Protein 2B38 (pdb70)

Secondary structure (DSSP, 8-state):
---B-TTSS--STT-EEETTTEEESSS-S--

InterPro domains:
  IPR005535 Cyclotide [PF03784] (5-31)
  IPR036146 Cyclotide superfamily [SSF57038] (2-30)

Sequence (31 aa):
CGETCLLGTCYTTGCTCNKYRVCTKDGSVLNCGETCLLGTCYTTGCTCNKYRVCTKDGSVLNCGETCLLGTCYTTGCTCNKYRVCTKDGSVLNCGETCLLGTCYTTGCTCNKYRVCTKDGSVLNCGETCLLGTCYTTGCTCNKYRVCTKDGSVLNCGETCLLGTCYTTGCTCNKYRVCTKDGSVLNCGETCLLGTCYTTGCTCNKYRVCTKDGSVLNCGETCLLGTCYTTGCTCNKYRVCTKDGSVLNCGETCLLGTCYTTGCTCNKYRVCTKDGSVLNCGETCLLGTCYTTGCTCNKYRVCTKDGSVLNCGETCLLGTCYTTGCTCNKYRVCTKDGSVLNCGETCLLGTCYTTGCTCNKYRVCTKDGSVLNCGETCLLGTCYTTGCTCNKYRVCTKDGSVLNCGETCLLGTCYTTGCTCNKYRVCTKDGSVLNCGETCLLGTCYTTGCTCNKYRVCTKDGSVLNCGETCLLGTCYTTGCTCNKYRVCTKDGSVLNCGETCLLGTCYTTGCTCNKYRVCTKDGSVLNCGETCLLGTCYTTGCTCNKYRVCTKDGSVLNCGETCLLGTCYTTGCTCNKYRVCTKDGSVLNCGETCLLGTCYTTGCTCNKYRVCTKDGSVLN

Structure (mmCIF, N/CA/C/O backbone):
data_2B38
#
_entry.id   2B38
#
loop_
_atom_site.group_PDB
_atom_site.id
_atom_site.type_symbol
_atom_site.label_atom_id
_atom_site.label_alt_id
_atom_site.label_comp_id
_atom_site.label_asym_id
_atom_site.label_entity_id
_atom_site.label_seq_id
_atom_site.pdbx_PDB_ins_code
_atom_site.Cartn_x
_atom_site.Cartn_y
_atom_site.Cartn_z
_atom_site.occupancy
_atom_site.B_iso_or_equiv
_atom_site.auth_seq_id
_atom_site.auth_comp_id
_atom_site.auth_asym_id
_atom_site.auth_atom_id
_atom_site.pdbx_PDB_model_num
ATOM 1 N N . CYS A 1 1 ? 5.455 2.642 -3.653 1.00 0.00 1 CYS A N 1
ATOM 2 C CA . CYS A 1 1 ? 4.839 1.344 -3.418 1.00 0.00 1 CYS A CA 1
ATOM 3 C C . CYS A 1 1 ? 3.327 1.510 -3.431 1.00 0.00 1 CYS A C 1
ATOM 4 O O . CYS A 1 1 ? 2.641 1.112 -2.496 1.00 0.00 1 CYS A O 1
ATOM 11 N N . GLY A 1 2 ? 2.826 2.138 -4.495 1.00 0.00 2 GLY A N 1
ATOM 12 C CA . GLY A 1 2 ? 1.399 2.403 -4.635 1.00 0.00 2 GLY A CA 1
ATOM 13 C C . GLY A 1 2 ? 0.547 1.170 -4.889 1.00 0.00 2 GLY A C 1
ATOM 14 O O . GLY A 1 2 ? -0.322 1.184 -5.756 1.00 0.00 2 GLY A O 1
ATOM 18 N N . GLU A 1 3 ? 0.773 0.127 -4.112 1.00 0.00 3 GLU A N 1
ATOM 19 C CA . GLU A 1 3 ? 0.002 -1.099 -4.223 1.00 0.00 3 GLU A CA 1
ATOM 20 C C . GLU A 1 3 ? -1.205 -0.998 -3.301 1.00 0.00 3 GLU A C 1
ATOM 21 O O . GLU A 1 3 ? -1.220 -0.186 -2.378 1.00 0.00 3 GLU A O 1
ATOM 33 N N . THR A 1 4 ? -2.211 -1.803 -3.543 1.00 0.00 4 THR A N 1
ATOM 34 C CA . THR A 1 4 ? -3.400 -1.781 -2.720 1.00 0.00 4 THR A CA 1
ATOM 35 C C . THR A 1 4 ? -3.495 -3.030 -1.862 1.00 0.00 4 THR A C 1
ATOM 36 O O . THR A 1 4 ? -3.117 -4.123 -2.281 1.00 0.00 4 THR A O 1
ATOM 47 N N . CYS A 1 5 ? -4.022 -2.877 -0.660 1.00 0.00 5 CYS A N 1
ATOM 48 C CA . CYS A 1 5 ? -4.175 -4.017 0.234 1.00 0.00 5 CYS A CA 1
ATOM 49 C C . CYS A 1 5 ? -5.523 -4.672 -0.002 1.00 0.00 5 CYS A C 1
ATOM 50 O O . CYS A 1 5 ? -6.328 -4.827 0.918 1.00 0.00 5 CYS A O 1
ATOM 57 N N . LEU A 1 6 ? -5.766 -5.047 -1.249 1.00 0.00 6 LEU A N 1
ATOM 58 C CA . LEU A 1 6 ? -7.020 -5.683 -1.631 1.00 0.00 6 LEU A CA 1
ATOM 59 C C . LEU A 1 6 ? -7.192 -7.003 -0.897 1.00 0.00 6 LEU A C 1
ATOM 60 O O . LEU A 1 6 ? -8.301 -7.381 -0.531 1.00 0.00 6 LEU A O 1
ATOM 76 N N . LEU A 1 7 ? -6.082 -7.689 -0.665 1.00 0.00 7 LEU A N 1
ATOM 77 C CA . LEU A 1 7 ? -6.105 -8.958 0.042 1.00 0.00 7 LEU A CA 1
ATOM 78 C C . LEU A 1 7 ? -6.227 -8.718 1.540 1.00 0.00 7 LEU A C 1
ATOM 79 O O . LEU A 1 7 ? -6.527 -9.630 2.305 1.00 0.00 7 LEU A O 1
ATOM 95 N N . GLY A 1 8 ? -5.992 -7.476 1.949 1.00 0.00 8 GLY A N 1
ATOM 96 C CA . GLY A 1 8 ? -6.082 -7.131 3.348 1.00 0.00 8 GLY A CA 1
ATOM 97 C C . GLY A 1 8 ? -4.841 -6.420 3.826 1.00 0.00 8 GLY A C 1
ATOM 98 O O . GLY A 1 8 ? -4.912 -5.524 4.664 1.00 0.00 8 GLY A O 1
ATOM 102 N N . THR A 1 9 ? -3.696 -6.822 3.295 1.00 0.00 9 THR A N 1
ATOM 103 C CA . THR A 1 9 ? -2.428 -6.222 3.677 1.00 0.00 9 THR A CA 1
ATOM 104 C C . THR A 1 9 ? -1.422 -6.326 2.532 1.00 0.00 9 THR A C 1
ATOM 105 O O . THR A 1 9 ? -1.532 -7.210 1.680 1.00 0.00 9 THR A O 1
ATOM 116 N N . CYS A 1 10 ? -0.459 -5.415 2.516 1.00 0.00 10 CYS A N 1
ATOM 117 C CA . CYS A 1 10 ? 0.571 -5.384 1.486 1.00 0.00 10 CYS A CA 1
ATOM 118 C C . CYS A 1 10 ? 1.505 -6.578 1.595 1.00 0.00 10 CYS A C 1
ATOM 119 O O . CYS A 1 10 ? 1.963 -6.922 2.684 1.00 0.00 10 CYS A O 1
ATOM 126 N N . TYR A 1 11 ? 1.809 -7.185 0.461 1.00 0.00 11 TYR A N 1
ATOM 127 C CA . TYR A 1 11 ? 2.722 -8.315 0.427 1.00 0.00 11 TYR A CA 1
ATOM 128 C C . TYR A 1 11 ? 4.152 -7.814 0.272 1.00 0.00 11 TYR A C 1
ATOM 129 O O . TYR A 1 11 ? 5.112 -8.523 0.574 1.00 0.00 11 TYR A O 1
ATOM 147 N N . THR A 1 12 ? 4.282 -6.583 -0.207 1.00 0.00 12 THR A N 1
ATOM 148 C CA . THR A 1 12 ? 5.582 -5.973 -0.411 1.00 0.00 12 THR A CA 1
ATOM 149 C C . THR A 1 12 ? 6.202 -5.573 0.924 1.00 0.00 12 THR A C 1
ATOM 150 O O . THR A 1 12 ? 5.515 -5.088 1.826 1.00 0.00 12 THR A O 1
ATOM 161 N N . THR A 1 13 ? 7.497 -5.777 1.037 1.00 0.00 13 THR A N 1
ATOM 162 C CA . THR A 1 13 ? 8.228 -5.455 2.249 1.00 0.00 13 THR A CA 1
ATOM 163 C C . THR A 1 13 ? 8.414 -3.948 2.427 1.00 0.00 13 THR A C 1
ATOM 164 O O . THR A 1 13 ? 8.745 -3.230 1.480 1.00 0.00 13 THR A O 1
ATOM 175 N N . GLY A 1 14 ? 8.206 -3.481 3.653 1.00 0.00 14 GLY A N 1
ATOM 176 C CA . GLY A 1 14 ? 8.363 -2.071 3.960 1.00 0.00 14 GLY A CA 1
ATOM 177 C C . GLY A 1 14 ? 7.165 -1.233 3.569 1.00 0.00 14 GLY A C 1
ATOM 178 O O . GLY A 1 14 ? 7.138 -0.030 3.806 1.00 0.00 14 GLY A O 1
ATOM 182 N N . CYS A 1 15 ? 6.173 -1.864 2.975 1.00 0.00 15 CYS A N 1
ATOM 183 C CA . CYS A 1 15 ? 4.971 -1.158 2.566 1.00 0.00 15 CYS A CA 1
ATOM 184 C C . CYS A 1 15 ? 3.880 -1.342 3.616 1.00 0.00 15 CYS A C 1
ATOM 185 O O . CYS A 1 15 ? 3.650 -2.452 4.094 1.00 0.00 15 CYS A O 1
ATOM 192 N N . THR A 1 16 ? 3.232 -0.249 3.991 1.00 0.00 16 THR A N 1
ATOM 193 C CA . THR A 1 16 ? 2.187 -0.285 5.002 1.00 0.00 16 THR A CA 1
ATOM 194 C C . THR A 1 16 ? 0.849 0.095 4.396 1.00 0.00 16 THR A C 1
ATOM 195 O O . THR A 1 16 ? 0.804 0.791 3.392 1.00 0.00 16 THR A O 1
ATOM 206 N N . CYS A 1 17 ? -0.235 -0.360 4.998 1.00 0.00 17 CYS A N 1
ATOM 207 C CA . CYS A 1 17 ? -1.556 -0.050 4.481 1.00 0.00 17 CYS A CA 1
ATOM 208 C C . CYS A 1 17 ? -2.070 1.261 5.055 1.00 0.00 17 CYS A C 1
ATOM 209 O O . CYS A 1 17 ? -2.322 1.374 6.254 1.00 0.00 17 CYS A O 1
ATOM 216 N N . ASN A 1 18 ? -2.242 2.240 4.181 1.00 0.00 18 ASN A N 1
ATOM 217 C CA . ASN A 1 18 ? -2.754 3.538 4.583 1.00 0.00 18 ASN A CA 1
ATOM 218 C C . ASN A 1 18 ? -4.266 3.489 4.487 1.00 0.00 18 ASN A C 1
ATOM 219 O O . ASN A 1 18 ? -4.791 2.653 3.750 1.00 0.00 18 ASN A O 1
ATOM 230 N N . LYS A 1 19 ? -4.932 4.363 5.255 1.00 0.00 19 LYS A N 1
ATOM 231 C CA . LYS A 1 19 ? -6.400 4.458 5.344 1.00 0.00 19 LYS A CA 1
ATOM 232 C C . LYS A 1 19 ? -7.128 4.224 4.015 1.00 0.00 19 LYS A C 1
ATOM 233 O O . LYS A 1 19 ? -8.221 3.648 3.999 1.00 0.00 19 LYS A O 1
ATOM 252 N N . TYR A 1 20 ? -6.543 4.668 2.914 1.00 0.00 20 TYR A N 1
ATOM 253 C CA . TYR A 1 20 ? -7.162 4.492 1.597 1.00 0.00 20 TYR A CA 1
ATOM 254 C C . TYR A 1 20 ? -6.959 3.058 1.095 1.00 0.00 20 TYR A C 1
ATOM 255 O O . TYR A 1 20 ? -7.185 2.751 -0.074 1.00 0.00 20 TYR A O 1
ATOM 273 N N . ARG A 1 21 ? -6.514 2.199 2.006 1.00 0.00 21 ARG A N 1
ATOM 274 C CA . ARG A 1 21 ? -6.231 0.795 1.734 1.00 0.00 21 ARG A CA 1
ATOM 275 C C . ARG A 1 21 ? -5.155 0.708 0.674 1.00 0.00 21 ARG A C 1
ATOM 276 O O . ARG A 1 21 ? -5.179 -0.149 -0.214 1.00 0.00 21 ARG A O 1
ATOM 297 N N . VAL A 1 22 ? -4.202 1.622 0.785 1.00 0.00 22 VAL A N 1
ATOM 298 C CA . VAL A 1 22 ? -3.097 1.678 -0.172 1.00 0.00 22 VAL A CA 1
ATOM 299 C C . VAL A 1 22 ? -1.748 1.657 0.538 1.00 0.00 22 VAL A C 1
ATOM 300 O O . VAL A 1 22 ? -1.561 2.315 1.557 1.00 0.00 22 VAL A O 1
ATOM 313 N N . CYS A 1 23 ? -0.833 0.883 -0.010 1.00 0.00 23 CYS A N 1
ATOM 314 C CA . CYS A 1 23 ? 0.504 0.724 0.537 1.00 0.00 23 CYS A CA 1
ATOM 315 C C . CYS A 1 23 ? 1.345 1.989 0.429 1.00 0.00 23 CYS A C 1
ATOM 316 O O . CYS A 1 23 ? 1.404 2.643 -0.611 1.00 0.00 23 CYS A O 1
ATOM 323 N N . THR A 1 24 ? 2.006 2.305 1.525 1.00 0.00 24 THR A N 1
ATOM 324 C CA . THR A 1 24 ? 2.881 3.454 1.613 1.00 0.00 24 THR A CA 1
ATOM 325 C C . THR A 1 24 ? 4.193 3.030 2.266 1.00 0.00 24 THR A C 1
ATOM 326 O O . THR A 1 24 ? 4.187 2.428 3.340 1.00 0.00 24 THR A O 1
ATOM 337 N N . LYS A 1 25 ? 5.312 3.322 1.618 1.00 0.00 25 LYS A N 1
ATOM 338 C CA . LYS A 1 25 ? 6.612 2.952 2.165 1.00 0.00 25 LYS A CA 1
ATOM 339 C C . LYS A 1 25 ? 7.135 4.092 3.024 1.00 0.00 25 LYS A C 1
ATOM 340 O O . LYS A 1 25 ? 7.349 3.944 4.225 1.00 0.00 25 LYS A O 1
ATOM 359 N N . ASP A 1 26 ? 7.305 5.233 2.386 1.00 0.00 26 ASP A N 1
ATOM 360 C CA . ASP A 1 26 ? 7.766 6.447 3.041 1.00 0.00 26 ASP A CA 1
ATOM 361 C C . ASP A 1 26 ? 6.576 7.359 3.302 1.00 0.00 26 ASP A C 1
ATOM 362 O O . ASP A 1 26 ? 6.464 7.994 4.349 1.00 0.00 26 ASP A O 1
ATOM 371 N N . GLY A 1 27 ? 5.709 7.417 2.308 1.00 0.00 27 GLY A N 1
ATOM 372 C CA . GLY A 1 27 ? 4.527 8.241 2.351 1.00 0.00 27 GLY A CA 1
ATOM 373 C C . GLY A 1 27 ? 4.080 8.553 0.943 1.00 0.00 27 GLY A C 1
ATOM 374 O O . GLY A 1 27 ? 2.904 8.807 0.682 1.00 0.00 27 GLY A O 1
ATOM 378 N N . SER A 1 28 ? 5.046 8.524 0.035 1.00 0.00 28 SER A N 1
ATOM 379 C CA . SER A 1 28 ? 4.811 8.792 -1.369 1.00 0.00 28 SER A CA 1
ATOM 380 C C . SER A 1 28 ? 4.155 7.594 -2.052 1.00 0.00 28 SER A C 1
ATOM 381 O O . SER A 1 28 ? 4.568 6.449 -1.856 1.00 0.00 28 SER A O 1
ATOM 389 N N . VAL A 1 29 ? 3.142 7.862 -2.868 1.00 0.00 29 VAL A N 1
ATOM 390 C CA . VAL A 1 29 ? 2.454 6.801 -3.593 1.00 0.00 29 VAL A CA 1
ATOM 391 C C . VAL A 1 29 ? 3.385 6.235 -4.657 1.00 0.00 29 VAL A C 1
ATOM 392 O O . VAL A 1 29 ? 3.385 5.038 -4.949 1.00 0.00 29 VAL A O 1
ATOM 405 N N . LEU A 1 30 ? 4.199 7.119 -5.206 1.00 0.00 30 LEU A N 1
ATOM 406 C CA . LEU A 1 30 ? 5.179 6.766 -6.226 1.00 0.00 30 LEU A CA 1
ATOM 407 C C . LEU A 1 30 ? 6.391 6.091 -5.580 1.00 0.00 30 LEU A C 1
ATOM 408 O O . LEU A 1 30 ? 7.510 6.592 -5.643 1.00 0.00 30 LEU A O 1
ATOM 424 N N . ASN A 1 31 ? 6.142 4.958 -4.941 1.00 0.00 31 ASN A N 1
ATOM 425 C CA . ASN A 1 31 ? 7.186 4.203 -4.258 1.00 0.00 31 ASN A CA 1
ATOM 426 C C . ASN A 1 31 ? 6.711 2.769 -4.051 1.00 0.00 31 ASN A C 1
ATOM 427 O O . ASN A 1 31 ? 7.451 1.811 -4.258 1.00 0.00 31 ASN A O 1
ATOM 438 N N . CYS A 1 1 ? 6.401 1.677 -4.296 1.00 0.00 1 CYS A N 2
ATOM 439 C CA . CYS A 1 1 ? 5.545 0.601 -3.816 1.00 0.00 1 CYS A CA 2
ATOM 440 C C . CYS A 1 1 ? 4.364 0.451 -4.772 1.00 0.00 1 CYS A C 2
ATOM 441 O O . CYS A 1 1 ? 4.274 -0.529 -5.506 1.00 0.00 1 CYS A O 2
ATOM 448 N N . GLY A 1 2 ? 3.487 1.457 -4.781 1.00 0.00 2 GLY A N 2
ATOM 449 C CA . GLY A 1 2 ? 2.330 1.453 -5.670 1.00 0.00 2 GLY A CA 2
ATOM 450 C C . GLY A 1 2 ? 1.448 0.229 -5.510 1.00 0.00 2 GLY A C 2
ATOM 451 O O . GLY A 1 2 ? 0.779 -0.191 -6.453 1.00 0.00 2 GLY A O 2
ATOM 455 N N . GLU A 1 3 ? 1.442 -0.339 -4.316 1.00 0.00 3 GLU A N 2
ATOM 456 C CA . GLU A 1 3 ? 0.640 -1.515 -4.030 1.00 0.00 3 GLU A CA 2
ATOM 457 C C . GLU A 1 3 ? -0.567 -1.134 -3.177 1.00 0.00 3 GLU A C 2
ATOM 458 O O . GLU A 1 3 ? -0.561 -0.106 -2.504 1.00 0.00 3 GLU A O 2
ATOM 470 N N . THR A 1 4 ? -1.586 -1.973 -3.193 1.00 0.00 4 THR A N 2
ATOM 471 C CA . THR A 1 4 ? -2.778 -1.749 -2.401 1.00 0.00 4 THR A CA 2
ATOM 472 C C . THR A 1 4 ? -3.054 -2.980 -1.561 1.00 0.00 4 THR A C 2
ATOM 473 O O . THR A 1 4 ? -2.731 -4.098 -1.968 1.00 0.00 4 THR A O 2
ATOM 484 N N . CYS A 1 5 ? -3.638 -2.797 -0.396 1.00 0.00 5 CYS A N 2
ATOM 485 C CA . CYS A 1 5 ? -3.921 -3.937 0.465 1.00 0.00 5 CYS A CA 2
ATOM 486 C C . CYS A 1 5 ? -5.280 -4.522 0.127 1.00 0.00 5 CYS A C 2
ATOM 487 O O . CYS A 1 5 ? -6.147 -4.636 0.989 1.00 0.00 5 CYS A O 2
ATOM 494 N N . LEU A 1 6 ? -5.455 -4.877 -1.140 1.00 0.00 6 LEU A N 2
ATOM 495 C CA . LEU A 1 6 ? -6.712 -5.445 -1.623 1.00 0.00 6 LEU A CA 2
ATOM 496 C C . LEU A 1 6 ? -7.081 -6.704 -0.843 1.00 0.00 6 LEU A C 2
ATOM 497 O O . LEU A 1 6 ? -8.233 -6.893 -0.462 1.00 0.00 6 LEU A O 2
ATOM 513 N N . LEU A 1 7 ? -6.090 -7.547 -0.595 1.00 0.00 7 LEU A N 2
ATOM 514 C CA . LEU A 1 7 ? -6.300 -8.781 0.157 1.00 0.00 7 LEU A CA 2
ATOM 515 C C . LEU A 1 7 ? -6.488 -8.468 1.634 1.00 0.00 7 LEU A C 2
ATOM 516 O O . LEU A 1 7 ? -6.970 -9.292 2.407 1.00 0.00 7 LEU A O 2
ATOM 532 N N . GLY A 1 8 ? -6.074 -7.272 2.019 1.00 0.00 8 GLY A N 2
ATOM 533 C CA . GLY A 1 8 ? -6.169 -6.861 3.396 1.00 0.00 8 GLY A CA 2
ATOM 534 C C . GLY A 1 8 ? -4.853 -6.298 3.874 1.00 0.00 8 GLY A C 2
ATOM 535 O O . GLY A 1 8 ? -4.815 -5.419 4.736 1.00 0.00 8 GLY A O 2
ATOM 539 N N . THR A 1 9 ? -3.768 -6.808 3.297 1.00 0.00 9 THR A N 2
ATOM 540 C CA . THR A 1 9 ? -2.428 -6.366 3.651 1.00 0.00 9 THR A CA 2
ATOM 541 C C . THR A 1 9 ? -1.492 -6.492 2.443 1.00 0.00 9 THR A C 2
ATOM 542 O O . THR A 1 9 ? -1.713 -7.328 1.564 1.00 0.00 9 THR A O 2
ATOM 553 N N . CYS A 1 10 ? -0.481 -5.637 2.408 1.00 0.00 10 CYS A N 2
ATOM 554 C CA . CYS A 1 10 ? 0.501 -5.590 1.323 1.00 0.00 10 CYS A CA 2
ATOM 555 C C . CYS A 1 10 ? 1.356 -6.848 1.246 1.00 0.00 10 CYS A C 2
ATOM 556 O O . CYS A 1 10 ? 1.688 -7.454 2.269 1.00 0.00 10 CYS A O 2
ATOM 563 N N . TYR A 1 11 ? 1.745 -7.200 0.029 1.00 0.00 11 TYR A N 2
ATOM 564 C CA . TYR A 1 11 ? 2.610 -8.344 -0.203 1.00 0.00 11 TYR A CA 2
ATOM 565 C C . TYR A 1 11 ? 4.060 -7.889 -0.113 1.00 0.00 11 TYR A C 2
ATOM 566 O O . TYR A 1 11 ? 4.943 -8.645 0.298 1.00 0.00 11 TYR A O 2
ATOM 584 N N . THR A 1 12 ? 4.295 -6.648 -0.522 1.00 0.00 12 THR A N 2
ATOM 585 C CA . THR A 1 12 ? 5.631 -6.077 -0.513 1.00 0.00 12 THR A CA 2
ATOM 586 C C . THR A 1 12 ? 6.056 -5.664 0.891 1.00 0.00 12 THR A C 2
ATOM 587 O O . THR A 1 12 ? 5.265 -5.128 1.672 1.00 0.00 12 THR A O 2
ATOM 598 N N . THR A 1 13 ? 7.316 -5.902 1.191 1.00 0.00 13 THR A N 2
ATOM 599 C CA . THR A 1 13 ? 7.882 -5.554 2.478 1.00 0.00 13 THR A CA 2
ATOM 600 C C . THR A 1 13 ? 8.274 -4.083 2.511 1.00 0.00 13 THR A C 2
ATOM 601 O O . THR A 1 13 ? 8.933 -3.591 1.595 1.00 0.00 13 THR A O 2
ATOM 612 N N . GLY A 1 14 ? 7.866 -3.388 3.562 1.00 0.00 14 GLY A N 2
ATOM 613 C CA . GLY A 1 14 ? 8.183 -1.979 3.682 1.00 0.00 14 GLY A CA 2
ATOM 614 C C . GLY A 1 14 ? 6.984 -1.109 3.403 1.00 0.00 14 GLY A C 2
ATOM 615 O O . GLY A 1 14 ? 6.952 0.067 3.758 1.00 0.00 14 GLY A O 2
ATOM 619 N N . CYS A 1 15 ? 5.990 -1.701 2.775 1.00 0.00 15 CYS A N 2
ATOM 620 C CA . CYS A 1 15 ? 4.766 -0.992 2.450 1.00 0.00 15 CYS A CA 2
ATOM 621 C C . CYS A 1 15 ? 3.774 -1.102 3.604 1.00 0.00 15 CYS A C 2
ATOM 622 O O . CYS A 1 15 ? 3.553 -2.185 4.146 1.00 0.00 15 CYS A O 2
ATOM 629 N N . THR A 1 16 ? 3.193 0.025 3.978 1.00 0.00 16 THR A N 2
ATOM 630 C CA . THR A 1 16 ? 2.232 0.076 5.065 1.00 0.00 16 THR A CA 2
ATOM 631 C C . THR A 1 16 ? 0.842 0.332 4.507 1.00 0.00 16 THR A C 2
ATOM 632 O O . THR A 1 16 ? 0.708 0.941 3.450 1.00 0.00 16 THR A O 2
ATOM 643 N N . CYS A 1 17 ? -0.185 -0.135 5.196 1.00 0.00 17 CYS A N 2
ATOM 644 C CA . CYS A 1 17 ? -1.540 0.059 4.712 1.00 0.00 17 CYS A CA 2
ATOM 645 C C . CYS A 1 17 ? -2.121 1.383 5.182 1.00 0.00 17 CYS A C 2
ATOM 646 O O . CYS A 1 17 ? -2.405 1.581 6.363 1.00 0.00 17 CYS A O 2
ATOM 653 N N . ASN A 1 18 ? -2.316 2.267 4.221 1.00 0.00 18 ASN A N 2
ATOM 654 C CA . ASN A 1 18 ? -2.892 3.579 4.452 1.00 0.00 18 ASN A CA 2
ATOM 655 C C . ASN A 1 18 ? -4.399 3.430 4.477 1.00 0.00 18 ASN A C 2
ATOM 656 O O . ASN A 1 18 ? -4.917 2.526 3.824 1.00 0.00 18 ASN A O 2
ATOM 667 N N . LYS A 1 19 ? -5.068 4.302 5.239 1.00 0.00 19 LYS A N 2
ATOM 668 C CA . LYS A 1 19 ? -6.529 4.300 5.412 1.00 0.00 19 LYS A CA 2
ATOM 669 C C . LYS A 1 19 ? -7.285 3.985 4.120 1.00 0.00 19 LYS A C 2
ATOM 670 O O . LYS A 1 19 ? -8.278 3.258 4.146 1.00 0.00 19 LYS A O 2
ATOM 689 N N . TYR A 1 20 ? -6.820 4.518 2.997 1.00 0.00 20 TYR A N 2
ATOM 690 C CA . TYR A 1 20 ? -7.472 4.268 1.706 1.00 0.00 20 TYR A CA 2
ATOM 691 C C . TYR A 1 20 ? -7.089 2.886 1.165 1.00 0.00 20 TYR A C 2
ATOM 692 O O . TYR A 1 20 ? -7.186 2.615 -0.029 1.00 0.00 20 TYR A O 2
ATOM 710 N N . ARG A 1 21 ? -6.647 2.028 2.078 1.00 0.00 21 ARG A N 2
ATOM 711 C CA . ARG A 1 21 ? -6.220 0.668 1.783 1.00 0.00 21 ARG A CA 2
ATOM 712 C C . ARG A 1 21 ? -5.114 0.680 0.740 1.00 0.00 21 ARG A C 2
ATOM 713 O O . ARG A 1 21 ? -5.049 -0.170 -0.153 1.00 0.00 21 ARG A O 2
ATOM 734 N N . VAL A 1 22 ? -4.237 1.658 0.874 1.00 0.00 22 VAL A N 2
ATOM 735 C CA . VAL A 1 22 ? -3.120 1.801 -0.065 1.00 0.00 22 VAL A CA 2
ATOM 736 C C . VAL A 1 22 ? -1.779 1.626 0.630 1.00 0.00 22 VAL A C 2
ATOM 737 O O . VAL A 1 22 ? -1.546 2.196 1.683 1.00 0.00 22 VAL A O 2
ATOM 750 N N . CYS A 1 23 ? -0.901 0.841 0.031 1.00 0.00 23 CYS A N 2
ATOM 751 C CA . CYS A 1 23 ? 0.416 0.599 0.591 1.00 0.00 23 CYS A CA 2
ATOM 752 C C . CYS A 1 23 ? 1.353 1.763 0.308 1.00 0.00 23 CYS A C 2
ATOM 753 O O . CYS A 1 23 ? 1.560 2.155 -0.842 1.00 0.00 23 CYS A O 2
ATOM 760 N N . THR A 1 24 ? 1.908 2.306 1.370 1.00 0.00 24 THR A N 2
ATOM 761 C CA . THR A 1 24 ? 2.822 3.424 1.277 1.00 0.00 24 THR A CA 2
ATOM 762 C C . THR A 1 24 ? 4.134 3.093 1.976 1.00 0.00 24 THR A C 2
ATOM 763 O O . THR A 1 24 ? 4.138 2.418 3.003 1.00 0.00 24 THR A O 2
ATOM 774 N N . LYS A 1 25 ? 5.243 3.558 1.417 1.00 0.00 25 LYS A N 2
ATOM 775 C CA . LYS A 1 25 ? 6.562 3.299 1.998 1.00 0.00 25 LYS A CA 2
ATOM 776 C C . LYS A 1 25 ? 6.739 4.050 3.317 1.00 0.00 25 LYS A C 2
ATOM 777 O O . LYS A 1 25 ? 7.629 3.739 4.106 1.00 0.00 25 LYS A O 2
ATOM 796 N N . ASP A 1 26 ? 5.893 5.051 3.527 1.00 0.00 26 ASP A N 2
ATOM 797 C CA . ASP A 1 26 ? 5.931 5.889 4.727 1.00 0.00 26 ASP A CA 2
ATOM 798 C C . ASP A 1 26 ? 4.747 6.842 4.708 1.00 0.00 26 ASP A C 2
ATOM 799 O O . ASP A 1 26 ? 4.115 7.109 5.727 1.00 0.00 26 ASP A O 2
ATOM 808 N N . GLY A 1 27 ? 4.465 7.336 3.519 1.00 0.00 27 GLY A N 2
ATOM 809 C CA . GLY A 1 27 ? 3.374 8.255 3.300 1.00 0.00 27 GLY A CA 2
ATOM 810 C C . GLY A 1 27 ? 3.129 8.411 1.821 1.00 0.00 27 GLY A C 2
ATOM 811 O O . GLY A 1 27 ? 1.991 8.503 1.365 1.00 0.00 27 GLY A O 2
ATOM 815 N N . SER A 1 28 ? 4.218 8.409 1.064 1.00 0.00 28 SER A N 2
ATOM 816 C CA . SER A 1 28 ? 4.145 8.517 -0.378 1.00 0.00 28 SER A CA 2
ATOM 817 C C . SER A 1 28 ? 3.874 7.143 -0.991 1.00 0.00 28 SER A C 2
ATOM 818 O O . SER A 1 28 ? 4.460 6.142 -0.572 1.00 0.00 28 SER A O 2
ATOM 826 N N . VAL A 1 29 ? 2.973 7.097 -1.967 1.00 0.00 29 VAL A N 2
ATOM 827 C CA . VAL A 1 29 ? 2.611 5.845 -2.630 1.00 0.00 29 VAL A CA 2
ATOM 828 C C . VAL A 1 29 ? 3.757 5.331 -3.497 1.00 0.00 29 VAL A C 2
ATOM 829 O O . VAL A 1 29 ? 3.880 4.129 -3.753 1.00 0.00 29 VAL A O 2
ATOM 842 N N . LEU A 1 30 ? 4.592 6.257 -3.938 1.00 0.00 30 LEU A N 2
ATOM 843 C CA . LEU A 1 30 ? 5.742 5.937 -4.777 1.00 0.00 30 LEU A CA 2
ATOM 844 C C . LEU A 1 30 ? 6.684 4.954 -4.081 1.00 0.00 30 LEU A C 2
ATOM 845 O O . LEU A 1 30 ? 6.753 4.913 -2.851 1.00 0.00 30 LEU A O 2
ATOM 861 N N . ASN A 1 31 ? 7.380 4.154 -4.888 1.00 0.00 31 ASN A N 2
ATOM 862 C CA . ASN A 1 31 ? 8.312 3.135 -4.394 1.00 0.00 31 ASN A CA 2
ATOM 863 C C . ASN A 1 31 ? 7.553 1.998 -3.720 1.00 0.00 31 ASN A C 2
ATOM 864 O O . ASN A 1 31 ? 8.007 1.422 -2.733 1.00 0.00 31 ASN A O 2
ATOM 875 N N . CYS A 1 1 ? 5.892 2.175 -3.841 1.00 0.00 1 CYS A N 3
ATOM 876 C CA . CYS A 1 1 ? 5.072 1.014 -3.525 1.00 0.00 1 CYS A CA 3
ATOM 877 C C . CYS A 1 1 ? 3.662 1.209 -4.067 1.00 0.00 1 CYS A C 3
ATOM 878 O O . CYS A 1 1 ? 2.699 1.307 -3.308 1.00 0.00 1 CYS A O 3
ATOM 885 N N . GLY A 1 2 ? 3.557 1.273 -5.391 1.00 0.00 2 GLY A N 3
ATOM 886 C CA . GLY A 1 2 ? 2.270 1.459 -6.042 1.00 0.00 2 GLY A CA 3
ATOM 887 C C . GLY A 1 2 ? 1.407 0.213 -5.974 1.00 0.00 2 GLY A C 3
ATOM 888 O O . GLY A 1 2 ? 1.161 -0.435 -6.989 1.00 0.00 2 GLY A O 3
ATOM 892 N N . GLU A 1 3 ? 0.965 -0.119 -4.772 1.00 0.00 3 GLU A N 3
ATOM 893 C CA . GLU A 1 3 ? 0.140 -1.291 -4.540 1.00 0.00 3 GLU A CA 3
ATOM 894 C C . GLU A 1 3 ? -0.919 -0.976 -3.487 1.00 0.00 3 GLU A C 3
ATOM 895 O O . GLU A 1 3 ? -0.779 -0.025 -2.714 1.00 0.00 3 GLU A O 3
ATOM 907 N N . THR A 1 4 ? -1.967 -1.771 -3.463 1.00 0.00 4 THR A N 3
ATOM 908 C CA . THR A 1 4 ? -3.047 -1.598 -2.515 1.00 0.00 4 THR A CA 3
ATOM 909 C C . THR A 1 4 ? -3.206 -2.854 -1.670 1.00 0.00 4 THR A C 3
ATOM 910 O O . THR A 1 4 ? -2.870 -3.953 -2.109 1.00 0.00 4 THR A O 3
ATOM 921 N N . CYS A 1 5 ? -3.726 -2.708 -0.465 1.00 0.00 5 CYS A N 3
ATOM 922 C CA . CYS A 1 5 ? -3.918 -3.871 0.397 1.00 0.00 5 CYS A CA 3
ATOM 923 C C . CYS A 1 5 ? -5.269 -4.498 0.107 1.00 0.00 5 CYS A C 3
ATOM 924 O O . CYS A 1 5 ? -6.092 -4.672 1.002 1.00 0.00 5 CYS A O 3
ATOM 931 N N . LEU A 1 6 ? -5.491 -4.816 -1.161 1.00 0.00 6 LEU A N 3
ATOM 932 C CA . LEU A 1 6 ? -6.744 -5.408 -1.612 1.00 0.00 6 LEU A CA 3
ATOM 933 C C . LEU A 1 6 ? -7.062 -6.687 -0.844 1.00 0.00 6 LEU A C 3
ATOM 934 O O . LEU A 1 6 ? -8.212 -6.933 -0.484 1.00 0.00 6 LEU A O 3
ATOM 950 N N . LEU A 1 7 ? -6.036 -7.485 -0.593 1.00 0.00 7 LEU A N 3
ATOM 951 C CA . LEU A 1 7 ? -6.196 -8.737 0.134 1.00 0.00 7 LEU A CA 3
ATOM 952 C C . LEU A 1 7 ? -6.291 -8.481 1.632 1.00 0.00 7 LEU A C 3
ATOM 953 O O . LEU A 1 7 ? -6.653 -9.365 2.403 1.00 0.00 7 LEU A O 3
ATOM 969 N N . GLY A 1 8 ? -5.956 -7.264 2.035 1.00 0.00 8 GLY A N 3
ATOM 970 C CA . GLY A 1 8 ? -6.002 -6.911 3.434 1.00 0.00 8 GLY A CA 3
ATOM 971 C C . GLY A 1 8 ? -4.715 -6.265 3.886 1.00 0.00 8 GLY A C 3
ATOM 972 O O . GLY A 1 8 ? -4.719 -5.365 4.723 1.00 0.00 8 GLY A O 3
ATOM 976 N N . THR A 1 9 ? -3.605 -6.726 3.327 1.00 0.00 9 THR A N 3
ATOM 977 C CA . THR A 1 9 ? -2.297 -6.197 3.671 1.00 0.00 9 THR A CA 3
ATOM 978 C C . THR A 1 9 ? -1.339 -6.343 2.488 1.00 0.00 9 THR A C 3
ATOM 979 O O . THR A 1 9 ? -1.486 -7.258 1.675 1.00 0.00 9 THR A O 3
ATOM 990 N N . CYS A 1 10 ? -0.385 -5.426 2.390 1.00 0.00 10 CYS A N 3
ATOM 991 C CA . CYS A 1 10 ? 0.597 -5.428 1.310 1.00 0.00 10 CYS A CA 3
ATOM 992 C C . CYS A 1 10 ? 1.473 -6.670 1.350 1.00 0.00 10 CYS A C 3
ATOM 993 O O . CYS A 1 10 ? 1.925 -7.088 2.416 1.00 0.00 10 CYS A O 3
ATOM 1000 N N . TYR A 1 11 ? 1.731 -7.238 0.182 1.00 0.00 11 TYR A N 3
ATOM 1001 C CA . TYR A 1 11 ? 2.584 -8.411 0.079 1.00 0.00 11 TYR A CA 3
ATOM 1002 C C . TYR A 1 11 ? 4.047 -7.988 0.125 1.00 0.00 11 TYR A C 3
ATOM 1003 O O . TYR A 1 11 ? 4.911 -8.731 0.590 1.00 0.00 11 TYR A O 3
ATOM 1021 N N . THR A 1 12 ? 4.314 -6.786 -0.369 1.00 0.00 12 THR A N 3
ATOM 1022 C CA . THR A 1 12 ? 5.662 -6.250 -0.399 1.00 0.00 12 THR A CA 3
ATOM 1023 C C . THR A 1 12 ? 6.106 -5.812 0.993 1.00 0.00 12 THR A C 3
ATOM 1024 O O . THR A 1 12 ? 5.329 -5.235 1.759 1.00 0.00 12 THR A O 3
ATOM 1035 N N . THR A 1 13 ? 7.357 -6.079 1.303 1.00 0.00 13 THR A N 3
ATOM 1036 C CA . THR A 1 13 ? 7.930 -5.717 2.585 1.00 0.00 13 THR A CA 3
ATOM 1037 C C . THR A 1 13 ? 8.324 -4.246 2.614 1.00 0.00 13 THR A C 3
ATOM 1038 O O . THR A 1 13 ? 8.916 -3.736 1.663 1.00 0.00 13 THR A O 3
ATOM 1049 N N . GLY A 1 14 ? 7.997 -3.569 3.706 1.00 0.00 14 GLY A N 3
ATOM 1050 C CA . GLY A 1 14 ? 8.327 -2.163 3.835 1.00 0.00 14 GLY A CA 3
ATOM 1051 C C . GLY A 1 14 ? 7.150 -1.267 3.540 1.00 0.00 14 GLY A C 3
ATOM 1052 O O . GLY A 1 14 ? 7.164 -0.079 3.854 1.00 0.00 14 GLY A O 3
ATOM 1056 N N . CYS A 1 15 ? 6.130 -1.842 2.942 1.00 0.00 15 CYS A N 3
ATOM 1057 C CA . CYS A 1 15 ? 4.926 -1.103 2.605 1.00 0.00 15 CYS A CA 3
ATOM 1058 C C . CYS A 1 15 ? 3.934 -1.153 3.761 1.00 0.00 15 CYS A C 3
ATOM 1059 O O . CYS A 1 15 ? 3.791 -2.178 4.427 1.00 0.00 15 CYS A O 3
ATOM 1066 N N . THR A 1 16 ? 3.258 -0.042 3.996 1.00 0.00 16 THR A N 3
ATOM 1067 C CA . THR A 1 16 ? 2.285 0.057 5.066 1.00 0.00 16 THR A CA 3
ATOM 1068 C C . THR A 1 16 ? 0.907 0.299 4.480 1.00 0.00 16 THR A C 3
ATOM 1069 O O . THR A 1 16 ? 0.786 0.883 3.409 1.00 0.00 16 THR A O 3
ATOM 1080 N N . CYS A 1 17 ? -0.126 -0.158 5.162 1.00 0.00 17 CYS A N 3
ATOM 1081 C CA . CYS A 1 17 ? -1.474 0.026 4.660 1.00 0.00 17 CYS A CA 3
ATOM 1082 C C . CYS A 1 17 ? -2.069 1.343 5.138 1.00 0.00 17 CYS A C 3
ATOM 1083 O O . CYS A 1 17 ? -2.318 1.544 6.326 1.00 0.00 17 CYS A O 3
ATOM 1090 N N . ASN A 1 18 ? -2.312 2.219 4.180 1.00 0.00 18 ASN A N 3
ATOM 1091 C CA . ASN A 1 18 ? -2.905 3.519 4.427 1.00 0.00 18 ASN A CA 3
ATOM 1092 C C . ASN A 1 18 ? -4.410 3.352 4.458 1.00 0.00 18 ASN A C 3
ATOM 1093 O O . ASN A 1 18 ? -4.925 2.466 3.780 1.00 0.00 18 ASN A O 3
ATOM 1104 N N . LYS A 1 19 ? -5.083 4.188 5.258 1.00 0.00 19 LYS A N 3
ATOM 1105 C CA . LYS A 1 19 ? -6.544 4.161 5.447 1.00 0.00 19 LYS A CA 3
ATOM 1106 C C . LYS A 1 19 ? -7.320 3.868 4.161 1.00 0.00 19 LYS A C 3
ATOM 1107 O O . LYS A 1 19 ? -8.310 3.139 4.187 1.00 0.00 19 LYS A O 3
ATOM 1126 N N . TYR A 1 20 ? -6.876 4.428 3.044 1.00 0.00 20 TYR A N 3
ATOM 1127 C CA . TYR A 1 20 ? -7.549 4.210 1.761 1.00 0.00 20 TYR A CA 3
ATOM 1128 C C . TYR A 1 20 ? -7.164 2.848 1.175 1.00 0.00 20 TYR A C 3
ATOM 1129 O O . TYR A 1 20 ? -7.276 2.613 -0.026 1.00 0.00 20 TYR A O 3
ATOM 1147 N N . ARG A 1 21 ? -6.699 1.971 2.057 1.00 0.00 21 ARG A N 3
ATOM 1148 C CA . ARG A 1 21 ? -6.259 0.628 1.718 1.00 0.00 21 ARG A CA 3
ATOM 1149 C C . ARG A 1 21 ? -5.172 0.686 0.658 1.00 0.00 21 ARG A C 3
ATOM 1150 O O . ARG A 1 21 ? -5.126 -0.120 -0.274 1.00 0.00 21 ARG A O 3
ATOM 1171 N N . VAL A 1 22 ? -4.290 1.656 0.818 1.00 0.00 22 VAL A N 3
ATOM 1172 C CA . VAL A 1 22 ? -3.190 1.839 -0.133 1.00 0.00 22 VAL A CA 3
ATOM 1173 C C . VAL A 1 22 ? -1.834 1.675 0.544 1.00 0.00 22 VAL A C 3
ATOM 1174 O O . VAL A 1 22 ? -1.619 2.188 1.629 1.00 0.00 22 VAL A O 3
ATOM 1187 N N . CYS A 1 23 ? -0.929 0.963 -0.105 1.00 0.00 23 CYS A N 3
ATOM 1188 C CA . CYS A 1 23 ? 0.404 0.736 0.437 1.00 0.00 23 CYS A CA 3
ATOM 1189 C C . CYS A 1 23 ? 1.288 1.968 0.286 1.00 0.00 23 CYS A C 3
ATOM 1190 O O . CYS A 1 23 ? 1.402 2.546 -0.793 1.00 0.00 23 CYS A O 3
ATOM 1197 N N . THR A 1 24 ? 1.911 2.349 1.381 1.00 0.00 24 THR A N 3
ATOM 1198 C CA . THR A 1 24 ? 2.801 3.489 1.415 1.00 0.00 24 THR A CA 3
ATOM 1199 C C . THR A 1 24 ? 4.150 3.066 1.980 1.00 0.00 24 THR A C 3
ATOM 1200 O O . THR A 1 24 ? 4.204 2.258 2.904 1.00 0.00 24 THR A O 3
ATOM 1211 N N . LYS A 1 25 ? 5.238 3.590 1.430 1.00 0.00 25 LYS A N 3
ATOM 1212 C CA . LYS A 1 25 ? 6.567 3.234 1.918 1.00 0.00 25 LYS A CA 3
ATOM 1213 C C . LYS A 1 25 ? 6.879 4.007 3.205 1.00 0.00 25 LYS A C 3
ATOM 1214 O O . LYS A 1 25 ? 6.054 4.048 4.117 1.00 0.00 25 LYS A O 3
ATOM 1233 N N . ASP A 1 26 ? 8.055 4.629 3.263 1.00 0.00 26 ASP A N 3
ATOM 1234 C CA . ASP A 1 26 ? 8.472 5.422 4.425 1.00 0.00 26 ASP A CA 3
ATOM 1235 C C . ASP A 1 26 ? 7.390 6.429 4.818 1.00 0.00 26 ASP A C 3
ATOM 1236 O O . ASP A 1 26 ? 7.015 6.541 5.984 1.00 0.00 26 ASP A O 3
ATOM 1245 N N . GLY A 1 27 ? 6.899 7.152 3.827 1.00 0.00 27 GLY A N 3
ATOM 1246 C CA . GLY A 1 27 ? 5.868 8.139 4.041 1.00 0.00 27 GLY A CA 3
ATOM 1247 C C . GLY A 1 27 ? 5.386 8.702 2.725 1.00 0.00 27 GLY A C 3
ATOM 1248 O O . GLY A 1 27 ? 5.165 9.904 2.589 1.00 0.00 27 GLY A O 3
ATOM 1252 N N . SER A 1 28 ? 5.239 7.824 1.740 1.00 0.00 28 SER A N 3
ATOM 1253 C CA . SER A 1 28 ? 4.797 8.222 0.409 1.00 0.00 28 SER A CA 3
ATOM 1254 C C . SER A 1 28 ? 4.179 7.038 -0.325 1.00 0.00 28 SER A C 3
ATOM 1255 O O . SER A 1 28 ? 4.635 5.903 -0.179 1.00 0.00 28 SER A O 3
ATOM 1263 N N . VAL A 1 29 ? 3.149 7.314 -1.119 1.00 0.00 29 VAL A N 3
ATOM 1264 C CA . VAL A 1 29 ? 2.467 6.281 -1.896 1.00 0.00 29 VAL A CA 3
ATOM 1265 C C . VAL A 1 29 ? 3.366 5.802 -3.029 1.00 0.00 29 VAL A C 3
ATOM 1266 O O . VAL A 1 29 ? 3.302 4.654 -3.465 1.00 0.00 29 VAL A O 3
ATOM 1279 N N . LEU A 1 30 ? 4.205 6.713 -3.492 1.00 0.00 30 LEU A N 3
ATOM 1280 C CA . LEU A 1 30 ? 5.145 6.446 -4.575 1.00 0.00 30 LEU A CA 3
ATOM 1281 C C . LEU A 1 30 ? 6.055 5.265 -4.246 1.00 0.00 30 LEU A C 3
ATOM 1282 O O . LEU A 1 30 ? 6.273 4.946 -3.074 1.00 0.00 30 LEU A O 3
ATOM 1298 N N . ASN A 1 31 ? 6.567 4.626 -5.302 1.00 0.00 31 ASN A N 3
ATOM 1299 C CA . ASN A 1 31 ? 7.457 3.460 -5.203 1.00 0.00 31 ASN A CA 3
ATOM 1300 C C . ASN A 1 31 ? 6.651 2.193 -4.928 1.00 0.00 31 ASN A C 3
ATOM 1301 O O . ASN A 1 31 ? 6.700 1.249 -5.715 1.00 0.00 31 ASN A O 3
ATOM 1312 N N . CYS A 1 1 ? 6.184 1.409 -4.159 1.00 0.00 1 CYS A N 4
ATOM 1313 C CA . CYS A 1 1 ? 5.313 0.354 -3.658 1.00 0.00 1 CYS A CA 4
ATOM 1314 C C . CYS A 1 1 ? 4.141 0.164 -4.616 1.00 0.00 1 CYS A C 4
ATOM 1315 O O . CYS A 1 1 ? 4.078 -0.832 -5.333 1.00 0.00 1 CYS A O 4
ATOM 1322 N N . GLY A 1 2 ? 3.230 1.137 -4.652 1.00 0.00 2 GLY A N 4
ATOM 1323 C CA . GLY A 1 2 ? 2.085 1.066 -5.552 1.00 0.00 2 GLY A CA 4
ATOM 1324 C C . GLY A 1 2 ? 1.007 0.094 -5.094 1.00 0.00 2 GLY A C 4
ATOM 1325 O O . GLY A 1 2 ? -0.181 0.335 -5.308 1.00 0.00 2 GLY A O 4
ATOM 1329 N N . GLU A 1 3 ? 1.428 -1.007 -4.487 1.00 0.00 3 GLU A N 4
ATOM 1330 C CA . GLU A 1 3 ? 0.522 -2.042 -4.007 1.00 0.00 3 GLU A CA 4
ATOM 1331 C C . GLU A 1 3 ? -0.513 -1.486 -3.029 1.00 0.00 3 GLU A C 4
ATOM 1332 O O . GLU A 1 3 ? -0.267 -0.519 -2.309 1.00 0.00 3 GLU A O 4
ATOM 1344 N N . THR A 1 4 ? -1.667 -2.124 -3.012 1.00 0.00 4 THR A N 4
ATOM 1345 C CA . THR A 1 4 ? -2.759 -1.748 -2.135 1.00 0.00 4 THR A CA 4
ATOM 1346 C C . THR A 1 4 ? -3.156 -2.947 -1.289 1.00 0.00 4 THR A C 4
ATOM 1347 O O . THR A 1 4 ? -2.938 -4.088 -1.696 1.00 0.00 4 THR A O 4
ATOM 1358 N N . CYS A 1 5 ? -3.729 -2.714 -0.119 1.00 0.00 5 CYS A N 4
ATOM 1359 C CA . CYS A 1 5 ? -4.116 -3.826 0.740 1.00 0.00 5 CYS A CA 4
ATOM 1360 C C . CYS A 1 5 ? -5.516 -4.292 0.395 1.00 0.00 5 CYS A C 4
ATOM 1361 O O . CYS A 1 5 ? -6.369 -4.446 1.270 1.00 0.00 5 CYS A O 4
ATOM 1368 N N . LEU A 1 6 ? -5.738 -4.523 -0.886 1.00 0.00 6 LEU A N 4
ATOM 1369 C CA . LEU A 1 6 ? -7.027 -4.987 -1.371 1.00 0.00 6 LEU A CA 4
ATOM 1370 C C . LEU A 1 6 ? -7.308 -6.364 -0.785 1.00 0.00 6 LEU A C 4
ATOM 1371 O O . LEU A 1 6 ? -8.441 -6.693 -0.440 1.00 0.00 6 LEU A O 4
ATOM 1387 N N . LEU A 1 7 ? -6.250 -7.154 -0.658 1.00 0.00 7 LEU A N 4
ATOM 1388 C CA . LEU A 1 7 ? -6.350 -8.493 -0.101 1.00 0.00 7 LEU A CA 4
ATOM 1389 C C . LEU A 1 7 ? -6.283 -8.448 1.424 1.00 0.00 7 LEU A C 4
ATOM 1390 O O . LEU A 1 7 ? -6.178 -9.483 2.079 1.00 0.00 7 LEU A O 4
ATOM 1406 N N . GLY A 1 8 ? -6.318 -7.247 1.990 1.00 0.00 8 GLY A N 4
ATOM 1407 C CA . GLY A 1 8 ? -6.237 -7.116 3.424 1.00 0.00 8 GLY A CA 4
ATOM 1408 C C . GLY A 1 8 ? -4.900 -6.563 3.839 1.00 0.00 8 GLY A C 4
ATOM 1409 O O . GLY A 1 8 ? -4.797 -5.810 4.807 1.00 0.00 8 GLY A O 4
ATOM 1413 N N . THR A 1 9 ? -3.866 -6.921 3.089 1.00 0.00 9 THR A N 4
ATOM 1414 C CA . THR A 1 9 ? -2.524 -6.444 3.367 1.00 0.00 9 THR A CA 4
ATOM 1415 C C . THR A 1 9 ? -1.728 -6.348 2.061 1.00 0.00 9 THR A C 4
ATOM 1416 O O . THR A 1 9 ? -2.323 -6.260 0.985 1.00 0.00 9 THR A O 4
ATOM 1427 N N . CYS A 1 10 ? -0.404 -6.345 2.151 1.00 0.00 10 CYS A N 4
ATOM 1428 C CA . CYS A 1 10 ? 0.450 -6.225 0.979 1.00 0.00 10 CYS A CA 4
ATOM 1429 C C . CYS A 1 10 ? 1.620 -7.190 1.051 1.00 0.00 10 CYS A C 4
ATOM 1430 O O . CYS A 1 10 ? 2.128 -7.490 2.134 1.00 0.00 10 CYS A O 4
ATOM 1437 N N . TYR A 1 11 ? 2.033 -7.676 -0.109 1.00 0.00 11 TYR A N 4
ATOM 1438 C CA . TYR A 1 11 ? 3.139 -8.613 -0.207 1.00 0.00 11 TYR A CA 4
ATOM 1439 C C . TYR A 1 11 ? 4.472 -7.879 -0.177 1.00 0.00 11 TYR A C 4
ATOM 1440 O O . TYR A 1 11 ? 5.493 -8.446 0.218 1.00 0.00 11 TYR A O 4
ATOM 1458 N N . THR A 1 12 ? 4.466 -6.624 -0.610 1.00 0.00 12 THR A N 4
ATOM 1459 C CA . THR A 1 12 ? 5.691 -5.836 -0.639 1.00 0.00 12 THR A CA 4
ATOM 1460 C C . THR A 1 12 ? 6.160 -5.495 0.772 1.00 0.00 12 THR A C 4
ATOM 1461 O O . THR A 1 12 ? 5.363 -5.197 1.665 1.00 0.00 12 THR A O 4
ATOM 1472 N N . THR A 1 13 ? 7.461 -5.549 0.952 1.00 0.00 13 THR A N 4
ATOM 1473 C CA . THR A 1 13 ? 8.084 -5.263 2.232 1.00 0.00 13 THR A CA 4
ATOM 1474 C C . THR A 1 13 ? 8.333 -3.771 2.417 1.00 0.00 13 THR A C 4
ATOM 1475 O O . THR A 1 13 ? 8.801 -3.093 1.504 1.00 0.00 13 THR A O 4
ATOM 1486 N N . GLY A 1 14 ? 8.029 -3.272 3.609 1.00 0.00 14 GLY A N 4
ATOM 1487 C CA . GLY A 1 14 ? 8.237 -1.865 3.903 1.00 0.00 14 GLY A CA 4
ATOM 1488 C C .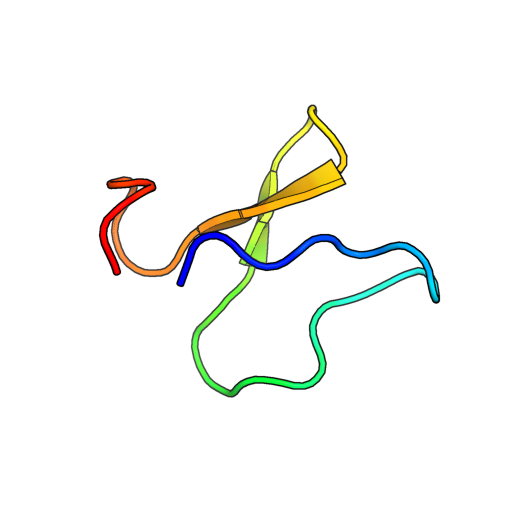 GLY A 1 14 ? 7.022 -1.021 3.600 1.00 0.00 14 GLY A C 4
ATOM 1489 O O . GLY A 1 14 ? 6.997 0.172 3.887 1.00 0.00 14 GLY A O 4
ATOM 1493 N N . CYS A 1 15 ? 6.012 -1.642 3.027 1.00 0.00 15 CYS A N 4
ATOM 1494 C CA . CYS A 1 15 ? 4.784 -0.944 2.692 1.00 0.00 15 CYS A CA 4
ATOM 1495 C C . CYS A 1 15 ? 3.808 -0.997 3.863 1.00 0.00 15 CYS A C 4
ATOM 1496 O O . CYS A 1 15 ? 3.632 -2.041 4.491 1.00 0.00 15 CYS A O 4
ATOM 1503 N N . THR A 1 16 ? 3.181 0.130 4.147 1.00 0.00 16 THR A N 4
ATOM 1504 C CA . THR A 1 16 ? 2.222 0.224 5.232 1.00 0.00 16 THR A CA 4
ATOM 1505 C C . THR A 1 16 ? 0.829 0.428 4.662 1.00 0.00 16 THR A C 4
ATOM 1506 O O . THR A 1 16 ? 0.684 0.991 3.582 1.00 0.00 16 THR A O 4
ATOM 1517 N N . CYS A 1 17 ? -0.191 -0.031 5.368 1.00 0.00 17 CYS A N 4
ATOM 1518 C CA . CYS A 1 17 ? -1.551 0.114 4.878 1.00 0.00 17 CYS A CA 4
ATOM 1519 C C . CYS A 1 17 ? -2.136 1.459 5.277 1.00 0.00 17 CYS A C 4
ATOM 1520 O O . CYS A 1 17 ? -2.403 1.726 6.448 1.00 0.00 17 CYS A O 4
ATOM 1527 N N . ASN A 1 18 ? -2.346 2.288 4.270 1.00 0.00 18 ASN A N 4
ATOM 1528 C CA . ASN A 1 18 ? -2.915 3.607 4.444 1.00 0.00 18 ASN A CA 4
ATOM 1529 C C . ASN A 1 18 ? -4.423 3.495 4.404 1.00 0.00 18 ASN A C 4
ATOM 1530 O O . ASN A 1 18 ? -4.944 2.608 3.732 1.00 0.00 18 ASN A O 4
ATOM 1541 N N . LYS A 1 19 ? -5.087 4.391 5.138 1.00 0.00 19 LYS A N 4
ATOM 1542 C CA . LYS A 1 19 ? -6.550 4.458 5.267 1.00 0.00 19 LYS A CA 4
ATOM 1543 C C . LYS A 1 19 ? -7.300 4.092 3.985 1.00 0.00 19 LYS A C 4
ATOM 1544 O O . LYS A 1 19 ? -8.299 3.378 4.029 1.00 0.00 19 LYS A O 4
ATOM 1563 N N . TYR A 1 20 ? -6.816 4.585 2.852 1.00 0.00 20 TYR A N 4
ATOM 1564 C CA . TYR A 1 20 ? -7.453 4.314 1.561 1.00 0.00 20 TYR A CA 4
ATOM 1565 C C . TYR A 1 20 ? -7.090 2.920 1.052 1.00 0.00 20 TYR A C 4
ATOM 1566 O O . TYR A 1 20 ? -7.177 2.634 -0.139 1.00 0.00 20 TYR A O 4
ATOM 1584 N N . ARG A 1 21 ? -6.673 2.073 1.985 1.00 0.00 21 ARG A N 4
ATOM 1585 C CA . ARG A 1 21 ? -6.263 0.705 1.714 1.00 0.00 21 ARG A CA 4
ATOM 1586 C C . ARG A 1 21 ? -5.142 0.685 0.698 1.00 0.00 21 ARG A C 4
ATOM 1587 O O . ARG A 1 21 ? -5.083 -0.173 -0.181 1.00 0.00 21 ARG A O 4
ATOM 1608 N N . VAL A 1 22 ? -4.247 1.642 0.841 1.00 0.00 22 VAL A N 4
ATOM 1609 C CA . VAL A 1 22 ? -3.109 1.753 -0.073 1.00 0.00 22 VAL A CA 4
ATOM 1610 C C . VAL A 1 22 ? -1.795 1.575 0.669 1.00 0.00 22 VAL A C 4
ATOM 1611 O O . VAL A 1 22 ? -1.581 2.197 1.699 1.00 0.00 22 VAL A O 4
ATOM 1624 N N . CYS A 1 23 ? -0.913 0.745 0.139 1.00 0.00 23 CYS A N 4
ATOM 1625 C CA . CYS A 1 23 ? 0.376 0.530 0.765 1.00 0.00 23 CYS A CA 4
ATOM 1626 C C . CYS A 1 23 ? 1.380 1.581 0.349 1.00 0.00 23 CYS A C 4
ATOM 1627 O O . CYS A 1 23 ? 1.649 1.800 -0.834 1.00 0.00 23 CYS A O 4
ATOM 1634 N N . THR A 1 24 ? 1.912 2.231 1.353 1.00 0.00 24 THR A N 4
ATOM 1635 C CA . THR A 1 24 ? 2.885 3.284 1.178 1.00 0.00 24 THR A CA 4
ATOM 1636 C C . THR A 1 24 ? 4.175 2.922 1.899 1.00 0.00 24 THR A C 4
ATOM 1637 O O . THR A 1 24 ? 4.150 2.569 3.078 1.00 0.00 24 THR A O 4
ATOM 1648 N N . LYS A 1 25 ? 5.294 2.993 1.198 1.00 0.00 25 LYS A N 4
ATOM 1649 C CA . LYS A 1 25 ? 6.574 2.658 1.801 1.00 0.00 25 LYS A CA 4
ATOM 1650 C C . LYS A 1 25 ? 7.164 3.874 2.508 1.00 0.00 25 LYS A C 4
ATOM 1651 O O . LYS A 1 25 ? 7.133 3.969 3.734 1.00 0.00 25 LYS A O 4
ATOM 1670 N N . ASP A 1 26 ? 7.684 4.808 1.727 1.00 0.00 26 ASP A N 4
ATOM 1671 C CA . ASP A 1 26 ? 8.278 6.024 2.272 1.00 0.00 26 ASP A CA 4
ATOM 1672 C C . ASP A 1 26 ? 7.216 7.101 2.425 1.00 0.00 26 ASP A C 4
ATOM 1673 O O . ASP A 1 26 ? 7.378 8.230 1.958 1.00 0.00 26 ASP A O 4
ATOM 1682 N N . GLY A 1 27 ? 6.117 6.732 3.061 1.00 0.00 27 GLY A N 4
ATOM 1683 C CA . GLY A 1 27 ? 5.009 7.651 3.260 1.00 0.00 27 GLY A CA 4
ATOM 1684 C C . GLY A 1 27 ? 4.186 7.833 1.996 1.00 0.00 27 GLY A C 4
ATOM 1685 O O . GLY A 1 27 ? 2.959 7.827 2.033 1.00 0.00 27 GLY A O 4
ATOM 1689 N N . SER A 1 28 ? 4.875 7.989 0.879 1.00 0.00 28 SER A N 4
ATOM 1690 C CA . SER A 1 28 ? 4.232 8.161 -0.410 1.00 0.00 28 SER A CA 4
ATOM 1691 C C . SER A 1 28 ? 3.905 6.804 -1.029 1.00 0.00 28 SER A C 4
ATOM 1692 O O . SER A 1 28 ? 4.540 5.797 -0.709 1.00 0.00 28 SER A O 4
ATOM 1700 N N . VAL A 1 29 ? 2.910 6.785 -1.915 1.00 0.00 29 VAL A N 4
ATOM 1701 C CA . VAL A 1 29 ? 2.493 5.555 -2.590 1.00 0.00 29 VAL A CA 4
ATOM 1702 C C . VAL A 1 29 ? 3.624 5.013 -3.457 1.00 0.00 29 VAL A C 4
ATOM 1703 O O . VAL A 1 29 ? 3.721 3.812 -3.718 1.00 0.00 29 VAL A O 4
ATOM 1716 N N . LEU A 1 30 ? 4.482 5.926 -3.883 1.00 0.00 30 LEU A N 4
ATOM 1717 C CA . LEU A 1 30 ? 5.634 5.597 -4.711 1.00 0.00 30 LEU A CA 4
ATOM 1718 C C . LEU A 1 30 ? 6.545 4.593 -4.010 1.00 0.00 30 LEU A C 4
ATOM 1719 O O . LEU A 1 30 ? 6.584 4.530 -2.781 1.00 0.00 30 LEU A O 4
ATOM 1735 N N . ASN A 1 31 ? 7.256 3.803 -4.812 1.00 0.00 31 ASN A N 4
ATOM 1736 C CA . ASN A 1 31 ? 8.171 2.775 -4.312 1.00 0.00 31 ASN A CA 4
ATOM 1737 C C . ASN A 1 31 ? 7.381 1.650 -3.640 1.00 0.00 31 ASN A C 4
ATOM 1738 O O . ASN A 1 31 ? 7.852 1.009 -2.704 1.00 0.00 31 ASN A O 4
ATOM 1749 N N . CYS A 1 1 ? 6.593 2.850 -3.330 1.00 0.00 1 CYS A N 5
ATOM 1750 C CA . CYS A 1 1 ? 5.539 1.858 -3.200 1.00 0.00 1 CYS A CA 5
ATOM 1751 C C . CYS A 1 1 ? 4.169 2.514 -3.301 1.00 0.00 1 CYS A C 5
ATOM 1752 O O . CYS A 1 1 ? 3.849 3.429 -2.541 1.00 0.00 1 CYS A O 5
ATOM 1759 N N . GLY A 1 2 ? 3.371 2.023 -4.237 1.00 0.00 2 GLY A N 5
ATOM 1760 C CA . GLY A 1 2 ? 2.032 2.535 -4.441 1.00 0.00 2 GLY A CA 5
ATOM 1761 C C . GLY A 1 2 ? 1.060 1.395 -4.629 1.00 0.00 2 GLY A C 5
ATOM 1762 O O . GLY A 1 2 ? 0.148 1.456 -5.454 1.00 0.00 2 GLY A O 5
ATOM 1766 N N . GLU A 1 3 ? 1.283 0.347 -3.854 1.00 0.00 3 GLU A N 5
ATOM 1767 C CA . GLU A 1 3 ? 0.465 -0.855 -3.889 1.00 0.00 3 GLU A CA 5
ATOM 1768 C C . GLU A 1 3 ? -0.853 -0.611 -3.167 1.00 0.00 3 GLU A C 5
ATOM 1769 O O . GLU A 1 3 ? -1.075 0.458 -2.601 1.00 0.00 3 GLU A O 5
ATOM 1781 N N . THR A 1 4 ? -1.708 -1.608 -3.161 1.00 0.00 4 THR A N 5
ATOM 1782 C CA . THR A 1 4 ? -2.986 -1.513 -2.479 1.00 0.00 4 THR A CA 5
ATOM 1783 C C . THR A 1 4 ? -3.234 -2.768 -1.673 1.00 0.00 4 THR A C 5
ATOM 1784 O O . THR A 1 4 ? -2.824 -3.858 -2.068 1.00 0.00 4 THR A O 5
ATOM 1795 N N . CYS A 1 5 ? -3.900 -2.628 -0.545 1.00 0.00 5 CYS A N 5
ATOM 1796 C CA . CYS A 1 5 ? -4.171 -3.783 0.299 1.00 0.00 5 CYS A CA 5
ATOM 1797 C C . CYS A 1 5 ? -5.451 -4.462 -0.149 1.00 0.00 5 CYS A C 5
ATOM 1798 O O . CYS A 1 5 ? -6.394 -4.618 0.626 1.00 0.00 5 CYS A O 5
ATOM 1805 N N . LEU A 1 6 ? -5.477 -4.858 -1.413 1.00 0.00 6 LEU A N 5
ATOM 1806 C CA . LEU A 1 6 ? -6.640 -5.525 -1.982 1.00 0.00 6 LEU A CA 5
ATOM 1807 C C . LEU A 1 6 ? -6.940 -6.805 -1.211 1.00 0.00 6 LEU A C 5
ATOM 1808 O O . LEU A 1 6 ? -8.097 -7.154 -0.990 1.00 0.00 6 LEU A O 5
ATOM 1824 N N . LEU A 1 7 ? -5.882 -7.488 -0.787 1.00 0.00 7 LEU A N 5
ATOM 1825 C CA . LEU A 1 7 ? -6.017 -8.719 -0.023 1.00 0.00 7 LEU A CA 5
ATOM 1826 C C . LEU A 1 7 ? -6.028 -8.424 1.475 1.00 0.00 7 LEU A C 5
ATOM 1827 O O . LEU A 1 7 ? -5.758 -9.298 2.295 1.00 0.00 7 LEU A O 5
ATOM 1843 N N . GLY A 1 8 ? -6.325 -7.177 1.824 1.00 0.00 8 GLY A N 5
ATOM 1844 C CA . GLY A 1 8 ? -6.355 -6.778 3.211 1.00 0.00 8 GLY A CA 5
ATOM 1845 C C . GLY A 1 8 ? -5.068 -6.110 3.622 1.00 0.00 8 GLY A C 5
ATOM 1846 O O . GLY A 1 8 ? -5.075 -5.083 4.298 1.00 0.00 8 GLY A O 5
ATOM 1850 N N . THR A 1 9 ? -3.958 -6.693 3.201 1.00 0.00 9 THR A N 5
ATOM 1851 C CA . THR A 1 9 ? -2.640 -6.156 3.507 1.00 0.00 9 THR A CA 5
ATOM 1852 C C . THR A 1 9 ? -1.627 -6.585 2.444 1.00 0.00 9 THR A C 5
ATOM 1853 O O . THR A 1 9 ? -1.680 -7.714 1.955 1.00 0.00 9 THR A O 5
ATOM 1864 N N . CYS A 1 10 ? -0.708 -5.691 2.097 1.00 0.00 10 CYS A N 5
ATOM 1865 C CA . CYS A 1 10 ? 0.322 -5.989 1.106 1.00 0.00 10 CYS A CA 5
ATOM 1866 C C . CYS A 1 10 ? 1.406 -6.870 1.707 1.00 0.00 10 CYS A C 5
ATOM 1867 O O . CYS A 1 10 ? 1.819 -6.670 2.850 1.00 0.00 10 CYS A O 5
ATOM 1874 N N . TYR A 1 11 ? 1.852 -7.850 0.938 1.00 0.00 11 TYR A N 5
ATOM 1875 C CA . TYR A 1 11 ? 2.881 -8.771 1.393 1.00 0.00 11 TYR A CA 5
ATOM 1876 C C . TYR A 1 11 ? 4.274 -8.217 1.114 1.00 0.00 11 TYR A C 5
ATOM 1877 O O . TYR A 1 11 ? 5.273 -8.763 1.583 1.00 0.00 11 TYR A O 5
ATOM 1895 N N . THR A 1 12 ? 4.338 -7.145 0.337 1.00 0.00 12 THR A N 5
ATOM 1896 C CA . THR A 1 12 ? 5.612 -6.540 -0.007 1.00 0.00 12 THR A CA 5
ATOM 1897 C C . THR A 1 12 ? 6.223 -5.814 1.186 1.00 0.00 12 THR A C 5
ATOM 1898 O O . THR A 1 12 ? 5.527 -5.185 1.988 1.00 0.00 12 THR A O 5
ATOM 1909 N N . THR A 1 13 ? 7.529 -5.922 1.291 1.00 0.00 13 THR A N 5
ATOM 1910 C CA . THR A 1 13 ? 8.281 -5.311 2.371 1.00 0.00 13 THR A CA 5
ATOM 1911 C C . THR A 1 13 ? 8.473 -3.815 2.148 1.00 0.00 13 THR A C 5
ATOM 1912 O O . THR A 1 13 ? 8.794 -3.380 1.044 1.00 0.00 13 THR A O 5
ATOM 1923 N N . GLY A 1 14 ? 8.284 -3.039 3.208 1.00 0.00 14 GLY A N 5
ATOM 1924 C CA . GLY A 1 14 ? 8.450 -1.601 3.116 1.00 0.00 14 GLY A CA 5
ATOM 1925 C C . GLY A 1 14 ? 7.158 -0.885 2.803 1.00 0.00 14 GLY A C 5
ATOM 1926 O O . GLY A 1 14 ? 7.098 0.343 2.815 1.00 0.00 14 GLY A O 5
ATOM 1930 N N . CYS A 1 15 ? 6.123 -1.651 2.527 1.00 0.00 15 CYS A N 5
ATOM 1931 C CA . CYS A 1 15 ? 4.822 -1.089 2.216 1.00 0.00 15 CYS A CA 5
ATOM 1932 C C . CYS A 1 15 ? 3.880 -1.244 3.407 1.00 0.00 15 CYS A C 5
ATOM 1933 O O . CYS A 1 15 ? 3.753 -2.328 3.973 1.00 0.00 15 CYS A O 5
ATOM 1940 N N . THR A 1 16 ? 3.230 -0.155 3.780 1.00 0.00 16 THR A N 5
ATOM 1941 C CA . THR A 1 16 ? 2.302 -0.155 4.898 1.00 0.00 16 THR A CA 5
ATOM 1942 C C . THR A 1 16 ? 0.902 0.163 4.397 1.00 0.00 16 THR A C 5
ATOM 1943 O O . THR A 1 16 ? 0.750 0.821 3.369 1.00 0.00 16 THR A O 5
ATOM 1954 N N . CYS A 1 17 ? -0.115 -0.312 5.097 1.00 0.00 17 CYS A N 5
ATOM 1955 C CA . CYS A 1 17 ? -1.482 -0.066 4.670 1.00 0.00 17 CYS A CA 5
ATOM 1956 C C . CYS A 1 17 ? -2.017 1.248 5.215 1.00 0.00 17 CYS A C 5
ATOM 1957 O O . CYS A 1 17 ? -2.167 1.437 6.420 1.00 0.00 17 CYS A O 5
ATOM 1964 N N . ASN A 1 18 ? -2.319 2.135 4.284 1.00 0.00 18 ASN A N 5
ATOM 1965 C CA . ASN A 1 18 ? -2.868 3.445 4.578 1.00 0.00 18 ASN A CA 5
ATOM 1966 C C . ASN A 1 18 ? -4.380 3.337 4.592 1.00 0.00 18 ASN A C 5
ATOM 1967 O O . ASN A 1 18 ? -4.925 2.487 3.890 1.00 0.00 18 ASN A O 5
ATOM 1978 N N . LYS A 1 19 ? -5.023 4.181 5.405 1.00 0.00 19 LYS A N 5
ATOM 1979 C CA . LYS A 1 19 ? -6.485 4.210 5.584 1.00 0.00 19 LYS A CA 5
ATOM 1980 C C . LYS A 1 19 ? -7.267 3.965 4.294 1.00 0.00 19 LYS A C 5
ATOM 1981 O O . LYS A 1 19 ? -8.279 3.268 4.304 1.00 0.00 19 LYS A O 5
ATOM 2000 N N . TYR A 1 20 ? -6.805 4.532 3.189 1.00 0.00 20 TYR A N 5
ATOM 2001 C CA . TYR A 1 20 ? -7.485 4.361 1.902 1.00 0.00 20 TYR A CA 5
ATOM 2002 C C . TYR A 1 20 ? -7.137 3.006 1.280 1.00 0.00 20 TYR A C 5
ATOM 2003 O O . TYR A 1 20 ? -7.232 2.817 0.069 1.00 0.00 20 TYR A O 5
ATOM 2021 N N . ARG A 1 21 ? -6.723 2.080 2.137 1.00 0.00 21 ARG A N 5
ATOM 2022 C CA . ARG A 1 21 ? -6.326 0.734 1.753 1.00 0.00 21 ARG A CA 5
ATOM 2023 C C . ARG A 1 21 ? -5.222 0.797 0.713 1.00 0.00 21 ARG A C 5
ATOM 2024 O O . ARG A 1 21 ? -5.192 0.030 -0.253 1.00 0.00 21 ARG A O 5
ATOM 2045 N N . VAL A 1 22 ? -4.307 1.725 0.927 1.00 0.00 22 VAL A N 5
ATOM 2046 C CA . VAL A 1 22 ? -3.190 1.900 -0.001 1.00 0.00 22 VAL A CA 5
ATOM 2047 C C . VAL A 1 22 ? -1.852 1.624 0.671 1.00 0.00 22 VAL A C 5
ATOM 2048 O O . VAL A 1 22 ? -1.559 2.157 1.734 1.00 0.00 22 VAL A O 5
ATOM 2061 N N . CYS A 1 23 ? -1.045 0.803 0.032 1.00 0.00 23 CYS A N 5
ATOM 2062 C CA . CYS A 1 23 ? 0.269 0.451 0.534 1.00 0.00 23 CYS A CA 5
ATOM 2063 C C . CYS A 1 23 ? 1.296 1.483 0.112 1.00 0.00 23 CYS A C 5
ATOM 2064 O O . CYS A 1 23 ? 1.573 1.668 -1.070 1.00 0.00 23 CYS A O 5
ATOM 2071 N N . THR A 1 24 ? 1.832 2.165 1.101 1.00 0.00 24 THR A N 5
ATOM 2072 C CA . THR A 1 24 ? 2.816 3.210 0.887 1.00 0.00 24 THR A CA 5
ATOM 2073 C C . THR A 1 24 ? 4.036 2.968 1.770 1.00 0.00 24 THR A C 5
ATOM 2074 O O . THR A 1 24 ? 3.937 2.284 2.788 1.00 0.00 24 THR A O 5
ATOM 2085 N N . LYS A 1 25 ? 5.184 3.509 1.383 1.00 0.00 25 LYS A N 5
ATOM 2086 C CA . LYS A 1 25 ? 6.408 3.318 2.162 1.00 0.00 25 LYS A CA 5
ATOM 2087 C C . LYS A 1 25 ? 6.474 4.283 3.349 1.00 0.00 25 LYS A C 5
ATOM 2088 O O . LYS A 1 25 ? 7.452 4.280 4.103 1.00 0.00 25 LYS A O 5
ATOM 2107 N N . ASP A 1 26 ? 5.436 5.103 3.493 1.00 0.00 26 ASP A N 5
ATOM 2108 C CA . ASP A 1 26 ? 5.339 6.095 4.571 1.00 0.00 26 ASP A CA 5
ATOM 2109 C C . ASP A 1 26 ? 4.032 6.861 4.439 1.00 0.00 26 ASP A C 5
ATOM 2110 O O . ASP A 1 26 ? 3.391 7.218 5.426 1.00 0.00 26 ASP A O 5
ATOM 2119 N N . GLY A 1 27 ? 3.672 7.116 3.199 1.00 0.00 27 GLY A N 5
ATOM 2120 C CA . GLY A 1 27 ? 2.475 7.848 2.869 1.00 0.00 27 GLY A CA 5
ATOM 2121 C C . GLY A 1 27 ? 2.554 8.274 1.428 1.00 0.00 27 GLY A C 5
ATOM 2122 O O . GLY A 1 27 ? 1.555 8.327 0.710 1.00 0.00 27 GLY A O 5
ATOM 2126 N N . SER A 1 28 ? 3.780 8.556 1.012 1.00 0.00 28 SER A N 5
ATOM 2127 C CA . SER A 1 28 ? 4.072 8.957 -0.347 1.00 0.00 28 SER A CA 5
ATOM 2128 C C . SER A 1 28 ? 3.924 7.764 -1.289 1.00 0.00 28 SER A C 5
ATOM 2129 O O . SER A 1 28 ? 4.293 6.640 -0.943 1.00 0.00 28 SER A O 5
ATOM 2137 N N . VAL A 1 29 ? 3.373 8.014 -2.473 1.00 0.00 29 VAL A N 5
ATOM 2138 C CA . VAL A 1 29 ? 3.161 6.966 -3.469 1.00 0.00 29 VAL A CA 5
ATOM 2139 C C . VAL A 1 29 ? 4.490 6.496 -4.069 1.00 0.00 29 VAL A C 5
ATOM 2140 O O . VAL A 1 29 ? 4.576 5.436 -4.685 1.00 0.00 29 VAL A O 5
ATOM 2153 N N . LEU A 1 30 ? 5.526 7.298 -3.876 1.00 0.00 30 LEU A N 5
ATOM 2154 C CA . LEU A 1 30 ? 6.850 6.971 -4.387 1.00 0.00 30 LEU A CA 5
ATOM 2155 C C . LEU A 1 30 ? 7.400 5.713 -3.713 1.00 0.00 30 LEU A C 5
ATOM 2156 O O . LEU A 1 30 ? 7.112 5.450 -2.543 1.00 0.00 30 LEU A O 5
ATOM 2172 N N . ASN A 1 31 ? 8.170 4.938 -4.480 1.00 0.00 31 ASN A N 5
ATOM 2173 C CA . ASN A 1 31 ? 8.778 3.679 -4.017 1.00 0.00 31 ASN A CA 5
ATOM 2174 C C . ASN A 1 31 ? 7.743 2.560 -3.923 1.00 0.00 31 ASN A C 5
ATOM 2175 O O . ASN A 1 31 ? 7.980 1.451 -4.396 1.00 0.00 31 ASN A O 5
ATOM 2186 N N . CYS A 1 1 ? 5.881 2.161 -4.357 1.00 0.00 1 CYS A N 6
ATOM 2187 C CA . CYS A 1 1 ? 5.104 1.064 -3.799 1.00 0.00 1 CYS A CA 6
ATOM 2188 C C . CYS A 1 1 ? 3.616 1.320 -3.988 1.00 0.00 1 CYS A C 6
ATOM 2189 O O . CYS A 1 1 ? 2.867 1.406 -3.018 1.00 0.00 1 CYS A O 6
ATOM 2196 N N . GLY A 1 2 ? 3.190 1.437 -5.242 1.00 0.00 2 GLY A N 6
ATOM 2197 C CA . GLY A 1 2 ? 1.784 1.675 -5.538 1.00 0.00 2 GLY A CA 6
ATOM 2198 C C . GLY A 1 2 ? 0.937 0.426 -5.368 1.00 0.00 2 GLY A C 6
ATOM 2199 O O . GLY A 1 2 ? 0.053 0.150 -6.178 1.00 0.00 2 GLY A O 6
ATOM 2203 N N . GLU A 1 3 ? 1.213 -0.317 -4.309 1.00 0.00 3 GLU A N 6
ATOM 2204 C CA . GLU A 1 3 ? 0.495 -1.539 -3.999 1.00 0.00 3 GLU A CA 6
ATOM 2205 C C . GLU A 1 3 ? -0.710 -1.233 -3.122 1.00 0.00 3 GLU A C 6
ATOM 2206 O O . GLU A 1 3 ? -0.739 -0.226 -2.409 1.00 0.00 3 GLU A O 6
ATOM 2218 N N . THR A 1 4 ? -1.695 -2.103 -3.172 1.00 0.00 4 THR A N 6
ATOM 2219 C CA . THR A 1 4 ? -2.901 -1.936 -2.386 1.00 0.00 4 THR A CA 6
ATOM 2220 C C . THR A 1 4 ? -3.149 -3.150 -1.510 1.00 0.00 4 THR A C 6
ATOM 2221 O O . THR A 1 4 ? -2.761 -4.266 -1.849 1.00 0.00 4 THR A O 6
ATOM 2232 N N . CYS A 1 5 ? -3.798 -2.938 -0.381 1.00 0.00 5 CYS A N 6
ATOM 2233 C CA . CYS A 1 5 ? -4.082 -4.036 0.531 1.00 0.00 5 CYS A CA 6
ATOM 2234 C C . CYS A 1 5 ? -5.402 -4.685 0.159 1.00 0.00 5 CYS A C 6
ATOM 2235 O O . CYS A 1 5 ? -6.313 -4.789 0.981 1.00 0.00 5 CYS A O 6
ATOM 2242 N N . LEU A 1 6 ? -5.499 -5.107 -1.094 1.00 0.00 6 LEU A N 6
ATOM 2243 C CA . LEU A 1 6 ? -6.707 -5.743 -1.604 1.00 0.00 6 LEU A CA 6
ATOM 2244 C C . LEU A 1 6 ? -7.082 -6.950 -0.756 1.00 0.00 6 LEU A C 6
ATOM 2245 O O . LEU A 1 6 ? -8.251 -7.162 -0.442 1.00 0.00 6 LEU A O 6
ATOM 2261 N N . LEU A 1 7 ? -6.077 -7.727 -0.379 1.00 0.00 7 LEU A N 6
ATOM 2262 C CA . LEU A 1 7 ? -6.297 -8.911 0.441 1.00 0.00 7 LEU A CA 6
ATOM 2263 C C . LEU A 1 7 ? -6.111 -8.599 1.925 1.00 0.00 7 LEU A C 6
ATOM 2264 O O . LEU A 1 7 ? -5.814 -9.489 2.718 1.00 0.00 7 LEU A O 6
ATOM 2280 N N . GLY A 1 8 ? -6.278 -7.334 2.301 1.00 0.00 8 GLY A N 6
ATOM 2281 C CA . GLY A 1 8 ? -6.120 -6.956 3.690 1.00 0.00 8 GLY A CA 6
ATOM 2282 C C . GLY A 1 8 ? -4.781 -6.312 3.942 1.00 0.00 8 GLY A C 6
ATOM 2283 O O . GLY A 1 8 ? -4.676 -5.342 4.689 1.00 0.00 8 GLY A O 6
ATOM 2287 N N . THR A 1 9 ? -3.751 -6.845 3.306 1.00 0.00 9 THR A N 6
ATOM 2288 C CA . THR A 1 9 ? -2.409 -6.317 3.450 1.00 0.00 9 THR A CA 6
ATOM 2289 C C . THR A 1 9 ? -1.608 -6.567 2.174 1.00 0.00 9 THR A C 6
ATOM 2290 O O . THR A 1 9 ? -1.772 -7.594 1.516 1.00 0.00 9 THR A O 6
ATOM 2301 N N . CYS A 1 10 ? -0.769 -5.604 1.827 1.00 0.00 10 CYS A N 6
ATOM 2302 C CA . CYS A 1 10 ? 0.062 -5.670 0.631 1.00 0.00 10 CYS A CA 6
ATOM 2303 C C . CYS A 1 10 ? 1.134 -6.739 0.756 1.00 0.00 10 CYS A C 6
ATOM 2304 O O . CYS A 1 10 ? 1.631 -7.009 1.848 1.00 0.00 10 CYS A O 6
ATOM 2311 N N . TYR A 1 11 ? 1.495 -7.334 -0.370 1.00 0.00 11 TYR A N 6
ATOM 2312 C CA . TYR A 1 11 ? 2.523 -8.363 -0.394 1.00 0.00 11 TYR A CA 6
ATOM 2313 C C . TYR A 1 11 ? 3.913 -7.740 -0.316 1.00 0.00 11 TYR A C 6
ATOM 2314 O O . TYR A 1 11 ? 4.885 -8.408 0.033 1.00 0.00 11 TYR A O 6
ATOM 2332 N N . THR A 1 12 ? 4.004 -6.460 -0.662 1.00 0.00 12 THR A N 6
ATOM 2333 C CA . THR A 1 12 ? 5.277 -5.756 -0.643 1.00 0.00 12 THR A CA 6
ATOM 2334 C C . THR A 1 12 ? 5.750 -5.511 0.788 1.00 0.00 12 THR A C 6
ATOM 2335 O O . THR A 1 12 ? 4.965 -5.165 1.669 1.00 0.00 12 THR A O 6
ATOM 2346 N N . THR A 1 13 ? 7.038 -5.691 0.997 1.00 0.00 13 THR A N 6
ATOM 2347 C CA . THR A 1 13 ? 7.648 -5.501 2.301 1.00 0.00 13 THR A CA 6
ATOM 2348 C C . THR A 1 13 ? 8.109 -4.059 2.499 1.00 0.00 13 THR A C 6
ATOM 2349 O O . THR A 1 13 ? 8.623 -3.434 1.571 1.00 0.00 13 THR A O 6
ATOM 2360 N N . GLY A 1 14 ? 7.927 -3.544 3.709 1.00 0.00 14 GLY A N 6
ATOM 2361 C CA . GLY A 1 14 ? 8.336 -2.182 4.011 1.00 0.00 14 GLY A CA 6
ATOM 2362 C C . GLY A 1 14 ? 7.229 -1.181 3.793 1.00 0.00 14 GLY A C 6
ATOM 2363 O O . GLY A 1 14 ? 7.284 -0.054 4.279 1.00 0.00 14 GLY A O 6
ATOM 2367 N N . CYS A 1 15 ? 6.222 -1.601 3.063 1.00 0.00 15 CYS A N 6
ATOM 2368 C CA . CYS A 1 15 ? 5.082 -0.754 2.771 1.00 0.00 15 CYS A CA 6
ATOM 2369 C C . CYS A 1 15 ? 4.021 -0.908 3.859 1.00 0.00 15 CYS A C 6
ATOM 2370 O O . CYS A 1 15 ? 3.816 -2.004 4.384 1.00 0.00 15 CYS A O 6
ATOM 2377 N N . THR A 1 16 ? 3.363 0.188 4.207 1.00 0.00 16 THR A N 6
ATOM 2378 C CA . THR A 1 16 ? 2.340 0.173 5.240 1.00 0.00 16 THR A CA 6
ATOM 2379 C C . THR A 1 16 ? 0.975 0.438 4.633 1.00 0.00 16 THR A C 6
ATOM 2380 O O . THR A 1 16 ? 0.874 1.139 3.635 1.00 0.00 16 THR A O 6
ATOM 2391 N N . CYS A 1 17 ? -0.068 -0.115 5.225 1.00 0.00 17 CYS A N 6
ATOM 2392 C CA . CYS A 1 17 ? -1.410 0.080 4.697 1.00 0.00 17 CYS A CA 6
ATOM 2393 C C . CYS A 1 17 ? -2.022 1.365 5.229 1.00 0.00 17 CYS A C 6
ATOM 2394 O O . CYS A 1 17 ? -2.243 1.518 6.430 1.00 0.00 17 CYS A O 6
ATOM 2401 N N . ASN A 1 18 ? -2.311 2.275 4.312 1.00 0.00 18 ASN A N 6
ATOM 2402 C CA . ASN A 1 18 ? -2.921 3.546 4.658 1.00 0.00 18 ASN A CA 6
ATOM 2403 C C . ASN A 1 18 ? -4.417 3.416 4.455 1.00 0.00 18 ASN A C 6
ATOM 2404 O O . ASN A 1 18 ? -4.843 2.589 3.645 1.00 0.00 18 ASN A O 6
ATOM 2415 N N . LYS A 1 19 ? -5.180 4.209 5.220 1.00 0.00 19 LYS A N 6
ATOM 2416 C CA . LYS A 1 19 ? -6.655 4.214 5.219 1.00 0.00 19 LYS A CA 6
ATOM 2417 C C . LYS A 1 19 ? -7.297 4.031 3.841 1.00 0.00 19 LYS A C 6
ATOM 2418 O O . LYS A 1 19 ? -8.373 3.451 3.735 1.00 0.00 19 LYS A O 6
ATOM 2437 N N . TYR A 1 20 ? -6.643 4.503 2.789 1.00 0.00 20 TYR A N 6
ATOM 2438 C CA . TYR A 1 20 ? -7.180 4.352 1.436 1.00 0.00 20 TYR A CA 6
ATOM 2439 C C . TYR A 1 20 ? -6.892 2.941 0.912 1.00 0.00 20 TYR A C 6
ATOM 2440 O O . TYR A 1 20 ? -6.988 2.667 -0.282 1.00 0.00 20 TYR A O 6
ATOM 2458 N N . ARG A 1 21 ? -6.521 2.068 1.842 1.00 0.00 21 ARG A N 6
ATOM 2459 C CA . ARG A 1 21 ? -6.175 0.681 1.569 1.00 0.00 21 ARG A CA 6
ATOM 2460 C C . ARG A 1 21 ? -5.040 0.627 0.566 1.00 0.00 21 ARG A C 6
ATOM 2461 O O . ARG A 1 21 ? -4.998 -0.223 -0.328 1.00 0.00 21 ARG A O 6
ATOM 2482 N N . VAL A 1 22 ? -4.110 1.549 0.734 1.00 0.00 22 VAL A N 6
ATOM 2483 C CA . VAL A 1 22 ? -2.951 1.625 -0.158 1.00 0.00 22 VAL A CA 6
ATOM 2484 C C . VAL A 1 22 ? -1.662 1.648 0.646 1.00 0.00 22 VAL A C 6
ATOM 2485 O O . VAL A 1 22 ? -1.583 2.314 1.676 1.00 0.00 22 VAL A O 6
ATOM 2498 N N . CYS A 1 23 ? -0.664 0.914 0.185 1.00 0.00 23 CYS A N 6
ATOM 2499 C CA . CYS A 1 23 ? 0.609 0.853 0.878 1.00 0.00 23 CYS A CA 6
ATOM 2500 C C . CYS A 1 23 ? 1.524 2.016 0.566 1.00 0.00 23 CYS A C 6
ATOM 2501 O O . CYS A 1 23 ? 1.749 2.376 -0.585 1.00 0.00 23 CYS A O 6
ATOM 2508 N N . THR A 1 24 ? 2.062 2.571 1.627 1.00 0.00 24 THR A N 6
ATOM 2509 C CA . THR A 1 24 ? 2.988 3.676 1.544 1.00 0.00 24 THR A CA 6
ATOM 2510 C C . THR A 1 24 ? 4.333 3.248 2.116 1.00 0.00 24 THR A C 6
ATOM 2511 O O . THR A 1 24 ? 4.407 2.762 3.247 1.00 0.00 24 THR A O 6
ATOM 2522 N N . LYS A 1 25 ? 5.391 3.414 1.334 1.00 0.00 25 LYS A N 6
ATOM 2523 C CA . LYS A 1 25 ? 6.731 3.039 1.774 1.00 0.00 25 LYS A CA 6
ATOM 2524 C C . LYS A 1 25 ? 7.273 4.090 2.736 1.00 0.00 25 LYS A C 6
ATOM 2525 O O . LYS A 1 25 ? 8.089 3.799 3.607 1.00 0.00 25 LYS A O 6
ATOM 2544 N N . ASP A 1 26 ? 6.786 5.307 2.560 1.00 0.00 26 ASP A N 6
ATOM 2545 C CA . ASP A 1 26 ? 7.165 6.446 3.380 1.00 0.00 26 ASP A CA 6
ATOM 2546 C C . ASP A 1 26 ? 6.200 7.586 3.075 1.00 0.00 26 ASP A C 6
ATOM 2547 O O . ASP A 1 26 ? 5.016 7.338 2.855 1.00 0.00 26 ASP A O 6
ATOM 2556 N N . GLY A 1 27 ? 6.697 8.814 3.022 1.00 0.00 27 GLY A N 6
ATOM 2557 C CA . GLY A 1 27 ? 5.842 9.934 2.696 1.00 0.00 27 GLY A CA 6
ATOM 2558 C C . GLY A 1 27 ? 5.375 9.856 1.258 1.00 0.00 27 GLY A C 6
ATOM 2559 O O . GLY A 1 27 ? 4.288 10.321 0.911 1.00 0.00 27 GLY A O 6
ATOM 2563 N N . SER A 1 28 ? 6.211 9.258 0.423 1.00 0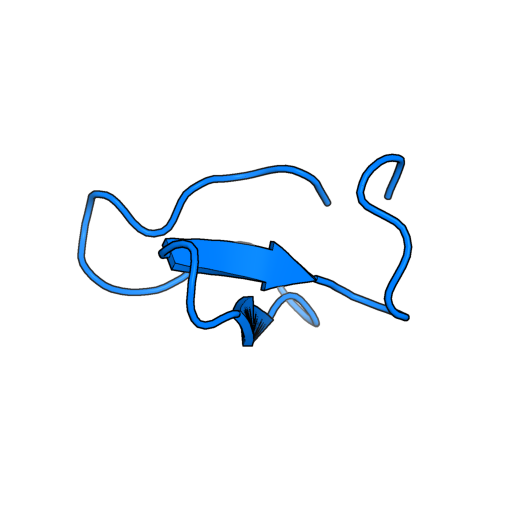.00 28 SER A N 6
ATOM 2564 C CA . SER A 1 28 ? 5.912 9.096 -0.984 1.00 0.00 28 SER A CA 6
ATOM 2565 C C . SER A 1 28 ? 5.091 7.831 -1.224 1.00 0.00 28 SER A C 6
ATOM 2566 O O . SER A 1 28 ? 5.497 6.730 -0.842 1.00 0.00 28 SER A O 6
ATOM 2574 N N . VAL A 1 29 ? 3.946 7.991 -1.872 1.00 0.00 29 VAL A N 6
ATOM 2575 C CA . VAL A 1 29 ? 3.074 6.863 -2.184 1.00 0.00 29 VAL A CA 6
ATOM 2576 C C . VAL A 1 29 ? 3.602 6.137 -3.419 1.00 0.00 29 VAL A C 6
ATOM 2577 O O . VAL A 1 29 ? 3.260 4.988 -3.693 1.00 0.00 29 VAL A O 6
ATOM 2590 N N . LEU A 1 30 ? 4.451 6.840 -4.155 1.00 0.00 30 LEU A N 6
ATOM 2591 C CA . LEU A 1 30 ? 5.061 6.313 -5.370 1.00 0.00 30 LEU A CA 6
ATOM 2592 C C . LEU A 1 30 ? 5.978 5.130 -5.065 1.00 0.00 30 LEU A C 6
ATOM 2593 O O . LEU A 1 30 ? 6.291 4.860 -3.904 1.00 0.00 30 LEU A O 6
ATOM 2609 N N . ASN A 1 31 ? 6.390 4.431 -6.127 1.00 0.00 31 ASN A N 6
ATOM 2610 C CA . ASN A 1 31 ? 7.269 3.256 -6.032 1.00 0.00 31 ASN A CA 6
ATOM 2611 C C . ASN A 1 31 ? 6.496 2.041 -5.523 1.00 0.00 31 ASN A C 6
ATOM 2612 O O . ASN A 1 31 ? 6.444 1.013 -6.195 1.00 0.00 31 ASN A O 6
ATOM 2623 N N . CYS A 1 1 ? 3.970 2.886 -3.125 1.00 0.00 1 CYS A N 7
ATOM 2624 C CA . CYS A 1 1 ? 4.750 1.697 -3.440 1.00 0.00 1 CYS A CA 7
ATOM 2625 C C . CYS A 1 1 ? 4.416 1.215 -4.850 1.00 0.00 1 CYS A C 7
ATOM 2626 O O . CYS A 1 1 ? 5.131 1.522 -5.805 1.00 0.00 1 CYS A O 7
ATOM 2633 N N . GLY A 1 2 ? 3.323 0.475 -4.978 1.00 0.00 2 GLY A N 7
ATOM 2634 C CA . GLY A 1 2 ? 2.909 -0.022 -6.275 1.00 0.00 2 GLY A CA 7
ATOM 2635 C C . GLY A 1 2 ? 1.883 -1.123 -6.152 1.00 0.00 2 GLY A C 7
ATOM 2636 O O . GLY A 1 2 ? 1.900 -2.091 -6.914 1.00 0.00 2 GLY A O 7
ATOM 2640 N N . GLU A 1 3 ? 0.995 -0.981 -5.178 1.00 0.00 3 GLU A N 7
ATOM 2641 C CA . GLU A 1 3 ? -0.036 -1.972 -4.923 1.00 0.00 3 GLU A CA 7
ATOM 2642 C C . GLU A 1 3 ? -1.087 -1.409 -3.984 1.00 0.00 3 GLU A C 7
ATOM 2643 O O . GLU A 1 3 ? -1.082 -0.223 -3.653 1.00 0.00 3 GLU A O 7
ATOM 2655 N N . THR A 1 4 ? -1.966 -2.285 -3.556 1.00 0.00 4 THR A N 7
ATOM 2656 C CA . THR A 1 4 ? -3.037 -1.942 -2.638 1.00 0.00 4 THR A CA 7
ATOM 2657 C C . THR A 1 4 ? -3.306 -3.120 -1.718 1.00 0.00 4 THR A C 7
ATOM 2658 O O . THR A 1 4 ? -3.034 -4.268 -2.076 1.00 0.00 4 THR A O 7
ATOM 2669 N N . CYS A 1 5 ? -3.844 -2.858 -0.540 1.00 0.00 5 CYS A N 7
ATOM 2670 C CA . CYS A 1 5 ? -4.144 -3.928 0.396 1.00 0.00 5 CYS A CA 7
ATOM 2671 C C . CYS A 1 5 ? -5.538 -4.457 0.105 1.00 0.00 5 CYS A C 7
ATOM 2672 O O . CYS A 1 5 ? -6.407 -4.480 0.974 1.00 0.00 5 CYS A O 7
ATOM 2679 N N . LEU A 1 6 ? -5.747 -4.859 -1.145 1.00 0.00 6 LEU A N 7
ATOM 2680 C CA . LEU A 1 6 ? -7.038 -5.372 -1.584 1.00 0.00 6 LEU A CA 7
ATOM 2681 C C . LEU A 1 6 ? -7.426 -6.609 -0.787 1.00 0.00 6 LEU A C 7
ATOM 2682 O O . LEU A 1 6 ? -8.582 -6.763 -0.394 1.00 0.00 6 LEU A O 7
ATOM 2698 N N . LEU A 1 7 ? -6.448 -7.469 -0.539 1.00 0.00 7 LEU A N 7
ATOM 2699 C CA . LEU A 1 7 ? -6.663 -8.689 0.224 1.00 0.00 7 LEU A CA 7
ATOM 2700 C C . LEU A 1 7 ? -6.721 -8.371 1.711 1.00 0.00 7 LEU A C 7
ATOM 2701 O O . LEU A 1 7 ? -7.164 -9.182 2.520 1.00 0.00 7 LEU A O 7
ATOM 2717 N N . GLY A 1 8 ? -6.240 -7.189 2.056 1.00 0.00 8 GLY A N 7
ATOM 2718 C CA . GLY A 1 8 ? -6.208 -6.773 3.436 1.00 0.00 8 GLY A CA 7
ATOM 2719 C C . GLY A 1 8 ? -4.861 -6.186 3.772 1.00 0.00 8 GLY A C 7
ATOM 2720 O O . GLY A 1 8 ? -4.758 -5.241 4.551 1.00 0.00 8 GLY A O 7
ATOM 2724 N N . THR A 1 9 ? -3.821 -6.747 3.166 1.00 0.00 9 THR A N 7
ATOM 2725 C CA . THR A 1 9 ? -2.463 -6.279 3.386 1.00 0.00 9 THR A CA 7
ATOM 2726 C C . THR A 1 9 ? -1.598 -6.556 2.153 1.00 0.00 9 THR A C 7
ATOM 2727 O O . THR A 1 9 ? -1.779 -7.567 1.472 1.00 0.00 9 THR A O 7
ATOM 2738 N N . CYS A 1 10 ? -0.677 -5.646 1.867 1.00 0.00 10 CYS A N 7
ATOM 2739 C CA . CYS A 1 10 ? 0.218 -5.769 0.720 1.00 0.00 10 CYS A CA 7
ATOM 2740 C C . CYS A 1 10 ? 1.310 -6.797 0.996 1.00 0.00 10 CYS A C 7
ATOM 2741 O O . CYS A 1 10 ? 1.741 -6.961 2.135 1.00 0.00 10 CYS A O 7
ATOM 2748 N N . TYR A 1 11 ? 1.760 -7.473 -0.051 1.00 0.00 11 TYR A N 7
ATOM 2749 C CA . TYR A 1 11 ? 2.815 -8.470 0.080 1.00 0.00 11 TYR A CA 7
ATOM 2750 C C . TYR A 1 11 ? 4.185 -7.796 0.106 1.00 0.00 11 TYR A C 7
ATOM 2751 O O . TYR A 1 11 ? 5.177 -8.395 0.519 1.00 0.00 11 TYR A O 7
ATOM 2769 N N . THR A 1 12 ? 4.225 -6.553 -0.355 1.00 0.00 12 THR A N 7
ATOM 2770 C CA . THR A 1 12 ? 5.458 -5.786 -0.406 1.00 0.00 12 THR A CA 7
ATOM 2771 C C . THR A 1 12 ? 5.981 -5.483 0.997 1.00 0.00 12 THR A C 7
ATOM 2772 O O . THR A 1 12 ? 5.213 -5.210 1.920 1.00 0.00 12 THR A O 7
ATOM 2783 N N . THR A 1 13 ? 7.290 -5.532 1.139 1.00 0.00 13 THR A N 7
ATOM 2784 C CA . THR A 1 13 ? 7.941 -5.272 2.409 1.00 0.00 13 THR A CA 7
ATOM 2785 C C . THR A 1 13 ? 8.313 -3.798 2.555 1.00 0.00 13 THR A C 7
ATOM 2786 O O . THR A 1 13 ? 8.719 -3.152 1.589 1.00 0.00 13 THR A O 7
ATOM 2797 N N . GLY A 1 14 ? 8.168 -3.272 3.766 1.00 0.00 14 GLY A N 7
ATOM 2798 C CA . GLY A 1 14 ? 8.493 -1.878 4.020 1.00 0.00 14 GLY A CA 7
ATOM 2799 C C . GLY A 1 14 ? 7.314 -0.961 3.802 1.00 0.00 14 GLY A C 7
ATOM 2800 O O . GLY A 1 14 ? 7.292 0.170 4.280 1.00 0.00 14 GLY A O 7
ATOM 2804 N N . CYS A 1 15 ? 6.336 -1.458 3.082 1.00 0.00 15 CYS A N 7
ATOM 2805 C CA . CYS A 1 15 ? 5.136 -0.696 2.789 1.00 0.00 15 CYS A CA 7
ATOM 2806 C C . CYS A 1 15 ? 4.087 -0.907 3.877 1.00 0.00 15 CYS A C 7
ATOM 2807 O O . CYS A 1 15 ? 3.910 -2.018 4.376 1.00 0.00 15 CYS A O 7
ATOM 2814 N N . THR A 1 16 ? 3.405 0.167 4.248 1.00 0.00 16 THR A N 7
ATOM 2815 C CA . THR A 1 16 ? 2.381 0.110 5.277 1.00 0.00 16 THR A CA 7
ATOM 2816 C C . THR A 1 16 ? 1.020 0.395 4.668 1.00 0.00 16 THR A C 7
ATOM 2817 O O . THR A 1 16 ? 0.927 1.133 3.698 1.00 0.00 16 THR A O 7
ATOM 2828 N N . CYS A 1 17 ? -0.031 -0.181 5.222 1.00 0.00 17 CYS A N 7
ATOM 2829 C CA . CYS A 1 17 ? -1.360 0.039 4.677 1.00 0.00 17 CYS A CA 7
ATOM 2830 C C . CYS A 1 17 ? -1.991 1.294 5.251 1.00 0.00 17 CYS A C 7
ATOM 2831 O O . CYS A 1 17 ? -2.260 1.384 6.449 1.00 0.00 17 CYS A O 7
ATOM 2838 N N . ASN A 1 18 ? -2.242 2.253 4.372 1.00 0.00 18 ASN A N 7
ATOM 2839 C CA . ASN A 1 18 ? -2.867 3.503 4.758 1.00 0.00 18 ASN A CA 7
ATOM 2840 C C . ASN A 1 18 ? -4.363 3.342 4.579 1.00 0.00 18 ASN A C 7
ATOM 2841 O O . ASN A 1 18 ? -4.783 2.509 3.771 1.00 0.00 18 ASN A O 7
ATOM 2852 N N . LYS A 1 19 ? -5.131 4.115 5.360 1.00 0.00 19 LYS A N 7
ATOM 2853 C CA . LYS A 1 19 ? -6.605 4.090 5.384 1.00 0.00 19 LYS A CA 7
ATOM 2854 C C . LYS A 1 19 ? -7.265 3.872 4.019 1.00 0.00 19 LYS A C 7
ATOM 2855 O O . LYS A 1 19 ? -8.325 3.260 3.936 1.00 0.00 19 LYS A O 7
ATOM 2874 N N . TYR A 1 20 ? -6.645 4.351 2.952 1.00 0.00 20 TYR A N 7
ATOM 2875 C CA . TYR A 1 20 ? -7.200 4.168 1.611 1.00 0.00 20 TYR A CA 7
ATOM 2876 C C . TYR A 1 20 ? -6.832 2.781 1.079 1.00 0.00 20 TYR A C 7
ATOM 2877 O O . TYR A 1 20 ? -6.828 2.541 -0.123 1.00 0.00 20 TYR A O 7
ATOM 2895 N N . ARG A 1 21 ? -6.497 1.895 2.019 1.00 0.00 21 ARG A N 7
ATOM 2896 C CA . ARG A 1 21 ? -6.073 0.522 1.766 1.00 0.00 21 ARG A CA 7
ATOM 2897 C C . ARG A 1 21 ? -4.979 0.493 0.715 1.00 0.00 21 ARG A C 7
ATOM 2898 O O . ARG A 1 21 ? -4.949 -0.361 -0.175 1.00 0.00 21 ARG A O 7
ATOM 2919 N N . VAL A 1 22 ? -4.063 1.441 0.855 1.00 0.00 22 VAL A N 7
ATOM 2920 C CA . VAL A 1 22 ? -2.924 1.550 -0.066 1.00 0.00 22 VAL A CA 7
ATOM 2921 C C . VAL A 1 22 ? -1.615 1.576 0.712 1.00 0.00 22 VAL A C 7
ATOM 2922 O O . VAL A 1 22 ? -1.515 2.254 1.733 1.00 0.00 22 VAL A O 7
ATOM 2935 N N . CYS A 1 23 ? -0.622 0.833 0.242 1.00 0.00 23 CYS A N 7
ATOM 2936 C CA . CYS A 1 23 ? 0.663 0.780 0.922 1.00 0.00 23 CYS A CA 7
ATOM 2937 C C . CYS A 1 23 ? 1.553 1.973 0.628 1.00 0.00 23 CYS A C 7
ATOM 2938 O O . CYS A 1 23 ? 1.747 2.380 -0.518 1.00 0.00 23 CYS A O 7
ATOM 2945 N N . THR A 1 24 ? 2.098 2.512 1.701 1.00 0.00 24 THR A N 7
ATOM 2946 C CA . THR A 1 24 ? 2.990 3.647 1.648 1.00 0.00 24 THR A CA 7
ATOM 2947 C C . THR A 1 24 ? 4.357 3.263 2.205 1.00 0.00 24 THR A C 7
ATOM 2948 O O . THR A 1 24 ? 4.462 2.793 3.340 1.00 0.00 24 THR A O 7
ATOM 2959 N N . LYS A 1 25 ? 5.388 3.450 1.398 1.00 0.00 25 LYS A N 7
ATOM 2960 C CA . LYS A 1 25 ? 6.752 3.126 1.798 1.00 0.00 25 LYS A CA 7
ATOM 2961 C C . LYS A 1 25 ? 7.393 4.325 2.482 1.00 0.00 25 LYS A C 7
ATOM 2962 O O . LYS A 1 25 ? 8.027 4.203 3.526 1.00 0.00 25 LYS A O 7
ATOM 2981 N N . ASP A 1 26 ? 7.200 5.486 1.874 1.00 0.00 26 ASP A N 7
ATOM 2982 C CA . ASP A 1 26 ? 7.730 6.740 2.382 1.00 0.00 26 ASP A CA 7
ATOM 2983 C C . ASP A 1 26 ? 7.069 7.895 1.634 1.00 0.00 26 ASP A C 7
ATOM 2984 O O . ASP A 1 26 ? 5.894 7.795 1.276 1.00 0.00 26 ASP A O 7
ATOM 2993 N N . GLY A 1 27 ? 7.803 8.970 1.377 1.00 0.00 27 GLY A N 7
ATOM 2994 C CA . GLY A 1 27 ? 7.239 10.099 0.662 1.00 0.00 27 GLY A CA 7
ATOM 2995 C C . GLY A 1 27 ? 7.253 9.915 -0.846 1.00 0.00 27 GLY A C 7
ATOM 2996 O O . GLY A 1 27 ? 7.406 10.883 -1.590 1.00 0.00 27 GLY A O 7
ATOM 3000 N N . SER A 1 28 ? 7.079 8.681 -1.304 1.00 0.00 28 SER A N 7
ATOM 3001 C CA . SER A 1 28 ? 7.058 8.404 -2.730 1.00 0.00 28 SER A CA 7
ATOM 3002 C C . SER A 1 28 ? 5.763 8.934 -3.336 1.00 0.00 28 SER A C 7
ATOM 3003 O O . SER A 1 28 ? 4.676 8.671 -2.816 1.00 0.00 28 SER A O 7
ATOM 3011 N N . VAL A 1 29 ? 5.892 9.688 -4.420 1.00 0.00 29 VAL A N 7
ATOM 3012 C CA . VAL A 1 29 ? 4.742 10.283 -5.099 1.00 0.00 29 VAL A CA 7
ATOM 3013 C C . VAL A 1 29 ? 3.722 9.231 -5.519 1.00 0.00 29 VAL A C 7
ATOM 3014 O O . VAL A 1 29 ? 2.518 9.466 -5.484 1.00 0.00 29 VAL A O 7
ATOM 3027 N N . LEU A 1 30 ? 4.213 8.076 -5.909 1.00 0.00 30 LEU A N 7
ATOM 3028 C CA . LEU A 1 30 ? 3.342 6.989 -6.338 1.00 0.00 30 LEU A CA 7
ATOM 3029 C C . LEU A 1 30 ? 3.315 5.872 -5.307 1.00 0.00 30 LEU A C 7
ATOM 3030 O O . LEU A 1 30 ? 3.065 4.714 -5.638 1.00 0.00 30 LEU A O 7
ATOM 3046 N N . ASN A 1 31 ? 3.567 6.241 -4.054 1.00 0.00 31 ASN A N 7
ATOM 3047 C CA . ASN A 1 31 ? 3.575 5.287 -2.943 1.00 0.00 31 ASN A CA 7
ATOM 3048 C C . ASN A 1 31 ? 4.484 4.099 -3.270 1.00 0.00 31 ASN A C 7
ATOM 3049 O O . ASN A 1 31 ? 5.634 4.291 -3.666 1.00 0.00 31 ASN A O 7
ATOM 3060 N N . CYS A 1 1 ? 5.997 0.820 -4.040 1.00 0.00 1 CYS A N 8
ATOM 3061 C CA . CYS A 1 1 ? 5.063 -0.232 -3.666 1.00 0.00 1 CYS A CA 8
ATOM 3062 C C . CYS A 1 1 ? 3.700 0.359 -3.343 1.00 0.00 1 CYS A C 8
ATOM 3063 O O . CYS A 1 1 ? 3.061 -0.013 -2.358 1.00 0.00 1 CYS A O 8
ATOM 3070 N N . GLY A 1 2 ? 3.255 1.278 -4.191 1.00 0.00 2 GLY A N 8
ATOM 3071 C CA . GLY A 1 2 ? 1.965 1.914 -3.999 1.00 0.00 2 GLY A CA 8
ATOM 3072 C C . GLY A 1 2 ? 0.806 1.014 -4.386 1.00 0.00 2 GLY A C 8
ATOM 3073 O O . GLY A 1 2 ? -0.139 1.456 -5.039 1.00 0.00 2 GLY A O 8
ATOM 3077 N N . GLU A 1 3 ? 0.873 -0.243 -3.974 1.00 0.00 3 GLU A N 8
ATOM 3078 C CA . GLU A 1 3 ? -0.178 -1.198 -4.261 1.00 0.00 3 GLU A CA 8
ATOM 3079 C C . GLU A 1 3 ? -1.277 -1.052 -3.225 1.00 0.00 3 GLU A C 8
ATOM 3080 O O . GLU A 1 3 ? -1.163 -0.274 -2.277 1.00 0.00 3 GLU A O 8
ATOM 3092 N N . THR A 1 4 ? -2.323 -1.813 -3.399 1.00 0.00 4 THR A N 8
ATOM 3093 C CA . THR A 1 4 ? -3.435 -1.786 -2.476 1.00 0.00 4 THR A CA 8
ATOM 3094 C C . THR A 1 4 ? -3.452 -3.038 -1.624 1.00 0.00 4 THR A C 8
ATOM 3095 O O . THR A 1 4 ? -3.046 -4.111 -2.068 1.00 0.00 4 THR A O 8
ATOM 3106 N N . CYS A 1 5 ? -3.936 -2.911 -0.406 1.00 0.00 5 CYS A N 8
ATOM 3107 C CA . CYS A 1 5 ? -4.008 -4.063 0.482 1.00 0.00 5 CYS A CA 8
ATOM 3108 C C . CYS A 1 5 ? -5.321 -4.790 0.256 1.00 0.00 5 CYS A C 8
ATOM 3109 O O . CYS A 1 5 ? -6.113 -4.968 1.182 1.00 0.00 5 CYS A O 8
ATOM 3116 N N . LEU A 1 6 ? -5.549 -5.196 -0.989 1.00 0.00 6 LEU A N 8
ATOM 3117 C CA . LEU A 1 6 ? -6.771 -5.901 -1.362 1.00 0.00 6 LEU A CA 8
ATOM 3118 C C . LEU A 1 6 ? -6.912 -7.188 -0.556 1.00 0.00 6 LEU A C 8
ATOM 3119 O O . LEU A 1 6 ? -8.013 -7.593 -0.195 1.00 0.00 6 LEU A O 8
ATOM 3135 N N . LEU A 1 7 ? -5.780 -7.816 -0.268 1.00 0.00 7 LEU A N 8
ATOM 3136 C CA . LEU A 1 7 ? -5.763 -9.050 0.504 1.00 0.00 7 LEU A CA 8
ATOM 3137 C C . LEU A 1 7 ? -5.644 -8.740 1.997 1.00 0.00 7 LEU A C 8
ATOM 3138 O O . LEU A 1 7 ? -5.277 -9.599 2.794 1.00 0.00 7 LEU A O 8
ATOM 3154 N N . GLY A 1 8 ? -5.927 -7.498 2.369 1.00 0.00 8 GLY A N 8
ATOM 3155 C CA . GLY A 1 8 ? -5.814 -7.101 3.754 1.00 0.00 8 GLY A CA 8
ATOM 3156 C C . GLY A 1 8 ? -4.476 -6.460 4.011 1.00 0.00 8 GLY A C 8
ATOM 3157 O O . GLY A 1 8 ? -4.358 -5.527 4.808 1.00 0.00 8 GLY A O 8
ATOM 3161 N N . THR A 1 9 ? -3.467 -6.957 3.314 1.00 0.00 9 THR A N 8
ATOM 3162 C CA . THR A 1 9 ? -2.120 -6.446 3.430 1.00 0.00 9 THR A CA 8
ATOM 3163 C C . THR A 1 9 ? -1.404 -6.583 2.088 1.00 0.00 9 THR A C 8
ATOM 3164 O O . THR A 1 9 ? -1.665 -7.518 1.329 1.00 0.00 9 THR A O 8
ATOM 3175 N N . CYS A 1 10 ? -0.539 -5.628 1.798 1.00 0.00 10 CYS A N 8
ATOM 3176 C CA . CYS A 1 10 ? 0.216 -5.587 0.550 1.00 0.00 10 CYS A CA 8
ATOM 3177 C C . CYS A 1 10 ? 1.209 -6.729 0.453 1.00 0.00 10 CYS A C 8
ATOM 3178 O O . CYS A 1 10 ? 1.680 -7.254 1.464 1.00 0.00 10 CYS A O 8
ATOM 3185 N N . TYR A 1 11 ? 1.524 -7.103 -0.779 1.00 0.00 11 TYR A N 8
ATOM 3186 C CA . TYR A 1 11 ? 2.467 -8.172 -1.037 1.00 0.00 11 TYR A CA 8
ATOM 3187 C C . TYR A 1 11 ? 3.887 -7.693 -0.776 1.00 0.00 11 TYR A C 8
ATOM 3188 O O . TYR A 1 11 ? 4.776 -8.488 -0.465 1.00 0.00 11 TYR A O 8
ATOM 3206 N N . THR A 1 12 ? 4.101 -6.387 -0.900 1.00 0.00 12 THR A N 8
ATOM 3207 C CA . THR A 1 12 ? 5.422 -5.823 -0.668 1.00 0.00 12 THR A CA 8
ATOM 3208 C C . THR A 1 12 ? 5.679 -5.660 0.828 1.00 0.00 12 THR A C 8
ATOM 3209 O O . THR A 1 12 ? 4.780 -5.321 1.600 1.00 0.00 12 THR A O 8
ATOM 3220 N N . THR A 1 13 ? 6.912 -5.909 1.225 1.00 0.00 13 THR A N 8
ATOM 3221 C CA . THR A 1 13 ? 7.314 -5.807 2.617 1.00 0.00 13 THR A CA 8
ATOM 3222 C C . THR A 1 13 ? 7.897 -4.433 2.942 1.00 0.00 13 THR A C 8
ATOM 3223 O O . THR A 1 13 ? 8.583 -3.824 2.122 1.00 0.00 13 THR A O 8
ATOM 3234 N N . GLY A 1 14 ? 7.613 -3.947 4.147 1.00 0.00 14 GLY A N 8
ATOM 3235 C CA . GLY A 1 14 ? 8.112 -2.651 4.569 1.00 0.00 14 GLY A CA 8
ATOM 3236 C C . GLY A 1 14 ? 7.151 -1.532 4.244 1.00 0.00 14 GLY A C 8
ATOM 3237 O O . GLY A 1 14 ? 7.314 -0.401 4.702 1.00 0.00 14 GLY A O 8
ATOM 3241 N N . CYS A 1 15 ? 6.150 -1.856 3.457 1.00 0.00 15 CYS A N 8
ATOM 3242 C CA . CYS A 1 15 ? 5.136 -0.897 3.056 1.00 0.00 15 CYS A CA 8
ATOM 3243 C C . CYS A 1 15 ? 3.995 -0.905 4.072 1.00 0.00 15 CYS A C 8
ATOM 3244 O O . CYS A 1 15 ? 3.716 -1.938 4.685 1.00 0.00 15 CYS A O 8
ATOM 3251 N N . THR A 1 16 ? 3.366 0.242 4.285 1.00 0.00 16 THR A N 8
ATOM 3252 C CA . THR A 1 16 ? 2.293 0.347 5.263 1.00 0.00 16 THR A CA 8
ATOM 3253 C C . THR A 1 16 ? 0.952 0.558 4.590 1.00 0.00 16 THR A C 8
ATOM 3254 O O . THR A 1 16 ? 0.878 1.192 3.546 1.00 0.00 16 THR A O 8
ATOM 3265 N N . CYS A 1 17 ? -0.107 0.042 5.192 1.00 0.00 17 CYS A N 8
ATOM 3266 C CA . CYS A 1 17 ? -1.435 0.197 4.623 1.00 0.00 17 CYS A CA 8
ATOM 3267 C C . CYS A 1 17 ? -2.065 1.505 5.077 1.00 0.00 17 CYS A C 8
ATOM 3268 O O . CYS A 1 17 ? -2.408 1.682 6.246 1.00 0.00 17 CYS A O 8
ATOM 3275 N N . ASN A 1 18 ? -2.225 2.400 4.119 1.00 0.00 18 ASN A N 8
ATOM 3276 C CA . ASN A 1 18 ? -2.825 3.704 4.344 1.00 0.00 18 ASN A CA 8
ATOM 3277 C C . ASN A 1 18 ? -4.330 3.551 4.308 1.00 0.00 18 ASN A C 8
ATOM 3278 O O . ASN A 1 18 ? -4.821 2.628 3.659 1.00 0.00 18 ASN A O 8
ATOM 3289 N N . LYS A 1 19 ? -5.030 4.444 5.019 1.00 0.00 19 LYS A N 8
ATOM 3290 C CA . LYS A 1 19 ? -6.494 4.454 5.136 1.00 0.00 19 LYS A CA 8
ATOM 3291 C C . LYS A 1 19 ? -7.205 4.114 3.824 1.00 0.00 19 LYS A C 8
ATOM 3292 O O . LYS A 1 19 ? -8.214 3.409 3.832 1.00 0.00 19 LYS A O 8
ATOM 3311 N N . TYR A 1 20 ? -6.682 4.600 2.703 1.00 0.00 20 TYR A N 8
ATOM 3312 C CA . TYR A 1 20 ? -7.287 4.322 1.395 1.00 0.00 20 TYR A CA 8
ATOM 3313 C C . TYR A 1 20 ? -6.939 2.901 0.934 1.00 0.00 20 TYR A C 8
ATOM 3314 O O . TYR A 1 20 ? -7.047 2.562 -0.241 1.00 0.00 20 TYR A O 8
ATOM 3332 N N . ARG A 1 21 ? -6.510 2.097 1.897 1.00 0.00 21 ARG A N 8
ATOM 3333 C CA . ARG A 1 21 ? -6.109 0.716 1.690 1.00 0.00 21 ARG A CA 8
ATOM 3334 C C . ARG A 1 21 ? -5.006 0.647 0.654 1.00 0.00 21 ARG A C 8
ATOM 3335 O O . ARG A 1 21 ? -4.986 -0.228 -0.214 1.00 0.00 21 ARG A O 8
ATOM 3356 N N . VAL A 1 22 ? -4.082 1.584 0.764 1.00 0.00 22 VAL A N 8
ATOM 3357 C CA . VAL A 1 22 ? -2.951 1.646 -0.172 1.00 0.00 22 VAL A CA 8
ATOM 3358 C C . VAL A 1 22 ? -1.625 1.715 0.580 1.00 0.00 22 VAL A C 8
ATOM 3359 O O . VAL A 1 22 ? -1.505 2.451 1.548 1.00 0.00 22 VAL A O 8
ATOM 3372 N N . CYS A 1 23 ? -0.636 0.953 0.134 1.00 0.00 23 CYS A N 8
ATOM 3373 C CA . CYS A 1 23 ? 0.668 0.949 0.786 1.00 0.00 23 CYS A CA 8
ATOM 3374 C C . CYS A 1 23 ? 1.520 2.155 0.460 1.00 0.00 23 CYS A C 8
ATOM 3375 O O . CYS A 1 23 ? 1.640 2.584 -0.688 1.00 0.00 23 CYS A O 8
ATOM 3382 N N . THR A 1 24 ? 2.125 2.672 1.510 1.00 0.00 24 THR A N 8
ATOM 3383 C CA . THR A 1 24 ? 3.010 3.808 1.436 1.00 0.00 24 THR A CA 8
ATOM 3384 C C . THR A 1 24 ? 4.373 3.416 1.996 1.00 0.00 24 THR A C 8
ATOM 3385 O O . THR A 1 24 ? 4.454 2.728 3.018 1.00 0.00 24 THR A O 8
ATOM 3396 N N . LYS A 1 25 ? 5.433 3.825 1.316 1.00 0.00 25 LYS A N 8
ATOM 3397 C CA . LYS A 1 25 ? 6.784 3.499 1.747 1.00 0.00 25 LYS A CA 8
ATOM 3398 C C . LYS A 1 25 ? 7.273 4.543 2.760 1.00 0.00 25 LYS A C 8
ATOM 3399 O O . LYS A 1 25 ? 6.523 4.936 3.651 1.00 0.00 25 LYS A O 8
ATOM 3418 N N . ASP A 1 26 ? 8.520 4.987 2.630 1.00 0.00 26 ASP A N 8
ATOM 3419 C CA . ASP A 1 26 ? 9.081 5.977 3.547 1.00 0.00 26 ASP A CA 8
ATOM 3420 C C . ASP A 1 26 ? 8.476 7.345 3.267 1.00 0.00 26 ASP A C 8
ATOM 3421 O O . ASP A 1 26 ? 8.322 8.172 4.162 1.00 0.00 26 ASP A O 8
ATOM 3430 N N . GLY A 1 27 ? 8.127 7.561 2.008 1.00 0.00 27 GLY A N 8
ATOM 3431 C CA . GLY A 1 27 ? 7.528 8.811 1.595 1.00 0.00 27 GLY A CA 8
ATOM 3432 C C . GLY A 1 27 ? 7.050 8.735 0.163 1.00 0.00 27 GLY A C 8
ATOM 3433 O O . GLY A 1 27 ? 5.890 9.016 -0.132 1.00 0.00 27 GLY A O 8
ATOM 3437 N N . SER A 1 28 ? 7.945 8.332 -0.726 1.00 0.00 28 SER A N 8
ATOM 3438 C CA . SER A 1 28 ? 7.613 8.194 -2.132 1.00 0.00 28 SER A CA 8
ATOM 3439 C C . SER A 1 28 ? 6.723 6.972 -2.339 1.00 0.00 28 SER A C 8
ATOM 3440 O O . SER A 1 28 ? 6.990 5.906 -1.786 1.00 0.00 28 SER A O 8
ATOM 3448 N N . VAL A 1 29 ? 5.665 7.135 -3.120 1.00 0.00 29 VAL A N 8
ATOM 3449 C CA . VAL A 1 29 ? 4.735 6.042 -3.391 1.00 0.00 29 VAL A CA 8
ATOM 3450 C C . VAL A 1 29 ? 5.214 5.215 -4.585 1.00 0.00 29 VAL A C 8
ATOM 3451 O O . VAL A 1 29 ? 4.764 4.090 -4.811 1.00 0.00 29 VAL A O 8
ATOM 3464 N N . LEU A 1 30 ? 6.130 5.798 -5.343 1.00 0.00 30 LEU A N 8
ATOM 3465 C CA . LEU A 1 30 ? 6.694 5.160 -6.533 1.00 0.00 30 LEU A CA 8
ATOM 3466 C C . LEU A 1 30 ? 7.652 4.021 -6.172 1.00 0.00 30 LEU A C 8
ATOM 3467 O O . LEU A 1 30 ? 8.857 4.117 -6.398 1.00 0.00 30 LEU A O 8
ATOM 3483 N N . ASN A 1 31 ? 7.103 2.949 -5.615 1.00 0.00 31 ASN A N 8
ATOM 3484 C CA . ASN A 1 31 ? 7.889 1.780 -5.223 1.00 0.00 31 ASN A CA 8
ATOM 3485 C C . ASN A 1 31 ? 6.978 0.599 -4.902 1.00 0.00 31 ASN A C 8
ATOM 3486 O O . ASN A 1 31 ? 7.156 -0.492 -5.437 1.00 0.00 31 ASN A O 8
ATOM 3497 N N . CYS A 1 1 ? 5.154 2.036 -3.408 1.00 0.00 1 CYS A N 9
ATOM 3498 C CA . CYS A 1 1 ? 4.495 0.744 -3.520 1.00 0.00 1 CYS A CA 9
ATOM 3499 C C . CYS A 1 1 ? 3.440 0.785 -4.624 1.00 0.00 1 CYS A C 9
ATOM 3500 O O . CYS A 1 1 ? 3.371 -0.115 -5.460 1.00 0.00 1 CYS A O 9
ATOM 3507 N N . GLY A 1 2 ? 2.629 1.844 -4.624 1.00 0.00 2 GLY A N 9
ATOM 3508 C CA . GLY A 1 2 ? 1.587 2.004 -5.631 1.00 0.00 2 GLY A CA 9
ATOM 3509 C C . GLY A 1 2 ? 0.385 1.104 -5.399 1.00 0.00 2 GLY A C 9
ATOM 3510 O O . GLY A 1 2 ? -0.757 1.559 -5.451 1.00 0.00 2 GLY A O 9
ATOM 3514 N N . GLU A 1 3 ? 0.654 -0.169 -5.155 1.00 0.00 3 GLU A N 9
ATOM 3515 C CA . GLU A 1 3 ? -0.380 -1.166 -4.920 1.00 0.00 3 GLU A CA 9
ATOM 3516 C C . GLU A 1 3 ? -1.232 -0.830 -3.693 1.00 0.00 3 GLU A C 9
ATOM 3517 O O . GLU A 1 3 ? -0.802 -0.113 -2.788 1.00 0.00 3 GLU A O 9
ATOM 3529 N N . THR A 1 4 ? -2.432 -1.384 -3.672 1.00 0.00 4 THR A N 9
ATOM 3530 C CA . THR A 1 4 ? -3.362 -1.208 -2.579 1.00 0.00 4 THR A CA 9
ATOM 3531 C C . THR A 1 4 ? -3.441 -2.491 -1.765 1.00 0.00 4 THR A C 9
ATOM 3532 O O . THR A 1 4 ? -3.046 -3.553 -2.237 1.00 0.00 4 THR A O 9
ATOM 3543 N N . CYS A 1 5 ? -3.972 -2.422 -0.557 1.00 0.00 5 CYS A N 9
ATOM 3544 C CA . CYS A 1 5 ? -4.088 -3.627 0.246 1.00 0.00 5 CYS A CA 9
ATOM 3545 C C . CYS A 1 5 ? -5.374 -4.333 -0.126 1.00 0.00 5 CYS A C 9
ATOM 3546 O O . CYS A 1 5 ? -6.259 -4.534 0.701 1.00 0.00 5 CYS A O 9
ATOM 3553 N N . LEU A 1 6 ? -5.465 -4.689 -1.398 1.00 0.00 6 LEU A N 9
ATOM 3554 C CA . LEU A 1 6 ? -6.630 -5.371 -1.938 1.00 0.00 6 LEU A CA 9
ATOM 3555 C C . LEU A 1 6 ? -6.889 -6.659 -1.168 1.00 0.00 6 LEU A C 9
ATOM 3556 O O . LEU A 1 6 ? -8.032 -7.011 -0.893 1.00 0.00 6 LEU A O 9
ATOM 3572 N N . LEU A 1 7 ? -5.809 -7.340 -0.807 1.00 0.00 7 LEU A N 9
ATOM 3573 C CA . LEU A 1 7 ? -5.905 -8.578 -0.049 1.00 0.00 7 LEU A CA 9
ATOM 3574 C C . LEU A 1 7 ? -5.920 -8.286 1.449 1.00 0.00 7 LEU A C 9
ATOM 3575 O O . LEU A 1 7 ? -5.694 -9.176 2.267 1.00 0.00 7 LEU A O 9
ATOM 3591 N N . GLY A 1 8 ? -6.171 -7.030 1.802 1.00 0.00 8 GLY A N 9
ATOM 3592 C CA . GLY A 1 8 ? -6.202 -6.640 3.190 1.00 0.00 8 GLY A CA 9
ATOM 3593 C C . GLY A 1 8 ? -4.906 -6.001 3.616 1.00 0.00 8 GLY A C 9
ATOM 3594 O O . GLY A 1 8 ? -4.901 -4.997 4.326 1.00 0.00 8 GLY A O 9
ATOM 3598 N N . THR A 1 9 ? -3.800 -6.581 3.175 1.00 0.00 9 THR A N 9
ATOM 3599 C CA . THR A 1 9 ? -2.479 -6.065 3.505 1.00 0.00 9 THR A CA 9
ATOM 3600 C C . THR A 1 9 ? -1.453 -6.482 2.447 1.00 0.00 9 THR A C 9
ATOM 3601 O O . THR A 1 9 ? -1.494 -7.611 1.954 1.00 0.00 9 THR A O 9
ATOM 3612 N N . CYS A 1 10 ? -0.524 -5.590 2.121 1.00 0.00 10 CYS A N 9
ATOM 3613 C CA . CYS A 1 10 ? 0.521 -5.904 1.152 1.00 0.00 10 CYS A CA 9
ATOM 3614 C C . CYS A 1 10 ? 1.616 -6.727 1.812 1.00 0.00 10 CYS A C 9
ATOM 3615 O O . CYS A 1 10 ? 2.076 -6.397 2.901 1.00 0.00 10 CYS A O 9
ATOM 3622 N N . TYR A 1 11 ? 2.041 -7.789 1.142 1.00 0.00 11 TYR A N 9
ATOM 3623 C CA . TYR A 1 11 ? 3.098 -8.643 1.665 1.00 0.00 11 TYR A CA 9
ATOM 3624 C C . TYR A 1 11 ? 4.466 -8.094 1.271 1.00 0.00 11 TYR A C 9
ATOM 3625 O O . TYR A 1 11 ? 5.500 -8.681 1.583 1.00 0.00 11 TYR A O 9
ATOM 3643 N N . THR A 1 12 ? 4.455 -6.962 0.578 1.00 0.00 12 THR A N 9
ATOM 3644 C CA . THR A 1 12 ? 5.682 -6.324 0.134 1.00 0.00 12 THR A CA 9
ATOM 3645 C C . THR A 1 12 ? 6.417 -5.704 1.315 1.00 0.00 12 THR A C 9
ATOM 3646 O O . THR A 1 12 ? 5.805 -5.121 2.211 1.00 0.00 12 THR A O 9
ATOM 3657 N N . THR A 1 13 ? 7.726 -5.828 1.304 1.00 0.00 13 THR A N 9
ATOM 3658 C CA . THR A 1 13 ? 8.556 -5.288 2.364 1.00 0.00 13 THR A CA 9
ATOM 3659 C C . THR A 1 13 ? 8.646 -3.771 2.280 1.00 0.00 13 THR A C 9
ATOM 3660 O O . THR A 1 13 ? 8.933 -3.216 1.221 1.00 0.00 13 THR A O 9
ATOM 3671 N N . GLY A 1 14 ? 8.397 -3.112 3.403 1.00 0.00 14 GLY A N 9
ATOM 3672 C CA . GLY A 1 14 ? 8.453 -1.666 3.445 1.00 0.00 14 GLY A CA 9
ATOM 3673 C C . GLY A 1 14 ? 7.112 -1.028 3.181 1.00 0.00 14 GLY A C 9
ATOM 3674 O O . GLY A 1 14 ? 6.909 0.150 3.462 1.00 0.00 14 GLY A O 9
ATOM 3678 N N . CYS A 1 15 ? 6.197 -1.808 2.648 1.00 0.00 15 CYS A N 9
ATOM 3679 C CA . CYS A 1 15 ? 4.861 -1.314 2.351 1.00 0.00 15 CYS A CA 9
ATOM 3680 C C . CYS A 1 15 ? 3.936 -1.505 3.548 1.00 0.00 15 CYS A C 9
ATOM 3681 O O . CYS A 1 15 ? 3.919 -2.564 4.175 1.00 0.00 15 CYS A O 9
ATOM 3688 N N . THR A 1 16 ? 3.166 -0.473 3.851 1.00 0.00 16 THR A N 9
ATOM 3689 C CA . THR A 1 16 ? 2.226 -0.502 4.956 1.00 0.00 16 THR A CA 9
ATOM 3690 C C . THR A 1 16 ? 0.850 -0.122 4.442 1.00 0.00 16 THR A C 9
ATOM 3691 O O . THR A 1 16 ? 0.737 0.473 3.372 1.00 0.00 16 THR A O 9
ATOM 3702 N N . CYS A 1 17 ? -0.192 -0.481 5.165 1.00 0.00 17 CYS A N 9
ATOM 3703 C CA . CYS A 1 17 ? -1.536 -0.169 4.717 1.00 0.00 17 CYS A CA 9
ATOM 3704 C C . CYS A 1 17 ? -2.006 1.190 5.205 1.00 0.00 17 CYS A C 9
ATOM 3705 O O . CYS A 1 17 ? -2.116 1.448 6.404 1.00 0.00 17 CYS A O 9
ATOM 3712 N N . ASN A 1 18 ? -2.308 2.041 4.241 1.00 0.00 18 ASN A N 9
ATOM 3713 C CA . ASN A 1 18 ? -2.804 3.377 4.492 1.00 0.00 18 ASN A CA 9
ATOM 3714 C C . ASN A 1 18 ? -4.315 3.311 4.567 1.00 0.00 18 ASN A C 9
ATOM 3715 O O . ASN A 1 18 ? -4.912 2.474 3.896 1.00 0.00 18 ASN A O 9
ATOM 3726 N N . LYS A 1 19 ? -4.902 4.173 5.405 1.00 0.00 19 LYS A N 9
ATOM 3727 C CA . LYS A 1 19 ? -6.355 4.227 5.644 1.00 0.00 19 LYS A CA 9
ATOM 3728 C C . LYS A 1 19 ? -7.198 4.068 4.371 1.00 0.00 19 LYS A C 9
ATOM 3729 O O . LYS A 1 19 ? -8.281 3.495 4.419 1.00 0.00 19 LYS A O 9
ATOM 3748 N N . TYR A 1 20 ? -6.702 4.554 3.238 1.00 0.00 20 TYR A N 9
ATOM 3749 C CA . TYR A 1 20 ? -7.439 4.433 1.978 1.00 0.00 20 TYR A CA 9
ATOM 3750 C C . TYR A 1 20 ? -7.137 3.084 1.317 1.00 0.00 20 TYR A C 9
ATOM 3751 O O . TYR A 1 20 ? -7.230 2.930 0.100 1.00 0.00 20 TYR A O 9
ATOM 3769 N N . ARG A 1 21 ? -6.760 2.122 2.152 1.00 0.00 21 ARG A N 9
ATOM 3770 C CA . ARG A 1 21 ? -6.407 0.773 1.726 1.00 0.00 21 ARG A CA 9
ATOM 3771 C C . ARG A 1 21 ? -5.306 0.834 0.683 1.00 0.00 21 ARG A C 9
ATOM 3772 O O . ARG A 1 21 ? -5.322 0.105 -0.311 1.00 0.00 21 ARG A O 9
ATOM 3793 N N . VAL A 1 22 ? -4.354 1.717 0.919 1.00 0.00 22 VAL A N 9
ATOM 3794 C CA . VAL A 1 22 ? -3.241 1.889 -0.018 1.00 0.00 22 VAL A CA 9
ATOM 3795 C C . VAL A 1 22 ? -1.910 1.504 0.614 1.00 0.00 22 VAL A C 9
ATOM 3796 O O . VAL A 1 22 ? -1.596 1.938 1.711 1.00 0.00 22 VAL A O 9
ATOM 3809 N N . CYS A 1 23 ? -1.124 0.708 -0.088 1.00 0.00 23 CYS A N 9
ATOM 3810 C CA . CYS A 1 23 ? 0.178 0.297 0.408 1.00 0.00 23 CYS A CA 9
ATOM 3811 C C . CYS A 1 23 ? 1.188 1.414 0.179 1.00 0.00 23 CYS A C 9
ATOM 3812 O O . CYS A 1 23 ? 1.455 1.814 -0.955 1.00 0.00 23 CYS A O 9
ATOM 3819 N N . THR A 1 24 ? 1.718 1.928 1.269 1.00 0.00 24 THR A N 9
ATOM 3820 C CA . THR A 1 24 ? 2.673 3.021 1.227 1.00 0.00 24 THR A CA 9
ATOM 3821 C C . THR A 1 24 ? 3.920 2.681 2.031 1.00 0.00 24 THR A C 9
ATOM 3822 O O . THR A 1 24 ? 3.835 2.014 3.059 1.00 0.00 24 THR A O 9
ATOM 3833 N N . LYS A 1 25 ? 5.070 3.132 1.555 1.00 0.00 25 LYS A N 9
ATOM 3834 C CA . LYS A 1 25 ? 6.338 2.873 2.232 1.00 0.00 25 LYS A CA 9
ATOM 3835 C C . LYS A 1 25 ? 6.421 3.671 3.531 1.00 0.00 25 LYS A C 9
ATOM 3836 O O . LYS A 1 25 ? 7.068 3.263 4.494 1.00 0.00 25 LYS A O 9
ATOM 3855 N N . ASP A 1 26 ? 5.775 4.828 3.532 1.00 0.00 26 ASP A N 9
ATOM 3856 C CA . ASP A 1 26 ? 5.772 5.724 4.685 1.00 0.00 26 ASP A CA 9
ATOM 3857 C C . ASP A 1 26 ? 4.513 6.579 4.691 1.00 0.00 26 ASP A C 9
ATOM 3858 O O . ASP A 1 26 ? 3.865 6.753 5.721 1.00 0.00 26 ASP A O 9
ATOM 3867 N N . GLY A 1 27 ? 4.182 7.104 3.530 1.00 0.00 27 GLY A N 9
ATOM 3868 C CA . GLY A 1 27 ? 3.014 7.937 3.378 1.00 0.00 27 GLY A CA 9
ATOM 3869 C C . GLY A 1 27 ? 2.729 8.195 1.921 1.00 0.00 27 GLY A C 9
ATOM 3870 O O . GLY A 1 27 ? 1.575 8.259 1.501 1.00 0.00 27 GLY A O 9
ATOM 3874 N N . SER A 1 28 ? 3.793 8.330 1.141 1.00 0.00 28 SER A N 9
ATOM 3875 C CA . SER A 1 28 ? 3.659 8.566 -0.283 1.00 0.00 28 SER A CA 9
ATOM 3876 C C . SER A 1 28 ? 3.339 7.279 -1.019 1.00 0.00 28 SER A C 9
ATOM 3877 O O . SER A 1 28 ? 3.938 6.230 -0.764 1.00 0.00 28 SER A O 9
ATOM 3885 N N . VAL A 1 29 ? 2.413 7.378 -1.954 1.00 0.00 29 VAL A N 9
ATOM 3886 C CA . VAL A 1 29 ? 2.026 6.246 -2.769 1.00 0.00 29 VAL A CA 9
ATOM 3887 C C . VAL A 1 29 ? 3.070 6.047 -3.864 1.00 0.00 29 VAL A C 9
ATOM 3888 O O . VAL A 1 29 ? 3.072 5.040 -4.575 1.00 0.00 29 VAL A O 9
ATOM 3901 N N . LEU A 1 30 ? 3.973 7.021 -3.978 1.00 0.00 30 LEU A N 9
ATOM 3902 C CA . LEU A 1 30 ? 5.038 6.976 -4.977 1.00 0.00 30 LEU A CA 9
ATOM 3903 C C . LEU A 1 30 ? 6.157 6.028 -4.552 1.00 0.00 30 LEU A C 9
ATOM 3904 O O . LEU A 1 30 ? 7.304 6.442 -4.379 1.00 0.00 30 LEU A O 9
ATOM 3920 N N . ASN A 1 31 ? 5.815 4.757 -4.395 1.00 0.00 31 ASN A N 9
ATOM 3921 C CA . ASN A 1 31 ? 6.779 3.738 -4.003 1.00 0.00 31 ASN A CA 9
ATOM 3922 C C . ASN A 1 31 ? 6.178 2.352 -4.192 1.00 0.00 31 ASN A C 9
ATOM 3923 O O . ASN A 1 31 ? 6.620 1.589 -5.047 1.00 0.00 31 ASN A O 9
ATOM 3934 N N . CYS A 1 1 ? 6.758 2.822 -2.229 1.00 0.00 1 CYS A N 10
ATOM 3935 C CA . CYS A 1 1 ? 5.821 1.729 -2.422 1.00 0.00 1 CYS A CA 10
ATOM 3936 C C . CYS A 1 1 ? 4.430 2.262 -2.730 1.00 0.00 1 CYS A C 10
ATOM 3937 O O . CYS A 1 1 ? 3.927 3.144 -2.032 1.00 0.00 1 CYS A O 10
ATOM 3944 N N . GLY A 1 2 ? 3.815 1.719 -3.773 1.00 0.00 2 GLY A N 10
ATOM 3945 C CA . GLY A 1 2 ? 2.488 2.141 -4.161 1.00 0.00 2 GLY A CA 10
ATOM 3946 C C . GLY A 1 2 ? 1.691 0.998 -4.753 1.00 0.00 2 GLY A C 10
ATOM 3947 O O . GLY A 1 2 ? 2.065 0.448 -5.787 1.00 0.00 2 GLY A O 10
ATOM 3951 N N . GLU A 1 3 ? 0.610 0.644 -4.075 1.00 0.00 3 GLU A N 10
ATOM 3952 C CA . GLU A 1 3 ? -0.273 -0.450 -4.481 1.00 0.00 3 GLU A CA 10
ATOM 3953 C C . GLU A 1 3 ? -1.459 -0.467 -3.530 1.00 0.00 3 GLU A C 10
ATOM 3954 O O . GLU A 1 3 ? -1.438 0.213 -2.516 1.00 0.00 3 GLU A O 10
ATOM 3966 N N . THR A 1 4 ? -2.487 -1.214 -3.850 1.00 0.00 4 THR A N 10
ATOM 3967 C CA . THR A 1 4 ? -3.659 -1.289 -2.998 1.00 0.00 4 THR A CA 10
ATOM 3968 C C . THR A 1 4 ? -3.653 -2.557 -2.157 1.00 0.00 4 THR A C 10
ATOM 3969 O O . THR A 1 4 ? -3.188 -3.609 -2.597 1.00 0.00 4 THR A O 10
ATOM 3980 N N . CYS A 1 5 ? -4.195 -2.466 -0.951 1.00 0.00 5 CYS A N 10
ATOM 3981 C CA . CYS A 1 5 ? -4.260 -3.628 -0.071 1.00 0.00 5 CYS A CA 10
ATOM 3982 C C . CYS A 1 5 ? -5.529 -4.395 -0.377 1.00 0.00 5 CYS A C 10
ATOM 3983 O O . CYS A 1 5 ? -6.400 -4.546 0.477 1.00 0.00 5 CYS A O 10
ATOM 3990 N N . LEU A 1 6 ? -5.638 -4.851 -1.612 1.00 0.00 6 LEU A N 10
ATOM 3991 C CA . LEU A 1 6 ? -6.813 -5.585 -2.054 1.00 0.00 6 LEU A CA 10
ATOM 3992 C C . LEU A 1 6 ? -7.028 -6.819 -1.188 1.00 0.00 6 LEU A C 10
ATOM 3993 O O . LEU A 1 6 ? -8.157 -7.165 -0.853 1.00 0.00 6 LEU A O 10
ATOM 4009 N N . LEU A 1 7 ? -5.929 -7.460 -0.808 1.00 0.00 7 LEU A N 10
ATOM 4010 C CA . LEU A 1 7 ? -5.988 -8.640 0.041 1.00 0.00 7 LEU A CA 10
ATOM 4011 C C . LEU A 1 7 ? -6.015 -8.230 1.510 1.00 0.00 7 LEU A C 10
ATOM 4012 O O . LEU A 1 7 ? -5.747 -9.036 2.399 1.00 0.00 7 LEU A O 10
ATOM 4028 N N . GLY A 1 8 ? -6.321 -6.962 1.754 1.00 0.00 8 GLY A N 10
ATOM 4029 C CA . GLY A 1 8 ? -6.369 -6.449 3.100 1.00 0.00 8 GLY A CA 10
ATOM 4030 C C . GLY A 1 8 ? -5.072 -5.784 3.486 1.00 0.00 8 GLY A C 10
ATOM 4031 O O . GLY A 1 8 ? -5.068 -4.728 4.116 1.00 0.00 8 GLY A O 10
ATOM 4035 N N . THR A 1 9 ? -3.967 -6.405 3.105 1.00 0.00 9 THR A N 10
ATOM 4036 C CA . THR A 1 9 ? -2.645 -5.876 3.409 1.00 0.00 9 THR A CA 10
ATOM 4037 C C . THR A 1 9 ? -1.599 -6.389 2.415 1.00 0.00 9 THR A C 10
ATOM 4038 O O . THR A 1 9 ? -1.626 -7.557 2.033 1.00 0.00 9 THR A O 10
ATOM 4049 N N . CYS A 1 10 ? -0.664 -5.527 2.025 1.00 0.00 10 CYS A N 10
ATOM 4050 C CA . CYS A 1 10 ? 0.404 -5.928 1.116 1.00 0.00 10 CYS A CA 10
ATOM 4051 C C . CYS A 1 10 ? 1.525 -6.593 1.900 1.00 0.00 10 CYS A C 10
ATOM 4052 O O . CYS A 1 10 ? 2.021 -6.033 2.876 1.00 0.00 10 CYS A O 10
ATOM 4059 N N . TYR A 1 11 ? 1.934 -7.778 1.470 1.00 0.00 11 TYR A N 10
ATOM 4060 C CA . TYR A 1 11 ? 3.012 -8.497 2.137 1.00 0.00 11 TYR A CA 10
ATOM 4061 C C . TYR A 1 11 ? 4.359 -8.102 1.538 1.00 0.00 11 TYR A C 10
ATOM 4062 O O . TYR A 1 11 ? 5.287 -8.907 1.470 1.00 0.00 11 TYR A O 10
ATOM 4080 N N . THR A 1 12 ? 4.452 -6.856 1.098 1.00 0.00 12 THR A N 10
ATOM 4081 C CA . THR A 1 12 ? 5.670 -6.345 0.501 1.00 0.00 12 THR A CA 10
ATOM 4082 C C . THR A 1 12 ? 6.555 -5.702 1.563 1.00 0.00 12 THR A C 10
ATOM 4083 O O . THR A 1 12 ? 6.063 -5.066 2.498 1.00 0.00 12 THR A O 10
ATOM 4094 N N . THR A 1 13 ? 7.853 -5.867 1.412 1.00 0.00 13 THR A N 10
ATOM 4095 C CA . THR A 1 13 ? 8.811 -5.309 2.348 1.00 0.00 13 THR A CA 10
ATOM 4096 C C . THR A 1 13 ? 8.917 -3.797 2.196 1.00 0.00 13 THR A C 10
ATOM 4097 O O . THR A 1 13 ? 9.104 -3.287 1.092 1.00 0.00 13 THR A O 10
ATOM 4108 N N . GLY A 1 14 ? 8.798 -3.087 3.312 1.00 0.00 14 GLY A N 10
ATOM 4109 C CA . GLY A 1 14 ? 8.883 -1.640 3.287 1.00 0.00 14 GLY A CA 10
ATOM 4110 C C . GLY A 1 14 ? 7.569 -0.994 2.911 1.00 0.00 14 GLY A C 10
ATOM 4111 O O . GLY A 1 14 ? 7.507 0.211 2.660 1.00 0.00 14 GLY A O 10
ATOM 4115 N N . CYS A 1 15 ? 6.524 -1.796 2.877 1.00 0.00 15 CYS A N 10
ATOM 4116 C CA . CYS A 1 15 ? 5.198 -1.308 2.535 1.00 0.00 15 CYS A CA 10
ATOM 4117 C C . CYS A 1 15 ? 4.258 -1.426 3.729 1.00 0.00 15 CYS A C 10
ATOM 4118 O O . CYS A 1 15 ? 4.364 -2.358 4.529 1.00 0.00 15 CYS A O 10
ATOM 4125 N N . THR A 1 16 ? 3.343 -0.477 3.843 1.00 0.00 16 THR A N 10
ATOM 4126 C CA . THR A 1 16 ? 2.375 -0.444 4.922 1.00 0.00 16 THR A CA 10
ATOM 4127 C C . THR A 1 16 ? 1.018 -0.055 4.359 1.00 0.00 16 THR A C 10
ATOM 4128 O O . THR A 1 16 ? 0.945 0.628 3.341 1.00 0.00 16 THR A O 10
ATOM 4139 N N . CYS A 1 17 ? -0.053 -0.497 4.990 1.00 0.00 17 CYS A N 10
ATOM 4140 C CA . CYS A 1 17 ? -1.377 -0.175 4.492 1.00 0.00 17 CYS A CA 10
ATOM 4141 C C . CYS A 1 17 ? -1.901 1.129 5.065 1.00 0.00 17 CYS A C 10
ATOM 4142 O O . CYS A 1 17 ? -2.001 1.310 6.277 1.00 0.00 17 CYS A O 10
ATOM 4149 N N . ASN A 1 18 ? -2.247 2.020 4.155 1.00 0.00 18 ASN A N 10
ATOM 4150 C CA . ASN A 1 18 ? -2.788 3.323 4.482 1.00 0.00 18 ASN A CA 10
ATOM 4151 C C . ASN A 1 18 ? -4.295 3.205 4.595 1.00 0.00 18 ASN A C 10
ATOM 4152 O O . ASN A 1 18 ? -4.880 2.338 3.948 1.00 0.00 18 ASN A O 10
ATOM 4163 N N . LYS A 1 19 ? -4.894 4.062 5.428 1.00 0.00 19 LYS A N 10
ATOM 4164 C CA . LYS A 1 19 ? -6.341 4.077 5.688 1.00 0.00 19 LYS A CA 10
ATOM 4165 C C . LYS A 1 19 ? -7.188 3.853 4.435 1.00 0.00 19 LYS A C 10
ATOM 4166 O O . LYS A 1 19 ? -8.205 3.169 4.489 1.00 0.00 19 LYS A O 10
ATOM 4185 N N . TYR A 1 20 ? -6.773 4.426 3.310 1.00 0.00 20 TYR A N 10
ATOM 4186 C CA . TYR A 1 20 ? -7.520 4.269 2.060 1.00 0.00 20 TYR A CA 10
ATOM 4187 C C . TYR A 1 20 ? -7.188 2.931 1.397 1.00 0.00 20 TYR A C 10
ATOM 4188 O O . TYR A 1 20 ? -7.307 2.773 0.184 1.00 0.00 20 TYR A O 10
ATOM 4206 N N . ARG A 1 21 ? -6.759 1.983 2.222 1.00 0.00 21 ARG A N 10
ATOM 4207 C CA . ARG A 1 21 ? -6.373 0.648 1.790 1.00 0.00 21 ARG A CA 10
ATOM 4208 C C . ARG A 1 21 ? -5.292 0.740 0.731 1.00 0.00 21 ARG A C 10
ATOM 4209 O O . ARG A 1 21 ? -5.309 0.028 -0.275 1.00 0.00 21 ARG A O 10
ATOM 4230 N N . VAL A 1 22 ? -4.353 1.638 0.967 1.00 0.00 22 VAL A N 10
ATOM 4231 C CA . VAL A 1 22 ? -3.260 1.836 0.017 1.00 0.00 22 VAL A CA 10
ATOM 4232 C C . VAL A 1 22 ? -1.905 1.476 0.618 1.00 0.00 22 VAL A C 10
ATOM 4233 O O . VAL A 1 22 ? -1.478 2.057 1.608 1.00 0.00 22 VAL A O 10
ATOM 4246 N N . CYS A 1 23 ? -1.223 0.548 -0.022 1.00 0.00 23 CYS A N 10
ATOM 4247 C CA . CYS A 1 23 ? 0.102 0.127 0.393 1.00 0.00 23 CYS A CA 10
ATOM 4248 C C . CYS A 1 23 ? 1.102 1.201 0.006 1.00 0.00 23 CYS A C 10
ATOM 4249 O O . CYS A 1 23 ? 1.294 1.489 -1.175 1.00 0.00 23 CYS A O 10
ATOM 4256 N N . THR A 1 24 ? 1.722 1.789 1.003 1.00 0.00 24 THR A N 10
ATOM 4257 C CA . THR A 1 24 ? 2.697 2.835 0.792 1.00 0.00 24 THR A CA 10
ATOM 4258 C C . THR A 1 24 ? 3.922 2.545 1.646 1.00 0.00 24 THR A C 10
ATOM 4259 O O . THR A 1 24 ? 4.121 1.412 2.072 1.00 0.00 24 THR A O 10
ATOM 4270 N N . LYS A 1 25 ? 4.722 3.558 1.918 1.00 0.00 25 LYS A N 10
ATOM 4271 C CA . LYS A 1 25 ? 5.900 3.381 2.752 1.00 0.00 25 LYS A CA 10
ATOM 4272 C C . LYS A 1 25 ? 5.518 3.638 4.205 1.00 0.00 25 LYS A C 10
ATOM 4273 O O . LYS A 1 25 ? 6.094 3.073 5.133 1.00 0.00 25 LYS A O 10
ATOM 4292 N N . ASP A 1 26 ? 4.538 4.513 4.372 1.00 0.00 26 ASP A N 10
ATOM 4293 C CA . ASP A 1 26 ? 4.030 4.914 5.682 1.00 0.00 26 ASP A CA 10
ATOM 4294 C C . ASP A 1 26 ? 2.743 5.707 5.503 1.00 0.00 26 ASP A C 10
ATOM 4295 O O . ASP A 1 26 ? 1.778 5.551 6.248 1.00 0.00 26 ASP A O 10
ATOM 4304 N N . GLY A 1 27 ? 2.760 6.544 4.487 1.00 0.00 27 GLY A N 10
ATOM 4305 C CA . GLY A 1 27 ? 1.634 7.378 4.143 1.00 0.00 27 GLY A CA 10
ATOM 4306 C C . GLY A 1 27 ? 1.803 7.905 2.739 1.00 0.00 27 GLY A C 10
ATOM 4307 O O . GLY A 1 27 ? 0.848 7.989 1.966 1.00 0.00 27 GLY A O 10
ATOM 4311 N N . SER A 1 28 ? 3.044 8.234 2.404 1.00 0.00 28 SER A N 10
ATOM 4312 C CA . SER A 1 28 ? 3.378 8.725 1.081 1.00 0.00 28 SER A CA 10
ATOM 4313 C C . SER A 1 28 ? 3.504 7.556 0.105 1.00 0.00 28 SER A C 10
ATOM 4314 O O . SER A 1 28 ? 4.051 6.508 0.454 1.00 0.00 28 SER A O 10
ATOM 4322 N N . VAL A 1 29 ? 2.992 7.741 -1.111 1.00 0.00 29 VAL A N 10
ATOM 4323 C CA . VAL A 1 29 ? 3.031 6.706 -2.150 1.00 0.00 29 VAL A CA 10
ATOM 4324 C C . VAL A 1 29 ? 4.466 6.443 -2.625 1.00 0.00 29 VAL A C 10
ATOM 4325 O O . VAL A 1 29 ? 4.728 5.522 -3.396 1.00 0.00 29 VAL A O 10
ATOM 4338 N N . LEU A 1 30 ? 5.393 7.257 -2.151 1.00 0.00 30 LEU A N 10
ATOM 4339 C CA . LEU A 1 30 ? 6.797 7.115 -2.510 1.00 0.00 30 LEU A CA 10
ATOM 4340 C C . LEU A 1 30 ? 7.361 5.806 -1.958 1.00 0.00 30 LEU A C 10
ATOM 4341 O O . LEU A 1 30 ? 6.974 5.370 -0.870 1.00 0.00 30 LEU A O 10
ATOM 4357 N N . ASN A 1 31 ? 8.267 5.197 -2.727 1.00 0.00 31 ASN A N 10
ATOM 4358 C CA . ASN A 1 31 ? 8.926 3.927 -2.372 1.00 0.00 31 ASN A CA 10
ATOM 4359 C C . ASN A 1 31 ? 8.019 2.723 -2.624 1.00 0.00 31 ASN A C 10
ATOM 4360 O O . ASN A 1 31 ? 8.458 1.715 -3.172 1.00 0.00 31 ASN A O 10
ATOM 4371 N N . CYS A 1 1 ? 5.976 2.889 -3.503 1.00 0.00 1 CYS A N 11
ATOM 4372 C CA . CYS A 1 1 ? 5.314 1.601 -3.360 1.00 0.00 1 CYS A CA 11
ATOM 4373 C C . CYS A 1 1 ? 3.829 1.763 -3.638 1.00 0.00 1 CYS A C 11
ATOM 4374 O O . CYS A 1 1 ? 3.018 1.756 -2.719 1.00 0.00 1 CYS A O 11
ATOM 4381 N N . GLY A 1 2 ? 3.483 1.919 -4.914 1.00 0.00 2 GLY A N 11
ATOM 4382 C CA . GLY A 1 2 ? 2.089 2.081 -5.306 1.00 0.00 2 GLY A CA 11
ATOM 4383 C C . GLY A 1 2 ? 1.322 0.774 -5.228 1.00 0.00 2 GLY A C 11
ATOM 4384 O O . GLY A 1 2 ? 0.620 0.395 -6.164 1.00 0.00 2 GLY A O 11
ATOM 4388 N N . GLU A 1 3 ? 1.476 0.094 -4.108 1.00 0.00 3 GLU A N 11
ATOM 4389 C CA . GLU A 1 3 ? 0.829 -1.177 -3.858 1.00 0.00 3 GLU A CA 11
ATOM 4390 C C . GLU A 1 3 ? -0.537 -0.961 -3.235 1.00 0.00 3 GLU A C 11
ATOM 4391 O O . GLU A 1 3 ? -0.916 0.165 -2.898 1.00 0.00 3 GLU A O 11
ATOM 4403 N N . THR A 1 4 ? -1.255 -2.044 -3.061 1.00 0.00 4 THR A N 11
ATOM 4404 C CA . THR A 1 4 ? -2.576 -2.002 -2.461 1.00 0.00 4 THR A CA 11
ATOM 4405 C C . THR A 1 4 ? -2.798 -3.202 -1.566 1.00 0.00 4 THR A C 11
ATOM 4406 O O . THR A 1 4 ? -2.334 -4.302 -1.846 1.00 0.00 4 THR A O 11
ATOM 4417 N N . CYS A 1 5 ? -3.520 -2.995 -0.490 1.00 0.00 5 CYS A N 11
ATOM 4418 C CA . CYS A 1 5 ? -3.792 -4.084 0.430 1.00 0.00 5 CYS A CA 11
ATOM 4419 C C . CYS A 1 5 ? -5.124 -4.733 0.097 1.00 0.00 5 CYS A C 11
ATOM 4420 O O . CYS A 1 5 ? -6.019 -4.801 0.937 1.00 0.00 5 CYS A O 11
ATOM 4427 N N . LEU A 1 6 ? -5.244 -5.192 -1.141 1.00 0.00 6 LEU A N 11
ATOM 4428 C CA . LEU A 1 6 ? -6.469 -5.832 -1.618 1.00 0.00 6 LEU A CA 11
ATOM 4429 C C . LEU A 1 6 ? -6.831 -7.036 -0.755 1.00 0.00 6 LEU A C 11
ATOM 4430 O O . LEU A 1 6 ? -7.993 -7.237 -0.410 1.00 0.00 6 LEU A O 11
ATOM 4446 N N . LEU A 1 7 ? -5.825 -7.823 -0.407 1.00 0.00 7 LEU A N 11
ATOM 4447 C CA . LEU A 1 7 ? -6.021 -9.006 0.425 1.00 0.00 7 LEU A CA 11
ATOM 4448 C C . LEU A 1 7 ? -6.250 -8.596 1.878 1.00 0.00 7 LEU A C 11
ATOM 4449 O O . LEU A 1 7 ? -6.710 -9.384 2.700 1.00 0.00 7 LEU A O 11
ATOM 4465 N N . GLY A 1 8 ? -5.909 -7.354 2.188 1.00 0.00 8 GLY A N 11
ATOM 4466 C CA . GLY A 1 8 ? -6.063 -6.853 3.534 1.00 0.00 8 GLY A CA 11
ATOM 4467 C C . GLY A 1 8 ? -4.804 -6.161 3.991 1.00 0.00 8 GLY A C 11
ATOM 4468 O O . GLY A 1 8 ? -4.849 -5.197 4.758 1.00 0.00 8 GLY A O 11
ATOM 4472 N N . THR A 1 9 ? -3.679 -6.653 3.498 1.00 0.00 9 THR A N 11
ATOM 4473 C CA . THR A 1 9 ? -2.378 -6.106 3.821 1.00 0.00 9 THR A CA 11
ATOM 4474 C C . THR A 1 9 ? -1.482 -6.181 2.587 1.00 0.00 9 THR A C 11
ATOM 4475 O O . THR A 1 9 ? -1.710 -7.012 1.705 1.00 0.00 9 THR A O 11
ATOM 4486 N N . CYS A 1 10 ? -0.503 -5.289 2.520 1.00 0.00 10 CYS A N 11
ATOM 4487 C CA . CYS A 1 10 ? 0.421 -5.213 1.389 1.00 0.00 10 CYS A CA 11
ATOM 4488 C C . CYS A 1 10 ? 1.105 -6.537 1.104 1.00 0.00 10 CYS A C 11
ATOM 4489 O O . CYS A 1 10 ? 1.533 -7.245 2.019 1.00 0.00 10 CYS A O 11
ATOM 4496 N N . TYR A 1 11 ? 1.233 -6.844 -0.177 1.00 0.00 11 TYR A N 11
ATOM 4497 C CA . TYR A 1 11 ? 1.899 -8.054 -0.615 1.00 0.00 11 TYR A CA 11
ATOM 4498 C C . TYR A 1 11 ? 3.402 -7.810 -0.569 1.00 0.00 11 TYR A C 11
ATOM 4499 O O . TYR A 1 11 ? 4.198 -8.731 -0.392 1.00 0.00 11 TYR A O 11
ATOM 4517 N N . THR A 1 12 ? 3.773 -6.541 -0.728 1.00 0.00 12 THR A N 11
ATOM 4518 C CA . THR A 1 12 ? 5.169 -6.137 -0.705 1.00 0.00 12 THR A CA 11
ATOM 4519 C C . THR A 1 12 ? 5.603 -5.768 0.712 1.00 0.00 12 THR A C 11
ATOM 4520 O O . THR A 1 12 ? 4.812 -5.268 1.515 1.00 0.00 12 THR A O 11
ATOM 4531 N N . THR A 1 13 ? 6.863 -6.019 1.006 1.00 0.00 13 THR A N 11
ATOM 4532 C CA . THR A 1 13 ? 7.433 -5.733 2.307 1.00 0.00 13 THR A CA 11
ATOM 4533 C C . THR A 1 13 ? 7.917 -4.288 2.409 1.00 0.00 13 THR A C 11
ATOM 4534 O O . THR A 1 13 ? 8.355 -3.688 1.423 1.00 0.00 13 THR A O 11
ATOM 4545 N N . GLY A 1 14 ? 7.837 -3.732 3.610 1.00 0.00 14 GLY A N 11
ATOM 4546 C CA . GLY A 1 14 ? 8.274 -2.370 3.828 1.00 0.00 14 GLY A CA 11
ATOM 4547 C C . GLY A 1 14 ? 7.224 -1.351 3.446 1.00 0.00 14 GLY A C 11
ATOM 4548 O O . GLY A 1 14 ? 7.464 -0.149 3.521 1.00 0.00 14 GLY A O 11
ATOM 4552 N N . CYS A 1 15 ? 6.069 -1.830 3.037 1.00 0.00 15 CYS A N 11
ATOM 4553 C CA . CYS A 1 15 ? 4.970 -0.955 2.654 1.00 0.00 15 CYS A CA 11
ATOM 4554 C C . CYS A 1 15 ? 3.884 -1.019 3.727 1.00 0.00 15 CYS A C 11
ATOM 4555 O O . CYS A 1 15 ? 3.629 -2.083 4.289 1.00 0.00 15 CYS A O 11
ATOM 4562 N N . THR A 1 16 ? 3.276 0.119 4.036 1.00 0.00 16 THR A N 11
ATOM 4563 C CA . THR A 1 16 ? 2.249 0.178 5.066 1.00 0.00 16 THR A CA 11
ATOM 4564 C C . THR A 1 16 ? 0.884 0.421 4.454 1.00 0.00 16 THR A C 11
ATOM 4565 O O . THR A 1 16 ? 0.774 1.067 3.420 1.00 0.00 16 THR A O 11
ATOM 4576 N N . CYS A 1 17 ? -0.153 -0.092 5.090 1.00 0.00 17 CYS A N 11
ATOM 4577 C CA . CYS A 1 17 ? -1.499 0.088 4.583 1.00 0.00 17 CYS A CA 11
ATOM 4578 C C . CYS A 1 17 ? -2.113 1.371 5.120 1.00 0.00 17 CYS A C 11
ATOM 4579 O O . CYS A 1 17 ? -2.428 1.475 6.306 1.00 0.00 17 CYS A O 11
ATOM 4586 N N . ASN A 1 18 ? -2.315 2.331 4.232 1.00 0.00 18 ASN A N 11
ATOM 4587 C CA . ASN A 1 18 ? -2.931 3.592 4.607 1.00 0.00 18 ASN A CA 11
ATOM 4588 C C . ASN A 1 18 ? -4.429 3.411 4.473 1.00 0.00 18 ASN A C 11
ATOM 4589 O O . ASN A 1 18 ? -4.854 2.555 3.693 1.00 0.00 18 ASN A O 11
ATOM 4600 N N . LYS A 1 19 ? -5.197 4.173 5.267 1.00 0.00 19 LYS A N 11
ATOM 4601 C CA . LYS A 1 19 ? -6.672 4.095 5.330 1.00 0.00 19 LYS A CA 11
ATOM 4602 C C . LYS A 1 19 ? -7.354 3.890 3.973 1.00 0.00 19 LYS A C 11
ATOM 4603 O O . LYS A 1 19 ? -8.424 3.293 3.904 1.00 0.00 19 LYS A O 11
ATOM 4622 N N . TYR A 1 20 ? -6.739 4.365 2.900 1.00 0.00 20 TYR A N 11
ATOM 4623 C CA . TYR A 1 20 ? -7.307 4.196 1.562 1.00 0.00 20 TYR A CA 11
ATOM 4624 C C . TYR A 1 20 ? -7.022 2.784 1.048 1.00 0.00 20 TYR A C 11
ATOM 4625 O O . TYR A 1 20 ? -7.220 2.481 -0.126 1.00 0.00 20 TYR A O 11
ATOM 4643 N N . ARG A 1 21 ? -6.526 1.952 1.958 1.00 0.00 21 ARG A N 11
ATOM 4644 C CA . ARG A 1 21 ? -6.148 0.572 1.691 1.00 0.00 21 ARG A CA 11
ATOM 4645 C C . ARG A 1 21 ? -5.057 0.546 0.639 1.00 0.00 21 ARG A C 11
ATOM 4646 O O . ARG A 1 21 ? -4.984 -0.347 -0.214 1.00 0.00 21 ARG A O 11
ATOM 4667 N N . VAL A 1 22 ? -4.194 1.543 0.732 1.00 0.00 22 VAL A N 11
ATOM 4668 C CA . VAL A 1 22 ? -3.081 1.664 -0.208 1.00 0.00 22 VAL A CA 11
ATOM 4669 C C . VAL A 1 22 ? -1.754 1.683 0.533 1.00 0.00 22 VAL A C 11
ATOM 4670 O O . VAL A 1 22 ? -1.629 2.297 1.589 1.00 0.00 22 VAL A O 11
ATOM 4683 N N . CYS A 1 23 ? -0.783 0.986 -0.021 1.00 0.00 23 CYS A N 11
ATOM 4684 C CA . CYS A 1 23 ? 0.539 0.877 0.571 1.00 0.00 23 CYS A CA 11
ATOM 4685 C C . CYS A 1 23 ? 1.369 2.141 0.400 1.00 0.00 23 CYS A C 11
ATOM 4686 O O . CYS A 1 23 ? 1.442 2.723 -0.680 1.00 0.00 23 CYS A O 11
ATOM 4693 N N . THR A 1 24 ? 1.989 2.550 1.492 1.00 0.00 24 THR A N 11
ATOM 4694 C CA . THR A 1 24 ? 2.832 3.728 1.522 1.00 0.00 24 THR A CA 11
ATOM 4695 C C . THR A 1 24 ? 4.137 3.417 2.251 1.00 0.00 24 THR A C 11
ATOM 4696 O O . THR A 1 24 ? 4.150 2.627 3.195 1.00 0.00 24 THR A O 11
ATOM 4707 N N . LYS A 1 25 ? 5.230 4.019 1.814 1.00 0.00 25 LYS A N 11
ATOM 4708 C CA . LYS A 1 25 ? 6.524 3.793 2.449 1.00 0.00 25 LYS A CA 11
ATOM 4709 C C . LYS A 1 25 ? 6.751 4.855 3.515 1.00 0.00 25 LYS A C 11
ATOM 4710 O O . LYS A 1 25 ? 6.355 4.692 4.666 1.00 0.00 25 LYS A O 11
ATOM 4729 N N . ASP A 1 26 ? 7.354 5.955 3.094 1.00 0.00 26 ASP A N 11
ATOM 4730 C CA . ASP A 1 26 ? 7.614 7.097 3.958 1.00 0.00 26 ASP A CA 11
ATOM 4731 C C . ASP A 1 26 ? 6.318 7.862 4.162 1.00 0.00 26 ASP A C 11
ATOM 4732 O O . ASP A 1 26 ? 6.023 8.380 5.239 1.00 0.00 26 ASP A O 11
ATOM 4741 N N . GLY A 1 27 ? 5.567 7.928 3.080 1.00 0.00 27 GLY A N 11
ATOM 4742 C CA . GLY A 1 27 ? 4.307 8.620 3.037 1.00 0.00 27 GLY A CA 11
ATOM 4743 C C . GLY A 1 27 ? 3.925 8.832 1.597 1.00 0.00 27 GLY A C 11
ATOM 4744 O O . GLY A 1 27 ? 2.752 8.785 1.226 1.00 0.00 27 GLY A O 11
ATOM 4748 N N . SER A 1 28 ? 4.949 9.043 0.783 1.00 0.00 28 SER A N 11
ATOM 4749 C CA . SER A 1 28 ? 4.786 9.245 -0.641 1.00 0.00 28 SER A CA 11
ATOM 4750 C C . SER A 1 28 ? 4.406 7.930 -1.323 1.00 0.00 28 SER A C 11
ATOM 4751 O O . SER A 1 28 ? 5.001 6.882 -1.058 1.00 0.00 28 SER A O 11
ATOM 4759 N N . VAL A 1 29 ? 3.412 7.986 -2.198 1.00 0.00 29 VAL A N 11
ATOM 4760 C CA . VAL A 1 29 ? 2.955 6.802 -2.916 1.00 0.00 29 VAL A CA 11
ATOM 4761 C C . VAL A 1 29 ? 3.957 6.425 -4.003 1.00 0.00 29 VAL A C 11
ATOM 4762 O O . VAL A 1 29 ? 4.054 5.267 -4.416 1.00 0.00 29 VAL A O 11
ATOM 4775 N N . LEU A 1 30 ? 4.706 7.423 -4.449 1.00 0.00 30 LEU A N 11
ATOM 4776 C CA . LEU A 1 30 ? 5.725 7.250 -5.487 1.00 0.00 30 LEU A CA 11
ATOM 4777 C C . LEU A 1 30 ? 6.945 6.501 -4.950 1.00 0.00 30 LEU A C 11
ATOM 4778 O O . LEU A 1 30 ? 8.052 7.035 -4.918 1.00 0.00 30 LEU A O 11
ATOM 4794 N N . ASN A 1 31 ? 6.723 5.264 -4.534 1.00 0.00 31 ASN A N 11
ATOM 4795 C CA . ASN A 1 31 ? 7.776 4.414 -3.993 1.00 0.00 31 ASN A CA 11
ATOM 4796 C C . ASN A 1 31 ? 7.247 2.991 -3.869 1.00 0.00 31 ASN A C 11
ATOM 4797 O O . ASN A 1 31 ? 7.955 2.019 -4.117 1.00 0.00 31 ASN A O 11
ATOM 4808 N N . CYS A 1 1 ? 5.366 2.736 -3.773 1.00 0.00 1 CYS A N 12
ATOM 4809 C CA . CYS A 1 1 ? 5.377 1.316 -3.451 1.00 0.00 1 CYS A CA 12
ATOM 4810 C C . CYS A 1 1 ? 4.761 0.512 -4.591 1.00 0.00 1 CYS A C 12
ATOM 4811 O O . CYS A 1 1 ? 5.292 -0.524 -4.984 1.00 0.00 1 CYS A O 12
ATOM 4818 N N . GLY A 1 2 ? 3.643 1.003 -5.123 1.00 0.00 2 GLY A N 12
ATOM 4819 C CA . GLY A 1 2 ? 2.978 0.310 -6.214 1.00 0.00 2 GLY A CA 12
ATOM 4820 C C . GLY A 1 2 ? 2.300 -0.956 -5.739 1.00 0.00 2 GLY A C 12
ATOM 4821 O O . GLY A 1 2 ? 2.426 -2.009 -6.358 1.00 0.00 2 GLY A O 12
ATOM 4825 N N . GLU A 1 3 ? 1.589 -0.842 -4.627 1.00 0.00 3 GLU A N 12
ATOM 4826 C CA . GLU A 1 3 ? 0.887 -1.966 -4.028 1.00 0.00 3 GLU A CA 12
ATOM 4827 C C . GLU A 1 3 ? -0.310 -1.455 -3.234 1.00 0.00 3 GLU A C 12
ATOM 4828 O O . GLU A 1 3 ? -0.344 -0.290 -2.822 1.00 0.00 3 GLU A O 12
ATOM 4840 N N . THR A 1 4 ? -1.273 -2.328 -3.022 1.00 0.00 4 THR A N 12
ATOM 4841 C CA . THR A 1 4 ? -2.477 -1.995 -2.277 1.00 0.00 4 THR A CA 12
ATOM 4842 C C . THR A 1 4 ? -2.888 -3.170 -1.412 1.00 0.00 4 THR A C 12
ATOM 4843 O O . THR A 1 4 ? -2.637 -4.322 -1.757 1.00 0.00 4 THR A O 12
ATOM 4854 N N . CYS A 1 5 ? -3.516 -2.895 -0.287 1.00 0.00 5 CYS A N 12
ATOM 4855 C CA . CYS A 1 5 ? -3.929 -3.975 0.598 1.00 0.00 5 CYS A CA 12
ATOM 4856 C C . CYS A 1 5 ? -5.328 -4.443 0.240 1.00 0.00 5 CYS A C 12
ATOM 4857 O O . CYS A 1 5 ? -6.210 -4.507 1.097 1.00 0.00 5 CYS A O 12
ATOM 4864 N N . LEU A 1 6 ? -5.526 -4.765 -1.028 1.00 0.00 6 LEU A N 12
ATOM 4865 C CA . LEU A 1 6 ? -6.826 -5.226 -1.511 1.00 0.00 6 LEU A CA 12
ATOM 4866 C C . LEU A 1 6 ? -7.270 -6.463 -0.744 1.00 0.00 6 LEU A C 12
ATOM 4867 O O . LEU A 1 6 ? -8.412 -6.553 -0.294 1.00 0.00 6 LEU A O 12
ATOM 4883 N N . LEU A 1 7 ? -6.345 -7.393 -0.577 1.00 0.00 7 LEU A N 12
ATOM 4884 C CA . LEU A 1 7 ? -6.606 -8.623 0.155 1.00 0.00 7 LEU A CA 12
ATOM 4885 C C . LEU A 1 7 ? -6.661 -8.353 1.647 1.00 0.00 7 LEU A C 12
ATOM 4886 O O . LEU A 1 7 ? -7.149 -9.169 2.424 1.00 0.00 7 LEU A O 12
ATOM 4902 N N . GLY A 1 8 ? -6.142 -7.202 2.040 1.00 0.00 8 GLY A N 12
ATOM 4903 C CA . GLY A 1 8 ? -6.126 -6.846 3.431 1.00 0.00 8 GLY A CA 12
ATOM 4904 C C . GLY A 1 8 ? -4.771 -6.343 3.856 1.00 0.00 8 GLY A C 12
ATOM 4905 O O . GLY A 1 8 ? -4.670 -5.501 4.746 1.00 0.00 8 GLY A O 12
ATOM 4909 N N . THR A 1 9 ? -3.714 -6.855 3.226 1.00 0.00 9 THR A N 12
ATOM 4910 C CA . THR A 1 9 ? -2.361 -6.426 3.586 1.00 0.00 9 THR A CA 12
ATOM 4911 C C . THR A 1 9 ? -1.390 -6.540 2.408 1.00 0.00 9 THR A C 12
ATOM 4912 O O . THR A 1 9 ? -1.440 -7.499 1.650 1.00 0.00 9 THR A O 12
ATOM 4923 N N . CYS A 1 10 ? -0.521 -5.545 2.277 1.00 0.00 10 CYS A N 12
ATOM 4924 C CA . CYS A 1 10 ? 0.474 -5.491 1.204 1.00 0.00 10 CYS A CA 12
ATOM 4925 C C . CYS A 1 10 ? 1.362 -6.725 1.168 1.00 0.00 10 CYS A C 12
ATOM 4926 O O . CYS A 1 10 ? 1.837 -7.191 2.205 1.00 0.00 10 CYS A O 12
ATOM 4933 N N . TYR A 1 11 ? 1.624 -7.217 -0.035 1.00 0.00 11 TYR A N 12
ATOM 4934 C CA . TYR A 1 11 ? 2.504 -8.359 -0.210 1.00 0.00 11 TYR A CA 12
ATOM 4935 C C . TYR A 1 11 ? 3.953 -7.890 -0.164 1.00 0.00 11 TYR A C 12
ATOM 4936 O O . TYR A 1 11 ? 4.842 -8.612 0.291 1.00 0.00 11 TYR A O 12
ATOM 4954 N N . THR A 1 12 ? 4.182 -6.674 -0.646 1.00 0.00 12 THR A N 12
ATOM 4955 C CA . THR A 1 12 ? 5.513 -6.093 -0.669 1.00 0.00 12 THR A CA 12
ATOM 4956 C C . THR A 1 12 ? 5.940 -5.645 0.727 1.00 0.00 12 THR A C 12
ATOM 4957 O O . THR A 1 12 ? 5.147 -5.094 1.494 1.00 0.00 12 THR A O 12
ATOM 4968 N N . THR A 1 13 ? 7.197 -5.882 1.039 1.00 0.00 13 THR A N 12
ATOM 4969 C CA . THR A 1 13 ? 7.760 -5.518 2.328 1.00 0.00 13 THR A CA 12
ATOM 4970 C C . THR A 1 13 ? 8.183 -4.052 2.360 1.00 0.00 13 THR A C 12
ATOM 4971 O O . THR A 1 13 ? 8.730 -3.532 1.386 1.00 0.00 13 THR A O 12
ATOM 4982 N N . GLY A 1 14 ? 7.932 -3.394 3.486 1.00 0.00 14 GLY A N 12
ATOM 4983 C CA . GLY A 1 14 ? 8.298 -1.998 3.631 1.00 0.00 14 GLY A CA 12
ATOM 4984 C C . GLY A 1 14 ? 7.127 -1.070 3.414 1.00 0.00 14 GLY A C 12
ATOM 4985 O O . GLY A 1 14 ? 7.155 0.090 3.815 1.00 0.00 14 GLY A O 12
ATOM 4989 N N . CYS A 1 15 ? 6.103 -1.590 2.781 1.00 0.00 15 CYS A N 12
ATOM 4990 C CA . CYS A 1 15 ? 4.903 -0.819 2.503 1.00 0.00 15 CYS A CA 12
ATOM 4991 C C . CYS A 1 15 ? 3.907 -0.956 3.652 1.00 0.00 15 CYS A C 12
ATOM 4992 O O . CYS A 1 15 ? 3.733 -2.040 4.208 1.00 0.00 15 CYS A O 12
ATOM 4999 N N . THR A 1 16 ? 3.272 0.150 4.010 1.00 0.00 16 THR A N 12
ATOM 5000 C CA . THR A 1 16 ? 2.306 0.163 5.098 1.00 0.00 16 THR A CA 12
ATOM 5001 C C . THR A 1 16 ? 0.903 0.388 4.556 1.00 0.00 16 THR A C 12
ATOM 5002 O O . THR A 1 16 ? 0.737 1.030 3.529 1.00 0.00 16 THR A O 12
ATOM 5013 N N . CYS A 1 17 ? -0.100 -0.139 5.234 1.00 0.00 17 CYS A N 12
ATOM 5014 C CA . CYS A 1 17 ? -1.470 0.027 4.778 1.00 0.00 17 CYS A CA 12
ATOM 5015 C C . CYS A 1 17 ? -2.076 1.314 5.316 1.00 0.00 17 CYS A C 12
ATOM 5016 O O . CYS A 1 17 ? -2.251 1.477 6.524 1.00 0.00 17 CYS A O 12
ATOM 5023 N N . ASN A 1 18 ? -2.420 2.211 4.405 1.00 0.00 18 ASN A N 12
ATOM 5024 C CA . ASN A 1 18 ? -3.040 3.472 4.770 1.00 0.00 18 ASN A CA 12
ATOM 5025 C C . ASN A 1 18 ? -4.535 3.325 4.554 1.00 0.00 18 ASN A C 12
ATOM 5026 O O . ASN A 1 18 ? -4.939 2.520 3.708 1.00 0.00 18 ASN A O 12
ATOM 5037 N N . LYS A 1 19 ? -5.322 4.061 5.356 1.00 0.00 19 LYS A N 12
ATOM 5038 C CA . LYS A 1 19 ? -6.801 4.020 5.354 1.00 0.00 19 LYS A CA 12
ATOM 5039 C C . LYS A 1 19 ? -7.432 3.881 3.966 1.00 0.00 19 LYS A C 12
ATOM 5040 O O . LYS A 1 19 ? -8.499 3.290 3.831 1.00 0.00 19 LYS A O 12
ATOM 5059 N N . TYR A 1 20 ? -6.781 4.412 2.943 1.00 0.00 20 TYR A N 12
ATOM 5060 C CA . TYR A 1 20 ? -7.304 4.322 1.580 1.00 0.00 20 TYR A CA 12
ATOM 5061 C C . TYR A 1 20 ? -7.028 2.929 1.007 1.00 0.00 20 TYR A C 12
ATOM 5062 O O . TYR A 1 20 ? -7.169 2.689 -0.191 1.00 0.00 20 TYR A O 12
ATOM 5080 N N . ARG A 1 21 ? -6.604 2.035 1.898 1.00 0.00 21 ARG A N 12
ATOM 5081 C CA . ARG A 1 21 ? -6.248 0.659 1.586 1.00 0.00 21 ARG A CA 12
ATOM 5082 C C . ARG A 1 21 ? -5.099 0.640 0.596 1.00 0.00 21 ARG A C 12
ATOM 5083 O O . ARG A 1 21 ? -4.978 -0.250 -0.256 1.00 0.00 21 ARG A O 12
ATOM 5104 N N . VAL A 1 22 ? -4.239 1.630 0.735 1.00 0.00 22 VAL A N 12
ATOM 5105 C CA . VAL A 1 22 ? -3.080 1.749 -0.148 1.00 0.00 22 VAL A CA 12
ATOM 5106 C C . VAL A 1 22 ? -1.787 1.673 0.640 1.00 0.00 22 VAL A C 12
ATOM 5107 O O . VAL A 1 22 ? -1.692 2.196 1.749 1.00 0.00 22 VAL A O 12
ATOM 5120 N N . CYS A 1 23 ? -0.810 0.995 0.068 1.00 0.00 23 CYS A N 12
ATOM 5121 C CA . CYS A 1 23 ? 0.478 0.809 0.705 1.00 0.00 23 CYS A CA 12
ATOM 5122 C C . CYS A 1 23 ? 1.412 1.990 0.491 1.00 0.00 23 CYS A C 12
ATOM 5123 O O . CYS A 1 23 ? 1.771 2.328 -0.638 1.00 0.00 23 CYS A O 12
ATOM 5130 N N . THR A 1 24 ? 1.819 2.582 1.596 1.00 0.00 24 THR A N 12
ATOM 5131 C CA . THR A 1 24 ? 2.738 3.699 1.591 1.00 0.00 24 THR A CA 12
ATOM 5132 C C . THR A 1 24 ? 4.113 3.216 2.036 1.00 0.00 24 THR A C 12
ATOM 5133 O O . THR A 1 24 ? 4.239 2.556 3.070 1.00 0.00 24 THR A O 12
ATOM 5144 N N . LYS A 1 25 ? 5.129 3.507 1.249 1.00 0.00 25 LYS A N 12
ATOM 5145 C CA . LYS A 1 25 ? 6.480 3.071 1.560 1.00 0.00 25 LYS A CA 12
ATOM 5146 C C . LYS A 1 25 ? 7.349 4.276 1.944 1.00 0.00 25 LYS A C 12
ATOM 5147 O O . LYS A 1 25 ? 6.837 5.273 2.451 1.00 0.00 25 LYS A O 12
ATOM 5166 N N . ASP A 1 26 ? 8.650 4.173 1.705 1.00 0.00 26 ASP A N 12
ATOM 5167 C CA . ASP A 1 26 ? 9.596 5.239 2.025 1.00 0.00 26 ASP A CA 12
ATOM 5168 C C . ASP A 1 26 ? 9.430 6.439 1.095 1.00 0.00 26 ASP A C 12
ATOM 5169 O O . ASP A 1 26 ? 8.908 7.483 1.488 1.00 0.00 26 ASP A O 12
ATOM 5178 N N . GLY A 1 27 ? 9.885 6.280 -0.131 1.00 0.00 27 GLY A N 12
ATOM 5179 C CA . GLY A 1 27 ? 9.804 7.333 -1.114 1.00 0.00 27 GLY A CA 12
ATOM 5180 C C . GLY A 1 27 ? 10.329 6.861 -2.447 1.00 0.00 27 GLY A C 12
ATOM 5181 O O . GLY A 1 27 ? 11.029 7.589 -3.149 1.00 0.00 27 GLY A O 12
ATOM 5185 N N . SER A 1 28 ? 9.989 5.624 -2.783 1.00 0.00 28 SER A N 12
ATOM 5186 C CA . SER A 1 28 ? 10.417 5.020 -4.032 1.00 0.00 28 SER A CA 12
ATOM 5187 C C . SER A 1 28 ? 9.770 5.735 -5.224 1.00 0.00 28 SER A C 12
ATOM 5188 O O . SER A 1 28 ? 8.829 6.508 -5.044 1.00 0.00 28 SER A O 12
ATOM 5196 N N . VAL A 1 29 ? 10.296 5.485 -6.426 1.00 0.00 29 VAL A N 12
ATOM 5197 C CA . VAL A 1 29 ? 9.805 6.112 -7.662 1.00 0.00 29 VAL A CA 12
ATOM 5198 C C . VAL A 1 29 ? 8.282 6.168 -7.729 1.00 0.00 29 VAL A C 12
ATOM 5199 O O . VAL A 1 29 ? 7.695 7.216 -7.984 1.00 0.00 29 VAL A O 12
ATOM 5212 N N . LEU A 1 30 ? 7.655 5.041 -7.485 1.00 0.00 30 LEU A N 12
ATOM 5213 C CA . LEU A 1 30 ? 6.201 4.956 -7.502 1.00 0.00 30 LEU A CA 12
ATOM 5214 C C . LEU A 1 30 ? 5.677 4.682 -6.097 1.00 0.00 30 LEU A C 12
ATOM 5215 O O . LEU A 1 30 ? 4.646 4.030 -5.917 1.00 0.00 30 LEU A O 12
ATOM 5231 N N . ASN A 1 31 ? 6.414 5.197 -5.115 1.00 0.00 31 ASN A N 12
ATOM 5232 C CA . ASN A 1 31 ? 6.100 5.048 -3.688 1.00 0.00 31 ASN A CA 12
ATOM 5233 C C . ASN A 1 31 ? 6.225 3.590 -3.243 1.00 0.00 31 ASN A C 12
ATOM 5234 O O . ASN A 1 31 ? 7.101 3.254 -2.454 1.00 0.00 31 ASN A O 12
ATOM 5245 N N . CYS A 1 1 ? 6.312 1.728 -4.379 1.00 0.00 1 CYS A N 13
ATOM 5246 C CA . CYS A 1 1 ? 5.462 0.616 -3.978 1.00 0.00 1 CYS A CA 13
ATOM 5247 C C . CYS A 1 1 ? 4.260 0.523 -4.911 1.00 0.00 1 CYS A C 13
ATOM 5248 O O . CYS A 1 1 ? 4.148 -0.420 -5.691 1.00 0.00 1 CYS A O 13
ATOM 5255 N N . GLY A 1 2 ? 3.380 1.521 -4.842 1.00 0.00 2 GLY A N 13
ATOM 5256 C CA . GLY A 1 2 ? 2.200 1.552 -5.694 1.00 0.00 2 GLY A CA 13
ATOM 5257 C C . GLY A 1 2 ? 1.312 0.335 -5.513 1.00 0.00 2 GLY A C 13
ATOM 5258 O O . GLY A 1 2 ? 0.602 -0.068 -6.434 1.00 0.00 2 GLY A O 13
ATOM 5262 N N . GLU A 1 3 ? 1.354 -0.249 -4.326 1.00 0.00 3 GLU A N 13
ATOM 5263 C CA . GLU A 1 3 ? 0.559 -1.423 -4.023 1.00 0.00 3 GLU A CA 13
ATOM 5264 C C . GLU A 1 3 ? -0.667 -1.028 -3.214 1.00 0.00 3 GLU A C 13
ATOM 5265 O O . GLU A 1 3 ? -0.727 0.065 -2.648 1.00 0.00 3 GLU A O 13
ATOM 5277 N N . THR A 1 4 ? -1.621 -1.928 -3.134 1.00 0.00 4 THR A N 13
ATOM 5278 C CA . THR A 1 4 ? -2.828 -1.709 -2.364 1.00 0.00 4 THR A CA 13
ATOM 5279 C C . THR A 1 4 ? -3.114 -2.948 -1.544 1.00 0.00 4 THR A C 13
ATOM 5280 O O . THR A 1 4 ? -2.801 -4.063 -1.963 1.00 0.00 4 THR A O 13
ATOM 5291 N N . CYS A 1 5 ? -3.702 -2.772 -0.377 1.00 0.00 5 CYS A N 13
ATOM 5292 C CA . CYS A 1 5 ? -3.998 -3.920 0.472 1.00 0.00 5 CYS A CA 13
ATOM 5293 C C . CYS A 1 5 ? -5.360 -4.489 0.125 1.00 0.00 5 CYS A C 13
ATOM 5294 O O . CYS A 1 5 ? -6.226 -4.634 0.984 1.00 0.00 5 CYS A O 13
ATOM 5301 N N . LEU A 1 6 ? -5.538 -4.799 -1.151 1.00 0.00 6 LEU A N 13
ATOM 5302 C CA . LEU A 1 6 ? -6.793 -5.345 -1.650 1.00 0.00 6 LEU A CA 13
ATOM 5303 C C . LEU A 1 6 ? -7.156 -6.635 -0.924 1.00 0.00 6 LEU A C 13
ATOM 5304 O O . LEU A 1 6 ? -8.318 -6.869 -0.603 1.00 0.00 6 LEU A O 13
ATOM 5320 N N . LEU A 1 7 ? -6.149 -7.455 -0.661 1.00 0.00 7 LEU A N 13
ATOM 5321 C CA . LEU A 1 7 ? -6.349 -8.718 0.035 1.00 0.00 7 LEU A CA 13
ATOM 5322 C C . LEU A 1 7 ? -6.460 -8.489 1.534 1.00 0.00 7 LEU A C 13
ATOM 5323 O O . LEU A 1 7 ? -6.864 -9.374 2.283 1.00 0.00 7 LEU A O 13
ATOM 5339 N N . GLY A 1 8 ? -6.089 -7.292 1.967 1.00 0.00 8 GLY A N 13
ATOM 5340 C CA . GLY A 1 8 ? -6.145 -6.964 3.372 1.00 0.00 8 GLY A CA 13
ATOM 5341 C C . GLY A 1 8 ? -4.853 -6.347 3.854 1.00 0.00 8 GLY A C 13
ATOM 5342 O O . GLY A 1 8 ? -4.856 -5.461 4.707 1.00 0.00 8 GLY A O 13
ATOM 5346 N N . THR A 1 9 ? -3.740 -6.818 3.306 1.00 0.00 9 THR A N 13
ATOM 5347 C CA . THR A 1 9 ? -2.430 -6.314 3.684 1.00 0.00 9 THR A CA 13
ATOM 5348 C C . THR A 1 9 ? -1.454 -6.455 2.516 1.00 0.00 9 THR A C 13
ATOM 5349 O O . THR A 1 9 ? -1.616 -7.337 1.670 1.00 0.00 9 THR A O 13
ATOM 5360 N N . CYS A 1 10 ? -0.469 -5.567 2.471 1.00 0.00 10 CYS A N 13
ATOM 5361 C CA . CYS A 1 10 ? 0.539 -5.553 1.413 1.00 0.00 10 CYS A CA 13
ATOM 5362 C C . CYS A 1 10 ? 1.382 -6.817 1.406 1.00 0.00 10 CYS A C 13
ATOM 5363 O O . CYS A 1 10 ? 1.713 -7.372 2.457 1.00 0.00 10 CYS A O 13
ATOM 5370 N N . TYR A 1 11 ? 1.745 -7.243 0.210 1.00 0.00 11 TYR A N 13
ATOM 5371 C CA . TYR A 1 11 ? 2.578 -8.414 0.027 1.00 0.00 11 TYR A CA 13
ATOM 5372 C C . TYR A 1 11 ? 4.048 -8.010 0.034 1.00 0.00 11 TYR A C 13
ATOM 5373 O O . TYR A 1 11 ? 4.916 -8.784 0.438 1.00 0.00 11 TYR A O 13
ATOM 5391 N N . THR A 1 12 ? 4.321 -6.789 -0.417 1.00 0.00 12 THR A N 13
ATOM 5392 C CA . THR A 1 12 ? 5.687 -6.291 -0.461 1.00 0.00 12 THR A CA 13
ATOM 5393 C C . THR A 1 12 ? 6.105 -5.724 0.893 1.00 0.00 12 THR A C 13
ATOM 5394 O O . THR A 1 12 ? 5.298 -5.152 1.630 1.00 0.00 12 THR A O 13
ATOM 5405 N N . THR A 1 13 ? 7.374 -5.890 1.203 1.00 0.00 13 THR A N 13
ATOM 5406 C CA . THR A 1 13 ? 7.940 -5.414 2.451 1.00 0.00 13 THR A CA 13
ATOM 5407 C C . THR A 1 13 ? 8.232 -3.917 2.406 1.00 0.00 13 THR A C 13
ATOM 5408 O O . THR A 1 13 ? 8.618 -3.372 1.367 1.00 0.00 13 THR A O 13
ATOM 5419 N N . GLY A 1 14 ? 8.041 -3.253 3.538 1.00 0.00 14 GLY A N 13
ATOM 5420 C CA . GLY A 1 14 ? 8.288 -1.828 3.619 1.00 0.00 14 GLY A CA 13
ATOM 5421 C C . GLY A 1 14 ? 7.046 -1.010 3.370 1.00 0.00 14 GLY A C 13
ATOM 5422 O O . GLY A 1 14 ? 6.963 0.151 3.762 1.00 0.00 14 GLY A O 13
ATOM 5426 N N . CYS A 1 15 ? 6.080 -1.618 2.721 1.00 0.00 15 CYS A N 13
ATOM 5427 C CA . CYS A 1 15 ? 4.827 -0.948 2.418 1.00 0.00 15 CYS A CA 13
ATOM 5428 C C . CYS A 1 15 ? 3.839 -1.137 3.565 1.00 0.00 15 CYS A C 13
ATOM 5429 O O . CYS A 1 15 ? 3.674 -2.243 4.077 1.00 0.00 15 CYS A O 13
ATOM 5436 N N . THR A 1 16 ? 3.192 -0.054 3.964 1.00 0.00 16 THR A N 13
ATOM 5437 C CA . THR A 1 16 ? 2.224 -0.094 5.045 1.00 0.00 16 THR A CA 13
ATOM 5438 C C . THR A 1 16 ? 0.843 0.194 4.490 1.00 0.00 16 THR A C 13
ATOM 5439 O O . THR A 1 16 ? 0.722 0.793 3.423 1.00 0.00 16 THR A O 13
ATOM 5450 N N . CYS A 1 17 ? -0.193 -0.239 5.184 1.00 0.00 17 CYS A N 13
ATOM 5451 C CA . CYS A 1 17 ? -1.542 -0.016 4.702 1.00 0.00 17 CYS A CA 13
ATOM 5452 C C . CYS A 1 17 ? -2.092 1.325 5.172 1.00 0.00 17 CYS A C 13
ATOM 5453 O O . CYS A 1 17 ? -2.338 1.542 6.357 1.00 0.00 17 CYS A O 13
ATOM 5460 N N . ASN A 1 18 ? -2.306 2.197 4.205 1.00 0.00 18 ASN A N 13
ATOM 5461 C CA . ASN A 1 18 ? -2.859 3.518 4.435 1.00 0.00 18 ASN A CA 13
ATOM 5462 C C . ASN A 1 18 ? -4.368 3.396 4.457 1.00 0.00 18 ASN A C 13
ATOM 5463 O O . ASN A 1 18 ? -4.903 2.509 3.795 1.00 0.00 18 ASN A O 13
ATOM 5474 N N . LYS A 1 19 ? -5.025 4.270 5.229 1.00 0.00 19 LYS A N 13
ATOM 5475 C CA . LYS A 1 19 ? -6.488 4.287 5.399 1.00 0.00 19 LYS A CA 13
ATOM 5476 C C . LYS A 1 19 ? -7.260 3.991 4.112 1.00 0.00 19 LYS A C 13
ATOM 5477 O O . LYS A 1 19 ? -8.275 3.301 4.144 1.00 0.00 19 LYS A O 13
ATOM 5496 N N . TYR A 1 20 ? -6.783 4.506 2.984 1.00 0.00 20 TYR A N 13
ATOM 5497 C CA . TYR A 1 20 ? -7.451 4.278 1.703 1.00 0.00 20 TYR A CA 13
ATOM 5498 C C . TYR A 1 20 ? -7.085 2.898 1.144 1.00 0.00 20 TYR A C 13
ATOM 5499 O O . TYR A 1 20 ? -7.179 2.648 -0.056 1.00 0.00 20 TYR A O 13
ATOM 5517 N N . ARG A 1 21 ? -6.656 2.024 2.046 1.00 0.00 21 ARG A N 13
ATOM 5518 C CA . ARG A 1 21 ? -6.240 0.664 1.731 1.00 0.00 21 ARG A CA 13
ATOM 5519 C C . ARG A 1 21 ? -5.130 0.687 0.692 1.00 0.00 21 ARG A C 13
ATOM 5520 O O . ARG A 1 21 ? -5.077 -0.137 -0.226 1.00 0.00 21 ARG A O 13
ATOM 5541 N N . VAL A 1 22 ? -4.240 1.648 0.852 1.00 0.00 22 VAL A N 13
ATOM 5542 C CA . VAL A 1 22 ? -3.122 1.801 -0.083 1.00 0.00 22 VAL A CA 13
ATOM 5543 C C . VAL A 1 22 ? -1.779 1.589 0.603 1.00 0.00 22 VAL A C 13
ATOM 5544 O O . VAL A 1 22 ? -1.542 2.109 1.678 1.00 0.00 22 VAL A O 13
ATOM 5557 N N . CYS A 1 23 ? -0.906 0.830 -0.034 1.00 0.00 23 CYS A N 13
ATOM 5558 C CA . CYS A 1 23 ? 0.416 0.559 0.510 1.00 0.00 23 CYS A CA 13
ATOM 5559 C C . CYS A 1 23 ? 1.358 1.730 0.267 1.00 0.00 23 CYS A C 13
ATOM 5560 O O . CYS A 1 23 ? 1.580 2.150 -0.870 1.00 0.00 23 CYS A O 13
ATOM 5567 N N . THR A 1 24 ? 1.900 2.248 1.352 1.00 0.00 24 THR A N 13
ATOM 5568 C CA . THR A 1 24 ? 2.816 3.372 1.304 1.00 0.00 24 THR A CA 13
ATOM 5569 C C . THR A 1 24 ? 4.029 3.099 2.185 1.00 0.00 24 THR A C 13
ATOM 5570 O O . THR A 1 24 ? 3.893 2.545 3.274 1.00 0.00 24 THR A O 13
ATOM 5581 N N . LYS A 1 25 ? 5.209 3.473 1.715 1.00 0.00 25 LYS A N 13
ATOM 5582 C CA . LYS A 1 25 ? 6.429 3.256 2.484 1.00 0.00 25 LYS A CA 13
ATOM 5583 C C . LYS A 1 25 ? 6.731 4.461 3.367 1.00 0.00 25 LYS A C 13
ATOM 5584 O O . LYS A 1 25 ? 6.194 4.578 4.468 1.00 0.00 25 LYS A O 13
ATOM 5603 N N . ASP A 1 26 ? 7.589 5.349 2.873 1.00 0.00 26 ASP A N 13
ATOM 5604 C CA . ASP A 1 26 ? 7.977 6.557 3.603 1.00 0.00 26 ASP A CA 13
ATOM 5605 C C . ASP A 1 26 ? 6.754 7.415 3.895 1.00 0.00 26 ASP A C 13
ATOM 5606 O O . ASP A 1 26 ? 6.643 8.043 4.947 1.00 0.00 26 ASP A O 13
ATOM 5615 N N . GLY A 1 27 ? 5.841 7.431 2.939 1.00 0.00 27 GLY A N 13
ATOM 5616 C CA . GLY A 1 27 ? 4.622 8.198 3.061 1.00 0.00 27 GLY A CA 13
ATOM 5617 C C . GLY A 1 27 ? 3.910 8.271 1.733 1.00 0.00 27 GLY A C 13
ATOM 5618 O O . GLY A 1 27 ? 2.694 8.120 1.650 1.00 0.00 27 GLY A O 13
ATOM 5622 N N . SER A 1 28 ? 4.689 8.485 0.689 1.00 0.00 28 SER A N 13
ATOM 5623 C CA . SER A 1 28 ? 4.166 8.565 -0.660 1.00 0.00 28 SER A CA 13
ATOM 5624 C C . SER A 1 28 ? 3.887 7.165 -1.202 1.00 0.00 28 SER A C 13
ATOM 5625 O O . SER A 1 28 ? 4.544 6.198 -0.809 1.00 0.00 28 SER A O 13
ATOM 5633 N N . VAL A 1 29 ? 2.913 7.063 -2.103 1.00 0.00 29 VAL A N 1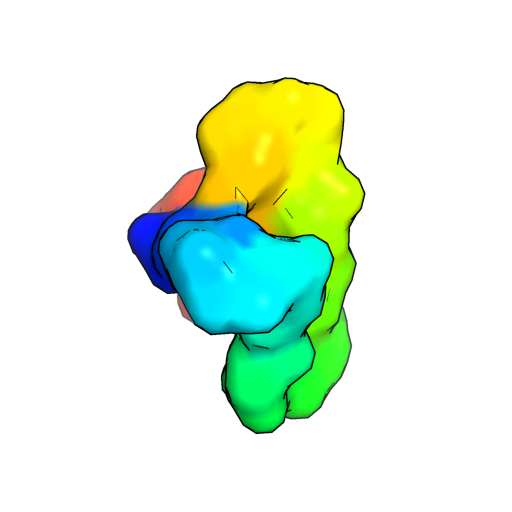3
ATOM 5634 C CA . VAL A 1 29 ? 2.548 5.783 -2.707 1.00 0.00 29 VAL A CA 13
ATOM 5635 C C . VAL A 1 29 ? 3.701 5.256 -3.561 1.00 0.00 29 VAL A C 13
ATOM 5636 O O . VAL A 1 29 ? 3.821 4.055 -3.814 1.00 0.00 29 VAL A O 13
ATOM 5649 N N . LEU A 1 30 ? 4.546 6.181 -3.986 1.00 0.00 30 LEU A N 13
ATOM 5650 C CA . LEU A 1 30 ? 5.715 5.876 -4.804 1.00 0.00 30 LEU A CA 13
ATOM 5651 C C . LEU A 1 30 ? 6.623 4.861 -4.105 1.00 0.00 30 LEU A C 13
ATOM 5652 O O . LEU A 1 30 ? 6.616 4.749 -2.879 1.00 0.00 30 LEU A O 13
ATOM 5668 N N . ASN A 1 31 ? 7.390 4.121 -4.910 1.00 0.00 31 ASN A N 13
ATOM 5669 C CA . ASN A 1 31 ? 8.314 3.092 -4.416 1.00 0.00 31 ASN A CA 13
ATOM 5670 C C . ASN A 1 31 ? 7.530 1.891 -3.886 1.00 0.00 31 ASN A C 13
ATOM 5671 O O . ASN A 1 31 ? 8.023 1.119 -3.066 1.00 0.00 31 ASN A O 13
ATOM 5682 N N . CYS A 1 1 ? 5.839 1.811 -3.452 1.00 0.00 1 CYS A N 14
ATOM 5683 C CA . CYS A 1 1 ? 4.783 1.023 -2.833 1.00 0.00 1 CYS A CA 14
ATOM 5684 C C . CYS A 1 1 ? 3.483 1.246 -3.590 1.00 0.00 1 CYS A C 14
ATOM 5685 O O . CYS A 1 1 ? 2.415 1.368 -2.998 1.00 0.00 1 CYS A O 14
ATOM 5692 N N . GLY A 1 2 ? 3.595 1.295 -4.914 1.00 0.00 2 GLY A N 14
ATOM 5693 C CA . GLY A 1 2 ? 2.438 1.499 -5.770 1.00 0.00 2 GLY A CA 14
ATOM 5694 C C . GLY A 1 2 ? 1.542 0.278 -5.829 1.00 0.00 2 GLY A C 14
ATOM 5695 O O . GLY A 1 2 ? 1.465 -0.392 -6.855 1.00 0.00 2 GLY A O 14
ATOM 5699 N N . GLU A 1 3 ? 0.888 -0.010 -4.717 1.00 0.00 3 GLU A N 14
ATOM 5700 C CA . GLU A 1 3 ? 0.003 -1.155 -4.602 1.00 0.00 3 GLU A CA 14
ATOM 5701 C C . GLU A 1 3 ? -1.025 -0.889 -3.506 1.00 0.00 3 GLU A C 14
ATOM 5702 O O . GLU A 1 3 ? -0.831 -0.019 -2.659 1.00 0.00 3 GLU A O 14
ATOM 5714 N N . THR A 1 4 ? -2.107 -1.634 -3.533 1.00 0.00 4 THR A N 14
ATOM 5715 C CA . THR A 1 4 ? -3.163 -1.501 -2.554 1.00 0.00 4 THR A CA 14
ATOM 5716 C C . THR A 1 4 ? -3.284 -2.781 -1.741 1.00 0.00 4 THR A C 14
ATOM 5717 O O . THR A 1 4 ? -2.906 -3.856 -2.203 1.00 0.00 4 THR A O 14
ATOM 5728 N N . CYS A 1 5 ? -3.814 -2.683 -0.534 1.00 0.00 5 CYS A N 14
ATOM 5729 C CA . CYS A 1 5 ? -3.962 -3.868 0.300 1.00 0.00 5 CYS A CA 14
ATOM 5730 C C . CYS A 1 5 ? -5.266 -4.565 -0.040 1.00 0.00 5 CYS A C 14
ATOM 5731 O O . CYS A 1 5 ? -6.135 -4.742 0.812 1.00 0.00 5 CYS A O 14
ATOM 5738 N N . LEU A 1 6 ? -5.394 -4.943 -1.305 1.00 0.00 6 LEU A N 14
ATOM 5739 C CA . LEU A 1 6 ? -6.587 -5.620 -1.801 1.00 0.00 6 LEU A CA 14
ATOM 5740 C C . LEU A 1 6 ? -6.890 -6.856 -0.967 1.00 0.00 6 LEU A C 14
ATOM 5741 O O . LEU A 1 6 ? -8.045 -7.135 -0.652 1.00 0.00 6 LEU A O 14
ATOM 5757 N N . LEU A 1 7 ? -5.842 -7.587 -0.611 1.00 0.00 7 LEU A N 14
ATOM 5758 C CA . LEU A 1 7 ? -5.988 -8.796 0.185 1.00 0.00 7 LEU A CA 14
ATOM 5759 C C . LEU A 1 7 ? -5.935 -8.491 1.683 1.00 0.00 7 LEU A C 14
ATOM 5760 O O . LEU A 1 7 ? -5.692 -9.380 2.495 1.00 0.00 7 LEU A O 14
ATOM 5776 N N . GLY A 1 8 ? -6.171 -7.234 2.048 1.00 0.00 8 GLY A N 14
ATOM 5777 C CA . GLY A 1 8 ? -6.156 -6.856 3.445 1.00 0.00 8 GLY A CA 14
ATOM 5778 C C . GLY A 1 8 ? -4.846 -6.231 3.871 1.00 0.00 8 GLY A C 14
ATOM 5779 O O . GLY A 1 8 ? -4.829 -5.308 4.683 1.00 0.00 8 GLY A O 14
ATOM 5783 N N . THR A 1 9 ? -3.746 -6.735 3.337 1.00 0.00 9 THR A N 14
ATOM 5784 C CA . THR A 1 9 ? -2.432 -6.218 3.682 1.00 0.00 9 THR A CA 14
ATOM 5785 C C . THR A 1 9 ? -1.456 -6.399 2.521 1.00 0.00 9 THR A C 14
ATOM 5786 O O . THR A 1 9 ? -1.579 -7.343 1.738 1.00 0.00 9 THR A O 14
ATOM 5797 N N . CYS A 1 10 ? -0.508 -5.479 2.412 1.00 0.00 10 CYS A N 14
ATOM 5798 C CA . CYS A 1 10 ? 0.495 -5.507 1.354 1.00 0.00 10 CYS A CA 14
ATOM 5799 C C . CYS A 1 10 ? 1.430 -6.697 1.509 1.00 0.00 10 CYS A C 14
ATOM 5800 O O . CYS A 1 10 ? 1.889 -6.997 2.610 1.00 0.00 10 CYS A O 14
ATOM 5807 N N . TYR A 1 11 ? 1.729 -7.355 0.400 1.00 0.00 11 TYR A N 14
ATOM 5808 C CA . TYR A 1 11 ? 2.638 -8.490 0.413 1.00 0.00 11 TYR A CA 14
ATOM 5809 C C . TYR A 1 11 ? 4.081 -8.001 0.352 1.00 0.00 11 TYR A C 14
ATOM 5810 O O . TYR A 1 11 ? 4.999 -8.675 0.815 1.00 0.00 11 TYR A O 14
ATOM 5828 N N . THR A 1 12 ? 4.269 -6.822 -0.229 1.00 0.00 12 THR A N 14
ATOM 5829 C CA . THR A 1 12 ? 5.589 -6.233 -0.359 1.00 0.00 12 THR A CA 14
ATOM 5830 C C . THR A 1 12 ? 6.106 -5.763 0.997 1.00 0.00 12 THR A C 14
ATOM 5831 O O . THR A 1 12 ? 5.358 -5.208 1.806 1.00 0.00 12 THR A O 14
ATOM 5842 N N . THR A 1 13 ? 7.382 -5.981 1.229 1.00 0.00 13 THR A N 14
ATOM 5843 C CA . THR A 1 13 ? 8.019 -5.587 2.472 1.00 0.00 13 THR A CA 14
ATOM 5844 C C . THR A 1 13 ? 8.350 -4.102 2.473 1.00 0.00 13 THR A C 14
ATOM 5845 O O . THR A 1 13 ? 8.881 -3.579 1.495 1.00 0.00 13 THR A O 14
ATOM 5856 N N . GLY A 1 14 ? 8.033 -3.430 3.571 1.00 0.00 14 GLY A N 14
ATOM 5857 C CA . GLY A 1 14 ? 8.304 -2.010 3.678 1.00 0.00 14 GLY A CA 14
ATOM 5858 C C . GLY A 1 14 ? 7.074 -1.176 3.427 1.00 0.00 14 GLY A C 14
ATOM 5859 O O . GLY A 1 14 ? 7.006 -0.011 3.815 1.00 0.00 14 GLY A O 14
ATOM 5863 N N . CYS A 1 15 ? 6.097 -1.782 2.788 1.00 0.00 15 CYS A N 14
ATOM 5864 C CA . CYS A 1 15 ? 4.851 -1.102 2.485 1.00 0.00 15 CYS A CA 14
ATOM 5865 C C . CYS A 1 15 ? 3.862 -1.262 3.633 1.00 0.00 15 CYS A C 14
ATOM 5866 O O . CYS A 1 15 ? 3.699 -2.352 4.183 1.00 0.00 15 CYS A O 14
ATOM 5873 N N . THR A 1 16 ? 3.209 -0.169 3.985 1.00 0.00 16 THR A N 14
ATOM 5874 C CA . THR A 1 16 ? 2.235 -0.154 5.058 1.00 0.00 16 THR A CA 14
ATOM 5875 C C . THR A 1 16 ? 0.866 0.151 4.480 1.00 0.00 16 THR A C 14
ATOM 5876 O O . THR A 1 16 ? 0.770 0.747 3.412 1.00 0.00 16 THR A O 14
ATOM 5887 N N . CYS A 1 17 ? -0.186 -0.263 5.157 1.00 0.00 17 CYS A N 14
ATOM 5888 C CA . CYS A 1 17 ? -1.523 -0.017 4.652 1.00 0.00 17 CYS A CA 14
ATOM 5889 C C . CYS A 1 17 ? -2.068 1.320 5.134 1.00 0.00 17 CYS A C 14
ATOM 5890 O O . CYS A 1 17 ? -2.323 1.524 6.321 1.00 0.00 17 CYS A O 14
ATOM 5897 N N . ASN A 1 18 ? -2.270 2.209 4.178 1.00 0.00 18 ASN A N 14
ATOM 5898 C CA . ASN A 1 18 ? -2.817 3.530 4.424 1.00 0.00 18 ASN A CA 14
ATOM 5899 C C . ASN A 1 18 ? -4.328 3.412 4.466 1.00 0.00 18 ASN A C 14
ATOM 5900 O O . ASN A 1 18 ? -4.873 2.524 3.815 1.00 0.00 18 ASN A O 14
ATOM 5911 N N . LYS A 1 19 ? -4.971 4.292 5.244 1.00 0.00 19 LYS A N 14
ATOM 5912 C CA . LYS A 1 19 ? -6.430 4.317 5.438 1.00 0.00 19 LYS A CA 14
ATOM 5913 C C . LYS A 1 19 ? -7.224 4.001 4.169 1.00 0.00 19 LYS A C 14
ATOM 5914 O O . LYS A 1 19 ? -8.232 3.303 4.227 1.00 0.00 19 LYS A O 14
ATOM 5933 N N . TYR A 1 20 ? -6.775 4.509 3.030 1.00 0.00 20 TYR A N 14
ATOM 5934 C CA . TYR A 1 20 ? -7.467 4.266 1.763 1.00 0.00 20 TYR A CA 14
ATOM 5935 C C . TYR A 1 20 ? -7.100 2.892 1.199 1.00 0.00 20 TYR A C 14
ATOM 5936 O O . TYR A 1 20 ? -7.214 2.642 0.000 1.00 0.00 20 TYR A O 14
ATOM 5954 N N . ARG A 1 21 ? -6.649 2.019 2.090 1.00 0.00 21 ARG A N 14
ATOM 5955 C CA . ARG A 1 21 ? -6.229 0.666 1.758 1.00 0.00 21 ARG A CA 14
ATOM 5956 C C . ARG A 1 21 ? -5.146 0.715 0.694 1.00 0.00 21 ARG A C 14
ATOM 5957 O O . ARG A 1 21 ? -5.134 -0.072 -0.256 1.00 0.00 21 ARG A O 14
ATOM 5978 N N . VAL A 1 22 ? -4.235 1.658 0.865 1.00 0.00 22 VAL A N 14
ATOM 5979 C CA . VAL A 1 22 ? -3.137 1.830 -0.094 1.00 0.00 22 VAL A CA 14
ATOM 5980 C C . VAL A 1 22 ? -1.778 1.641 0.571 1.00 0.00 22 VAL A C 14
ATOM 5981 O O . VAL A 1 22 ? -1.542 2.161 1.647 1.00 0.00 22 VAL A O 14
ATOM 5994 N N . CYS A 1 23 ? -0.893 0.905 -0.078 1.00 0.00 23 CYS A N 14
ATOM 5995 C CA . CYS A 1 23 ? 0.441 0.660 0.455 1.00 0.00 23 CYS A CA 14
ATOM 5996 C C . CYS A 1 23 ? 1.317 1.904 0.349 1.00 0.00 23 CYS A C 14
ATOM 5997 O O . CYS A 1 23 ? 1.418 2.526 -0.707 1.00 0.00 23 CYS A O 14
ATOM 6004 N N . THR A 1 24 ? 1.946 2.256 1.455 1.00 0.00 24 THR A N 14
ATOM 6005 C CA . THR A 1 24 ? 2.821 3.411 1.515 1.00 0.00 24 THR A CA 14
ATOM 6006 C C . THR A 1 24 ? 4.088 3.067 2.290 1.00 0.00 24 THR A C 14
ATOM 6007 O O . THR A 1 24 ? 4.043 2.255 3.207 1.00 0.00 24 THR A O 14
ATOM 6018 N N . LYS A 1 25 ? 5.207 3.685 1.936 1.00 0.00 25 LYS A N 14
ATOM 6019 C CA . LYS A 1 25 ? 6.468 3.436 2.639 1.00 0.00 25 LYS A CA 14
ATOM 6020 C C . LYS A 1 25 ? 6.425 4.119 4.013 1.00 0.00 25 LYS A C 14
ATOM 6021 O O . LYS A 1 25 ? 5.385 4.131 4.669 1.00 0.00 25 LYS A O 14
ATOM 6040 N N . ASP A 1 26 ? 7.535 4.715 4.429 1.00 0.00 26 ASP A N 14
ATOM 6041 C CA . ASP A 1 26 ? 7.597 5.427 5.707 1.00 0.00 26 ASP A CA 14
ATOM 6042 C C . ASP A 1 26 ? 6.562 6.549 5.737 1.00 0.00 26 ASP A C 14
ATOM 6043 O O . ASP A 1 26 ? 5.966 6.838 6.773 1.00 0.00 26 ASP A O 14
ATOM 6052 N N . GLY A 1 27 ? 6.352 7.169 4.583 1.00 0.00 27 GLY A N 14
ATOM 6053 C CA . GLY A 1 27 ? 5.389 8.244 4.474 1.00 0.00 27 GLY A CA 14
ATOM 6054 C C . GLY A 1 27 ? 5.261 8.739 3.048 1.00 0.00 27 GLY A C 14
ATOM 6055 O O . GLY A 1 27 ? 5.261 9.942 2.796 1.00 0.00 27 GLY A O 14
ATOM 6059 N N . SER A 1 28 ? 5.168 7.808 2.102 1.00 0.00 28 SER A N 14
ATOM 6060 C CA . SER A 1 28 ? 5.053 8.154 0.685 1.00 0.00 28 SER A CA 14
ATOM 6061 C C . SER A 1 28 ? 4.496 6.972 -0.104 1.00 0.00 28 SER A C 14
ATOM 6062 O O . SER A 1 28 ? 4.697 5.824 0.276 1.00 0.00 28 SER A O 14
ATOM 6070 N N . VAL A 1 29 ? 3.812 7.253 -1.206 1.00 0.00 29 VAL A N 14
ATOM 6071 C CA . VAL A 1 29 ? 3.253 6.197 -2.052 1.00 0.00 29 VAL A CA 14
ATOM 6072 C C . VAL A 1 29 ? 4.359 5.596 -2.924 1.00 0.00 29 VAL A C 14
ATOM 6073 O O . VAL A 1 29 ? 4.205 4.530 -3.522 1.00 0.00 29 VAL A O 14
ATOM 6086 N N . LEU A 1 30 ? 5.479 6.306 -2.976 1.00 0.00 30 LEU A N 14
ATOM 6087 C CA . LEU A 1 30 ? 6.645 5.893 -3.753 1.00 0.00 30 LEU A CA 14
ATOM 6088 C C . LEU A 1 30 ? 7.123 4.502 -3.338 1.00 0.00 30 LEU A C 14
ATOM 6089 O O . LEU A 1 30 ? 7.056 4.151 -2.165 1.00 0.00 30 LEU A O 14
ATOM 6105 N N . ASN A 1 31 ? 7.585 3.734 -4.333 1.00 0.00 31 ASN A N 14
ATOM 6106 C CA . ASN A 1 31 ? 8.090 2.353 -4.171 1.00 0.00 31 ASN A CA 14
ATOM 6107 C C . ASN A 1 31 ? 7.109 1.437 -3.433 1.00 0.00 31 ASN A C 14
ATOM 6108 O O . ASN A 1 31 ? 7.492 0.396 -2.909 1.00 0.00 31 ASN A O 14
ATOM 6119 N N . CYS A 1 1 ? 4.073 3.205 -3.257 1.00 0.00 1 CYS A N 15
ATOM 6120 C CA . CYS A 1 1 ? 4.651 1.880 -3.076 1.00 0.00 1 CYS A CA 15
ATOM 6121 C C . CYS A 1 1 ? 4.457 1.082 -4.356 1.00 0.00 1 CYS A C 15
ATOM 6122 O O . CYS A 1 1 ? 5.389 0.470 -4.872 1.00 0.00 1 CYS A O 15
ATOM 6129 N N . GLY A 1 2 ? 3.237 1.120 -4.881 1.00 0.00 2 GLY A N 15
ATOM 6130 C CA . GLY A 1 2 ? 2.936 0.420 -6.110 1.00 0.00 2 GLY A CA 15
ATOM 6131 C C . GLY A 1 2 ? 1.652 -0.372 -6.018 1.00 0.00 2 GLY A C 15
ATOM 6132 O O . GLY A 1 2 ? 0.782 -0.264 -6.879 1.00 0.00 2 GLY A O 15
ATOM 6136 N N . GLU A 1 3 ? 1.537 -1.175 -4.973 1.00 0.00 3 GLU A N 15
ATOM 6137 C CA . GLU A 1 3 ? 0.357 -2.000 -4.771 1.00 0.00 3 GLU A CA 15
ATOM 6138 C C . GLU A 1 3 ? -0.622 -1.360 -3.800 1.00 0.00 3 GLU A C 15
ATOM 6139 O O . GLU A 1 3 ? -0.518 -0.183 -3.440 1.00 0.00 3 GLU A O 15
ATOM 6151 N N . THR A 1 4 ? -1.556 -2.179 -3.383 1.00 0.00 4 THR A N 15
ATOM 6152 C CA . THR A 1 4 ? -2.604 -1.809 -2.446 1.00 0.00 4 THR A CA 15
ATOM 6153 C C . THR A 1 4 ? -2.966 -3.021 -1.604 1.00 0.00 4 THR A C 15
ATOM 6154 O O . THR A 1 4 ? -2.742 -4.159 -2.021 1.00 0.00 4 THR A O 15
ATOM 6165 N N . CYS A 1 5 ? -3.513 -2.797 -0.426 1.00 0.00 5 CYS A N 15
ATOM 6166 C CA . CYS A 1 5 ? -3.875 -3.899 0.446 1.00 0.00 5 CYS A CA 15
ATOM 6167 C C . CYS A 1 5 ? -5.275 -4.389 0.125 1.00 0.00 5 CYS A C 15
ATOM 6168 O O . CYS A 1 5 ? -6.151 -4.445 0.993 1.00 0.00 5 CYS A O 15
ATOM 6175 N N . LEU A 1 6 ? -5.474 -4.745 -1.136 1.00 0.00 6 LEU A N 15
ATOM 6176 C CA . LEU A 1 6 ? -6.761 -5.248 -1.597 1.00 0.00 6 LEU A CA 15
ATOM 6177 C C . LEU A 1 6 ? -7.079 -6.560 -0.896 1.00 0.00 6 LEU A C 15
ATOM 6178 O O . LEU A 1 6 ? -8.225 -6.829 -0.540 1.00 0.00 6 LEU A O 15
ATOM 6194 N N . LEU A 1 7 ? -6.042 -7.355 -0.673 1.00 0.00 7 LEU A N 15
ATOM 6195 C CA . LEU A 1 7 ? -6.184 -8.627 0.018 1.00 0.00 7 LEU A CA 15
ATOM 6196 C C . LEU A 1 7 ? -6.390 -8.375 1.506 1.00 0.00 7 LEU A C 15
ATOM 6197 O O . LEU A 1 7 ? -6.925 -9.209 2.230 1.00 0.00 7 LEU A O 15
ATOM 6213 N N . GLY A 1 8 ? -5.934 -7.212 1.950 1.00 0.00 8 GLY A N 15
ATOM 6214 C CA . GLY A 1 8 ? -6.039 -6.853 3.341 1.00 0.00 8 GLY A CA 15
ATOM 6215 C C . GLY A 1 8 ? -4.743 -6.257 3.834 1.00 0.00 8 GLY A C 15
ATOM 6216 O O . GLY A 1 8 ? -4.731 -5.410 4.723 1.00 0.00 8 GLY A O 15
ATOM 6220 N N . THR A 1 9 ? -3.644 -6.705 3.240 1.00 0.00 9 THR A N 15
ATOM 6221 C CA . THR A 1 9 ? -2.322 -6.224 3.602 1.00 0.00 9 THR A CA 15
ATOM 6222 C C . THR A 1 9 ? -1.390 -6.306 2.394 1.00 0.00 9 THR A C 15
ATOM 6223 O O . THR A 1 9 ? -1.594 -7.137 1.507 1.00 0.00 9 THR A O 15
ATOM 6234 N N . CYS A 1 10 ? -0.394 -5.429 2.363 1.00 0.00 10 CYS A N 15
ATOM 6235 C CA . CYS A 1 10 ? 0.576 -5.371 1.271 1.00 0.00 10 CYS A CA 15
ATOM 6236 C C . CYS A 1 10 ? 1.352 -6.673 1.141 1.00 0.00 10 CYS A C 15
ATOM 6237 O O . CYS A 1 10 ? 1.689 -7.312 2.141 1.00 0.00 10 CYS A O 15
ATOM 6244 N N . TYR A 1 11 ? 1.655 -7.040 -0.094 1.00 0.00 11 TYR A N 15
ATOM 6245 C CA . TYR A 1 11 ? 2.421 -8.240 -0.370 1.00 0.00 11 TYR A CA 15
ATOM 6246 C C . TYR A 1 11 ? 3.902 -7.929 -0.209 1.00 0.00 11 TYR A C 15
ATOM 6247 O O . TYR A 1 11 ? 4.700 -8.787 0.170 1.00 0.00 11 TYR A O 15
ATOM 6265 N N . THR A 1 12 ? 4.257 -6.687 -0.512 1.00 0.00 12 THR A N 15
ATOM 6266 C CA . THR A 1 12 ? 5.632 -6.234 -0.419 1.00 0.00 12 THR A CA 15
ATOM 6267 C C . THR A 1 12 ? 5.972 -5.787 0.999 1.00 0.00 12 THR A C 15
ATOM 6268 O O . THR A 1 12 ? 5.153 -5.185 1.698 1.00 0.00 12 THR A O 15
ATOM 6279 N N . THR A 1 13 ? 7.190 -6.075 1.409 1.00 0.00 13 THR A N 15
ATOM 6280 C CA . THR A 1 13 ? 7.666 -5.708 2.727 1.00 0.00 13 THR A CA 15
ATOM 6281 C C . THR A 1 13 ? 8.215 -4.287 2.728 1.00 0.00 13 THR A C 15
ATOM 6282 O O . THR A 1 13 ? 9.005 -3.914 1.858 1.00 0.00 13 THR A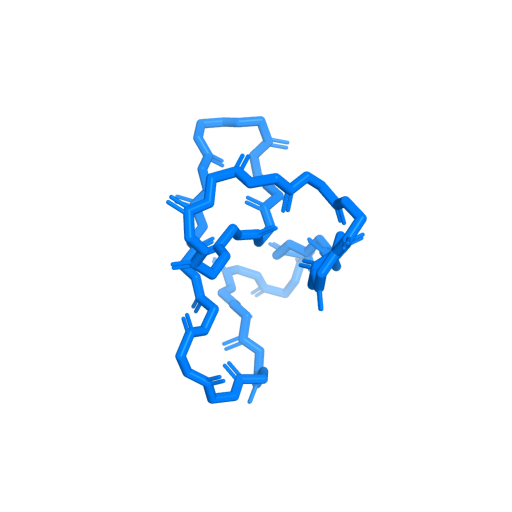 O 15
ATOM 6293 N N . GLY A 1 14 ? 7.792 -3.499 3.703 1.00 0.00 14 GLY A N 15
ATOM 6294 C CA . GLY A 1 14 ? 8.246 -2.128 3.794 1.00 0.00 14 GLY A CA 15
ATOM 6295 C C . GLY A 1 14 ? 7.129 -1.153 3.540 1.00 0.00 14 GLY A C 15
ATOM 6296 O O . GLY A 1 14 ? 7.197 0.007 3.937 1.00 0.00 14 GLY A O 15
ATOM 6300 N N . CYS A 1 15 ? 6.097 -1.637 2.885 1.00 0.00 15 CYS A N 15
ATOM 6301 C CA . CYS A 1 15 ? 4.936 -0.817 2.579 1.00 0.00 15 CYS A CA 15
ATOM 6302 C C . CYS A 1 15 ? 3.892 -0.963 3.683 1.00 0.00 15 CYS A C 15
ATOM 6303 O O . CYS A 1 15 ? 3.728 -2.041 4.252 1.00 0.00 15 CYS A O 15
ATOM 6310 N N . THR A 1 16 ? 3.207 0.126 3.994 1.00 0.00 16 THR A N 15
ATOM 6311 C CA . THR A 1 16 ? 2.200 0.127 5.040 1.00 0.00 16 THR A CA 15
ATOM 6312 C C . THR A 1 16 ? 0.841 0.475 4.461 1.00 0.00 16 THR A C 15
ATOM 6313 O O . THR A 1 16 ? 0.755 1.162 3.446 1.00 0.00 16 THR A O 15
ATOM 6324 N N . CYS A 1 17 ? -0.213 -0.016 5.083 1.00 0.00 17 CYS A N 15
ATOM 6325 C CA . CYS A 1 17 ? -1.556 0.237 4.593 1.00 0.00 17 CYS A CA 15
ATOM 6326 C C . CYS A 1 17 ? -2.139 1.523 5.161 1.00 0.00 17 CYS A C 15
ATOM 6327 O O . CYS A 1 17 ? -2.485 1.594 6.341 1.00 0.00 17 CYS A O 15
ATOM 6334 N N . ASN A 1 18 ? -2.306 2.518 4.299 1.00 0.00 18 ASN A N 15
ATOM 6335 C CA . ASN A 1 18 ? -2.921 3.771 4.708 1.00 0.00 18 ASN A CA 15
ATOM 6336 C C . ASN A 1 18 ? -4.422 3.584 4.625 1.00 0.00 18 ASN A C 15
ATOM 6337 O O . ASN A 1 18 ? -4.874 2.712 3.882 1.00 0.00 18 ASN A O 15
ATOM 6348 N N . LYS A 1 19 ? -5.160 4.367 5.428 1.00 0.00 19 LYS A N 15
ATOM 6349 C CA . LYS A 1 19 ? -6.633 4.303 5.561 1.00 0.00 19 LYS A CA 15
ATOM 6350 C C . LYS A 1 19 ? -7.394 3.938 4.282 1.00 0.00 19 LYS A C 15
ATOM 6351 O O . LYS A 1 19 ? -8.426 3.279 4.350 1.00 0.00 19 LYS A O 15
ATOM 6370 N N . TYR A 1 20 ? -6.895 4.343 3.130 1.00 0.00 20 TYR A N 15
ATOM 6371 C CA . TYR A 1 20 ? -7.563 4.016 1.867 1.00 0.00 20 TYR A CA 15
ATOM 6372 C C . TYR A 1 20 ? -7.118 2.631 1.379 1.00 0.00 20 TYR A C 15
ATOM 6373 O O . TYR A 1 20 ? -7.162 2.329 0.189 1.00 0.00 20 TYR A O 15
ATOM 6391 N N . ARG A 1 21 ? -6.659 1.825 2.338 1.00 0.00 21 ARG A N 15
ATOM 6392 C CA . ARG A 1 21 ? -6.139 0.473 2.125 1.00 0.00 21 ARG A CA 15
ATOM 6393 C C . ARG A 1 21 ? -5.114 0.464 1.005 1.00 0.00 21 ARG A C 15
ATOM 6394 O O . ARG A 1 21 ? -5.039 -0.459 0.191 1.00 0.00 21 ARG A O 15
ATOM 6415 N N . VAL A 1 22 ? -4.306 1.508 1.003 1.00 0.00 22 VAL A N 15
ATOM 6416 C CA . VAL A 1 22 ? -3.246 1.652 0.007 1.00 0.00 22 VAL A CA 15
ATOM 6417 C C . VAL A 1 22 ? -1.895 1.417 0.666 1.00 0.00 22 VAL A C 15
ATOM 6418 O O . VAL A 1 22 ? -1.756 1.604 1.864 1.00 0.00 22 VAL A O 15
ATOM 6431 N N . CYS A 1 23 ? -0.909 0.998 -0.098 1.00 0.00 23 CYS A N 15
ATOM 6432 C CA . CYS A 1 23 ? 0.405 0.753 0.459 1.00 0.00 23 CYS A CA 15
ATOM 6433 C C . CYS A 1 23 ? 1.311 1.957 0.264 1.00 0.00 23 CYS A C 15
ATOM 6434 O O . CYS A 1 23 ? 1.452 2.479 -0.842 1.00 0.00 23 CYS A O 15
ATOM 6441 N N . THR A 1 24 ? 1.927 2.378 1.351 1.00 0.00 24 THR A N 15
ATOM 6442 C CA . THR A 1 24 ? 2.841 3.499 1.344 1.00 0.00 24 THR A CA 15
ATOM 6443 C C . THR A 1 24 ? 4.164 3.074 1.967 1.00 0.00 24 THR A C 15
ATOM 6444 O O . THR A 1 24 ? 4.188 2.496 3.055 1.00 0.00 24 THR A O 15
ATOM 6455 N N . LYS A 1 25 ? 5.254 3.318 1.261 1.00 0.00 25 LYS A N 15
ATOM 6456 C CA . LYS A 1 25 ? 6.571 2.931 1.738 1.00 0.00 25 LYS A CA 15
ATOM 6457 C C . LYS A 1 25 ? 7.222 4.084 2.510 1.00 0.00 25 LYS A C 15
ATOM 6458 O O . LYS A 1 25 ? 6.533 4.853 3.179 1.00 0.00 25 LYS A O 15
ATOM 6477 N N . ASP A 1 26 ? 8.540 4.201 2.411 1.00 0.00 26 ASP A N 15
ATOM 6478 C CA . ASP A 1 26 ? 9.285 5.254 3.095 1.00 0.00 26 ASP A CA 15
ATOM 6479 C C . ASP A 1 26 ? 9.119 6.596 2.392 1.00 0.00 26 ASP A C 15
ATOM 6480 O O . ASP A 1 26 ? 8.824 7.608 3.027 1.00 0.00 26 ASP A O 15
ATOM 6489 N N . GLY A 1 27 ? 9.311 6.602 1.083 1.00 0.00 27 GLY A N 15
ATOM 6490 C CA . GLY A 1 27 ? 9.183 7.827 0.322 1.00 0.00 27 GLY A CA 15
ATOM 6491 C C . GLY A 1 27 ? 9.153 7.573 -1.168 1.00 0.00 27 GLY A C 15
ATOM 6492 O O . GLY A 1 27 ? 9.751 8.311 -1.948 1.00 0.00 27 GLY A O 15
ATOM 6496 N N . SER A 1 28 ? 8.445 6.527 -1.567 1.00 0.00 28 SER A N 15
ATOM 6497 C CA . SER A 1 28 ? 8.329 6.184 -2.973 1.00 0.00 28 SER A CA 15
ATOM 6498 C C . SER A 1 28 ? 7.390 7.162 -3.674 1.00 0.00 28 SER A C 15
ATOM 6499 O O . SER A 1 28 ? 6.330 7.497 -3.146 1.00 0.00 28 SER A O 15
ATOM 6507 N N . VAL A 1 29 ? 7.798 7.621 -4.853 1.00 0.00 29 VAL A N 15
ATOM 6508 C CA . VAL A 1 29 ? 7.008 8.575 -5.630 1.00 0.00 29 VAL A CA 15
ATOM 6509 C C . VAL A 1 29 ? 5.616 8.035 -5.931 1.00 0.00 29 VAL A C 15
ATOM 6510 O O . VAL A 1 29 ? 4.635 8.771 -5.941 1.00 0.00 29 VAL A O 15
ATOM 6523 N N . LEU A 1 30 ? 5.545 6.742 -6.164 1.00 0.00 30 LEU A N 15
ATOM 6524 C CA . LEU A 1 30 ? 4.277 6.086 -6.462 1.00 0.00 30 LEU A CA 15
ATOM 6525 C C . LEU A 1 30 ? 3.710 5.412 -5.216 1.00 0.00 30 LEU A C 15
ATOM 6526 O O . LEU A 1 30 ? 3.032 4.385 -5.311 1.00 0.00 30 LEU A O 15
ATOM 6542 N N . ASN A 1 31 ? 3.997 6.008 -4.057 1.00 0.00 31 ASN A N 15
ATOM 6543 C CA . ASN A 1 31 ? 3.541 5.512 -2.747 1.00 0.00 31 ASN A CA 15
ATOM 6544 C C . ASN A 1 31 ? 4.212 4.187 -2.380 1.00 0.00 31 ASN A C 15
ATOM 6545 O O . ASN A 1 31 ? 4.847 4.071 -1.333 1.00 0.00 31 ASN A O 15
ATOM 6556 N N . CYS A 1 1 ? 3.403 2.701 -2.869 1.00 0.00 1 CYS A N 16
ATOM 6557 C CA . CYS A 1 1 ? 4.122 1.470 -3.192 1.00 0.00 1 CYS A CA 16
ATOM 6558 C C . CYS A 1 1 ? 3.612 0.869 -4.497 1.00 0.00 1 CYS A C 16
ATOM 6559 O O . CYS A 1 1 ? 4.026 -0.221 -4.881 1.00 0.00 1 CYS A O 16
ATOM 6566 N N . GLY A 1 2 ? 2.705 1.581 -5.161 1.00 0.00 2 GLY A N 16
ATOM 6567 C CA . GLY A 1 2 ? 2.141 1.090 -6.406 1.00 0.00 2 GLY A CA 16
ATOM 6568 C C . GLY A 1 2 ? 1.366 -0.196 -6.199 1.00 0.00 2 GLY A C 16
ATOM 6569 O O . GLY A 1 2 ? 1.354 -1.067 -7.064 1.00 0.00 2 GLY A O 16
ATOM 6573 N N . GLU A 1 3 ? 0.723 -0.302 -5.041 1.00 0.00 3 GLU A N 16
ATOM 6574 C CA . GLU A 1 3 ? -0.055 -1.479 -4.690 1.00 0.00 3 GLU A CA 16
ATOM 6575 C C . GLU A 1 3 ? -1.042 -1.146 -3.570 1.00 0.00 3 GLU A C 16
ATOM 6576 O O . GLU A 1 3 ? -0.830 -0.209 -2.792 1.00 0.00 3 GLU A O 16
ATOM 6588 N N . THR A 1 4 ? -2.105 -1.926 -3.500 1.00 0.00 4 THR A N 16
ATOM 6589 C CA . THR A 1 4 ? -3.138 -1.757 -2.495 1.00 0.00 4 THR A CA 16
ATOM 6590 C C . THR A 1 4 ? -3.248 -3.012 -1.643 1.00 0.00 4 THR A C 16
ATOM 6591 O O . THR A 1 4 ? -2.892 -4.100 -2.083 1.00 0.00 4 THR A O 16
ATOM 6602 N N . CYS A 1 5 ? -3.749 -2.882 -0.428 1.00 0.00 5 CYS A N 16
ATOM 6603 C CA . CYS A 1 5 ? -3.892 -4.050 0.426 1.00 0.00 5 CYS A CA 16
ATOM 6604 C C . CYS A 1 5 ? -5.237 -4.705 0.166 1.00 0.00 5 CYS A C 16
ATOM 6605 O O . CYS A 1 5 ? -6.052 -4.877 1.076 1.00 0.00 5 CYS A O 16
ATOM 6612 N N . LEU A 1 6 ? -5.465 -5.052 -1.095 1.00 0.00 6 LEU A N 16
ATOM 6613 C CA . LEU A 1 6 ? -6.710 -5.682 -1.515 1.00 0.00 6 LEU A CA 16
ATOM 6614 C C . LEU A 1 6 ? -6.913 -6.994 -0.770 1.00 0.00 6 LEU A C 16
ATOM 6615 O O . LEU A 1 6 ? -8.016 -7.303 -0.324 1.00 0.00 6 LEU A O 16
ATOM 6631 N N . LEU A 1 7 ? -5.833 -7.746 -0.621 1.00 0.00 7 LEU A N 16
ATOM 6632 C CA . LEU A 1 7 ? -5.869 -9.017 0.089 1.00 0.00 7 LEU A CA 16
ATOM 6633 C C . LEU A 1 7 ? -6.123 -8.778 1.573 1.00 0.00 7 LEU A C 16
ATOM 6634 O O . LEU A 1 7 ? -6.578 -9.664 2.293 1.00 0.00 7 LEU A O 16
ATOM 6650 N N . GLY A 1 8 ? -5.806 -7.571 2.022 1.00 0.00 8 GLY A N 16
ATOM 6651 C CA . GLY A 1 8 ? -5.980 -7.226 3.411 1.00 0.00 8 GLY A CA 16
ATOM 6652 C C . GLY A 1 8 ? -4.723 -6.598 3.957 1.00 0.00 8 GLY A C 16
ATOM 6653 O O . GLY A 1 8 ? -4.761 -5.812 4.898 1.00 0.00 8 GLY A O 16
ATOM 6657 N N . THR A 1 9 ? -3.601 -6.953 3.347 1.00 0.00 9 THR A N 16
ATOM 6658 C CA . THR A 1 9 ? -2.309 -6.437 3.750 1.00 0.00 9 THR A CA 16
ATOM 6659 C C . THR A 1 9 ? -1.376 -6.390 2.542 1.00 0.00 9 THR A C 16
ATOM 6660 O O . THR A 1 9 ? -1.590 -7.102 1.559 1.00 0.00 9 THR A O 16
ATOM 6671 N N . CYS A 1 10 ? -0.377 -5.525 2.615 1.00 0.00 10 CYS A N 16
ATOM 6672 C CA . CYS A 1 10 ? 0.586 -5.341 1.535 1.00 0.00 10 CYS A CA 16
ATOM 6673 C C . CYS A 1 10 ? 1.323 -6.617 1.178 1.00 0.00 10 CYS A C 16
ATOM 6674 O O . CYS A 1 10 ? 1.723 -7.391 2.046 1.00 0.00 10 CYS A O 16
ATOM 6681 N N . TYR A 1 11 ? 1.508 -6.807 -0.117 1.00 0.00 11 TYR A N 16
ATOM 6682 C CA . TYR A 1 11 ? 2.213 -7.963 -0.637 1.00 0.00 11 TYR A CA 16
ATOM 6683 C C . TYR A 1 11 ? 3.713 -7.697 -0.595 1.00 0.00 11 TYR A C 16
ATOM 6684 O O . TYR A 1 11 ? 4.526 -8.619 -0.606 1.00 0.00 11 TYR A O 16
ATOM 6702 N N . THR A 1 12 ? 4.069 -6.415 -0.560 1.00 0.00 12 THR A N 16
ATOM 6703 C CA . THR A 1 12 ? 5.464 -6.005 -0.528 1.00 0.00 12 THR A CA 16
ATOM 6704 C C . THR A 1 12 ? 5.890 -5.620 0.885 1.00 0.00 12 THR A C 16
ATOM 6705 O O . THR A 1 12 ? 5.111 -5.052 1.652 1.00 0.00 12 THR A O 16
ATOM 6716 N N . THR A 1 13 ? 7.134 -5.920 1.211 1.00 0.00 13 THR A N 16
ATOM 6717 C CA . THR A 1 13 ? 7.693 -5.610 2.514 1.00 0.00 13 THR A CA 16
ATOM 6718 C C . THR A 1 13 ? 8.078 -4.134 2.627 1.00 0.00 13 THR A C 16
ATOM 6719 O O . THR A 1 13 ? 8.495 -3.504 1.646 1.00 0.00 13 THR A O 16
ATOM 6730 N N . GLY A 1 14 ? 7.930 -3.588 3.828 1.00 0.00 14 GLY A N 16
ATOM 6731 C CA . GLY A 1 14 ? 8.264 -2.197 4.065 1.00 0.00 14 GLY A CA 16
ATOM 6732 C C . GLY A 1 14 ? 7.132 -1.256 3.722 1.00 0.00 14 GLY A C 16
ATOM 6733 O O . GLY A 1 14 ? 7.224 -0.053 3.950 1.00 0.00 14 GLY A O 16
ATOM 6737 N N . CYS A 1 15 ? 6.065 -1.803 3.178 1.00 0.00 15 CYS A N 16
ATOM 6738 C CA . CYS A 1 15 ? 4.907 -1.003 2.814 1.00 0.00 15 CYS A CA 16
ATOM 6739 C C . CYS A 1 15 ? 3.835 -1.118 3.887 1.00 0.00 15 CYS A C 16
ATOM 6740 O O . CYS A 1 15 ? 3.596 -2.197 4.425 1.00 0.00 15 CYS A O 16
ATOM 6747 N N . THR A 1 16 ? 3.2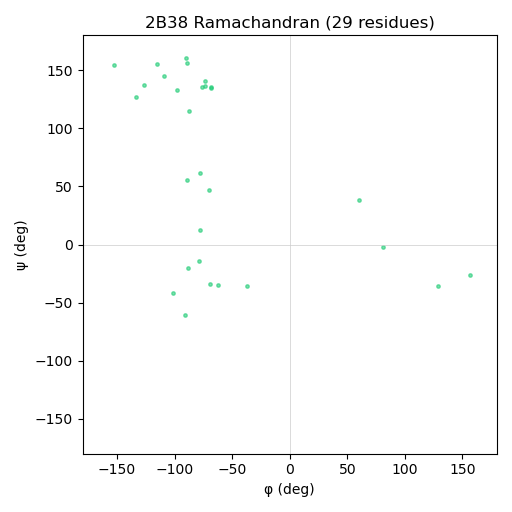04 0.001 4.199 1.00 0.00 16 THR A N 16
ATOM 6748 C CA . THR A 1 16 ? 2.167 0.035 5.211 1.00 0.00 16 THR A CA 16
ATOM 6749 C C . THR A 1 16 ? 0.828 0.343 4.570 1.00 0.00 16 THR A C 16
ATOM 6750 O O . THR A 1 16 ? 0.767 1.027 3.550 1.00 0.00 16 THR A O 16
ATOM 6761 N N . CYS A 1 17 ? -0.243 -0.154 5.156 1.00 0.00 17 CYS A N 16
ATOM 6762 C CA . CYS A 1 17 ? -1.564 0.086 4.613 1.00 0.00 17 CYS A CA 16
ATOM 6763 C C . CYS A 1 17 ? -2.122 1.389 5.153 1.00 0.00 17 CYS A C 16
ATOM 6764 O O . CYS A 1 17 ? -2.436 1.503 6.337 1.00 0.00 17 CYS A O 16
ATOM 6771 N N . ASN A 1 18 ? -2.258 2.367 4.272 1.00 0.00 18 ASN A N 16
ATOM 6772 C CA . ASN A 1 18 ? -2.801 3.658 4.660 1.00 0.00 18 ASN A CA 16
ATOM 6773 C C . ASN A 1 18 ? -4.305 3.592 4.506 1.00 0.00 18 ASN A C 16
ATOM 6774 O O . ASN A 1 18 ? -4.786 2.745 3.755 1.00 0.00 18 ASN A O 16
ATOM 6785 N N . LYS A 1 19 ? -5.010 4.459 5.246 1.00 0.00 19 LYS A N 16
ATOM 6786 C CA . LYS A 1 19 ? -6.484 4.528 5.288 1.00 0.00 19 LYS A CA 16
ATOM 6787 C C . LYS A 1 19 ? -7.178 4.305 3.941 1.00 0.00 19 LYS A C 16
ATOM 6788 O O . LYS A 1 19 ? -8.294 3.794 3.901 1.00 0.00 19 LYS A O 16
ATOM 6807 N N . TYR A 1 20 ? -6.535 4.671 2.844 1.00 0.00 20 TYR A N 16
ATOM 6808 C CA . TYR A 1 20 ? -7.127 4.475 1.522 1.00 0.00 20 TYR A CA 16
ATOM 6809 C C . TYR A 1 20 ? -6.889 3.036 1.056 1.00 0.00 20 TYR A C 16
ATOM 6810 O O . TYR A 1 20 ? -7.062 2.699 -0.112 1.00 0.00 20 TYR A O 16
ATOM 6828 N N . ARG A 1 21 ? -6.468 2.212 2.009 1.00 0.00 21 ARG A N 16
ATOM 6829 C CA . ARG A 1 21 ? -6.150 0.807 1.801 1.00 0.00 21 ARG A CA 16
ATOM 6830 C C . ARG A 1 21 ? -5.060 0.692 0.756 1.00 0.00 21 ARG A C 16
ATOM 6831 O O . ARG A 1 21 ? -5.057 -0.205 -0.091 1.00 0.00 21 ARG A O 16
ATOM 6852 N N . VAL A 1 22 ? -4.125 1.625 0.837 1.00 0.00 22 VAL A N 16
ATOM 6853 C CA . VAL A 1 22 ? -3.012 1.653 -0.109 1.00 0.00 22 VAL A CA 16
ATOM 6854 C C . VAL A 1 22 ? -1.671 1.586 0.607 1.00 0.00 22 VAL A C 16
ATOM 6855 O O . VAL A 1 22 ? -1.458 2.254 1.620 1.00 0.00 22 VAL A O 16
ATOM 6868 N N . CYS A 1 23 ? -0.777 0.776 0.066 1.00 0.00 23 CYS A N 16
ATOM 6869 C CA . CYS A 1 23 ? 0.550 0.600 0.628 1.00 0.00 23 CYS A CA 16
ATOM 6870 C C . CYS A 1 23 ? 1.404 1.838 0.429 1.00 0.00 23 CYS A C 16
ATOM 6871 O O . CYS A 1 23 ? 1.526 2.357 -0.679 1.00 0.00 23 CYS A O 16
ATOM 6878 N N . THR A 1 24 ? 1.984 2.300 1.517 1.00 0.00 24 THR A N 16
ATOM 6879 C CA . THR A 1 24 ? 2.825 3.478 1.509 1.00 0.00 24 THR A CA 16
ATOM 6880 C C . THR A 1 24 ? 4.156 3.156 2.182 1.00 0.00 24 THR A C 16
ATOM 6881 O O . THR A 1 24 ? 4.186 2.436 3.180 1.00 0.00 24 THR A O 16
ATOM 6892 N N . LYS A 1 25 ? 5.248 3.662 1.627 1.00 0.00 25 LYS A N 16
ATOM 6893 C CA . LYS A 1 25 ? 6.567 3.397 2.186 1.00 0.00 25 LYS A CA 16
ATOM 6894 C C . LYS A 1 25 ? 7.245 4.697 2.604 1.00 0.00 25 LYS A C 16
ATOM 6895 O O . LYS A 1 25 ? 7.831 4.780 3.679 1.00 0.00 25 LYS A O 16
ATOM 6914 N N . ASP A 1 26 ? 7.145 5.708 1.749 1.00 0.00 26 ASP A N 16
ATOM 6915 C CA . ASP A 1 26 ? 7.737 7.015 2.021 1.00 0.00 26 ASP A CA 16
ATOM 6916 C C . ASP A 1 26 ? 7.050 8.062 1.142 1.00 0.00 26 ASP A C 16
ATOM 6917 O O . ASP A 1 26 ? 5.870 7.906 0.814 1.00 0.00 26 ASP A O 16
ATOM 6926 N N . GLY A 1 27 ? 7.772 9.104 0.740 1.00 0.00 27 GLY A N 16
ATOM 6927 C CA . GLY A 1 27 ? 7.206 10.138 -0.109 1.00 0.00 27 GLY A CA 16
ATOM 6928 C C . GLY A 1 27 ? 7.144 9.717 -1.564 1.00 0.00 27 GLY A C 16
ATOM 6929 O O . GLY A 1 27 ? 7.531 10.471 -2.458 1.00 0.00 27 GLY A O 16
ATOM 6933 N N . SER A 1 28 ? 6.660 8.510 -1.798 1.00 0.00 28 SER A N 16
ATOM 6934 C CA . SER A 1 28 ? 6.543 7.975 -3.139 1.00 0.00 28 SER A CA 16
ATOM 6935 C C . SER A 1 28 ? 5.388 8.645 -3.879 1.00 0.00 28 SER A C 16
ATOM 6936 O O . SER A 1 28 ? 4.299 8.799 -3.328 1.00 0.00 28 SER A O 16
ATOM 6944 N N . VAL A 1 29 ? 5.645 9.057 -5.119 1.00 0.00 29 VAL A N 16
ATOM 6945 C CA . VAL A 1 29 ? 4.646 9.739 -5.945 1.00 0.00 29 VAL A CA 16
ATOM 6946 C C . VAL A 1 29 ? 3.370 8.919 -6.103 1.00 0.00 29 VAL A C 16
ATOM 6947 O O . VAL A 1 29 ? 2.266 9.461 -6.126 1.00 0.00 29 VAL A O 16
ATOM 6960 N N . LEU A 1 30 ? 3.530 7.618 -6.209 1.00 0.00 30 LEU A N 16
ATOM 6961 C CA . LEU A 1 30 ? 2.391 6.723 -6.364 1.00 0.00 30 LEU A CA 16
ATOM 6962 C C . LEU A 1 30 ? 2.435 5.633 -5.298 1.00 0.00 30 LEU A C 16
ATOM 6963 O O . LEU A 1 30 ? 2.087 4.476 -5.551 1.00 0.00 30 LEU A O 16
ATOM 6979 N N . ASN A 1 31 ? 2.863 6.023 -4.099 1.00 0.00 31 ASN A N 16
ATOM 6980 C CA . ASN A 1 31 ? 2.960 5.100 -2.968 1.00 0.00 31 ASN A CA 16
ATOM 6981 C C . ASN A 1 31 ? 3.797 3.875 -3.347 1.00 0.00 31 ASN A C 16
ATOM 6982 O O . ASN A 1 31 ? 4.777 3.994 -4.080 1.00 0.00 31 ASN A O 16
ATOM 6993 N N . CYS A 1 1 ? 6.386 0.549 -4.006 1.00 0.00 1 CYS A N 17
ATOM 6994 C CA . CYS A 1 1 ? 5.355 -0.455 -3.765 1.00 0.00 1 CYS A CA 17
ATOM 6995 C C . CYS A 1 1 ? 4.014 0.222 -3.537 1.00 0.00 1 CYS A C 17
ATOM 6996 O O . CYS A 1 1 ? 3.340 -0.020 -2.537 1.00 0.00 1 CYS A O 17
ATOM 7003 N N . GLY A 1 2 ? 3.632 1.078 -4.479 1.00 0.00 2 GLY A N 17
ATOM 7004 C CA . GLY A 1 2 ? 2.369 1.788 -4.384 1.00 0.00 2 GLY A CA 17
ATOM 7005 C C . GLY A 1 2 ? 1.180 0.902 -4.702 1.00 0.00 2 GLY A C 17
ATOM 7006 O O . GLY A 1 2 ? 0.295 1.285 -5.466 1.00 0.00 2 GLY A O 17
ATOM 7010 N N . GLU A 1 3 ? 1.167 -0.280 -4.110 1.00 0.00 3 GLU A N 17
ATOM 7011 C CA . GLU A 1 3 ? 0.092 -1.232 -4.305 1.00 0.00 3 GLU A CA 17
ATOM 7012 C C . GLU A 1 3 ? -1.058 -0.903 -3.376 1.00 0.00 3 GLU A C 17
ATOM 7013 O O . GLU A 1 3 ? -1.130 0.177 -2.789 1.00 0.00 3 GLU A O 17
ATOM 7025 N N . THR A 1 4 ? -1.928 -1.856 -3.231 1.00 0.00 4 THR A N 17
ATOM 7026 C CA . THR A 1 4 ? -3.076 -1.724 -2.359 1.00 0.00 4 THR A CA 17
ATOM 7027 C C . THR A 1 4 ? -3.233 -2.978 -1.528 1.00 0.00 4 THR A C 17
ATOM 7028 O O . THR A 1 4 ? -2.887 -4.071 -1.969 1.00 0.00 4 THR A O 17
ATOM 7039 N N . CYS A 1 5 ? -3.753 -2.829 -0.329 1.00 0.00 5 CYS A N 17
ATOM 7040 C CA . CYS A 1 5 ? -3.937 -3.985 0.538 1.00 0.00 5 CYS A CA 17
ATOM 7041 C C . CYS A 1 5 ? -5.293 -4.617 0.277 1.00 0.00 5 CYS A C 17
ATOM 7042 O O . CYS A 1 5 ? -6.100 -4.788 1.189 1.00 0.00 5 CYS A O 17
ATOM 7049 N N . LEU A 1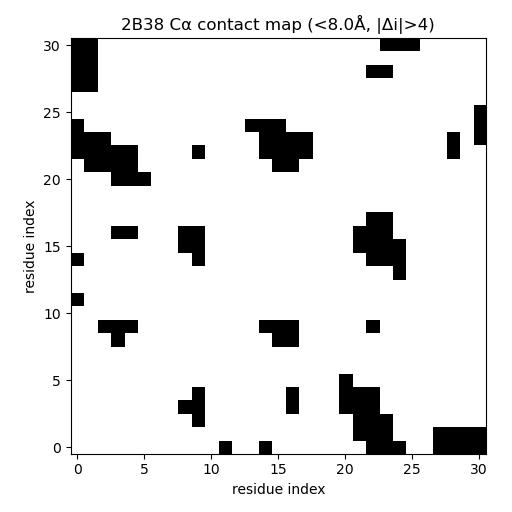 6 ? -5.542 -4.952 -0.985 1.00 0.00 6 LEU A N 17
ATOM 7050 C CA . LEU A 1 6 ? -6.808 -5.560 -1.387 1.00 0.00 6 LEU A CA 17
ATOM 7051 C C . LEU A 1 6 ? -7.021 -6.883 -0.660 1.00 0.00 6 LEU A C 17
ATOM 7052 O O . LEU A 1 6 ? -8.133 -7.198 -0.241 1.00 0.00 6 LEU A O 17
ATOM 7068 N N . LEU A 1 7 ? -5.940 -7.635 -0.502 1.00 0.00 7 LEU A N 17
ATOM 7069 C CA . LEU A 1 7 ? -5.979 -8.917 0.188 1.00 0.00 7 LEU A CA 17
ATOM 7070 C C . LEU A 1 7 ? -6.121 -8.699 1.688 1.00 0.00 7 LEU A C 17
ATOM 7071 O O . LEU A 1 7 ? -6.505 -9.598 2.432 1.00 0.00 7 LEU A O 17
ATOM 7087 N N . GLY A 1 8 ? -5.781 -7.495 2.124 1.00 0.00 8 GLY A N 17
ATOM 7088 C CA . GLY A 1 8 ? -5.845 -7.165 3.525 1.00 0.00 8 GLY A CA 17
ATOM 7089 C C . GLY A 1 8 ? -4.556 -6.525 3.972 1.00 0.00 8 GLY A C 17
ATOM 7090 O O . GLY A 1 8 ? -4.535 -5.700 4.884 1.00 0.00 8 GLY A O 17
ATOM 7094 N N . THR A 1 9 ? -3.468 -6.909 3.316 1.00 0.00 9 THR A N 17
ATOM 7095 C CA . THR A 1 9 ? -2.156 -6.380 3.628 1.00 0.00 9 THR A CA 17
ATOM 7096 C C . THR A 1 9 ? -1.279 -6.387 2.374 1.00 0.00 9 THR A C 17
ATOM 7097 O O . THR A 1 9 ? -1.511 -7.173 1.453 1.00 0.00 9 THR A O 17
ATOM 7108 N N . CYS A 1 10 ? -0.302 -5.492 2.347 1.00 0.00 10 CYS A N 17
ATOM 7109 C CA . CYS A 1 10 ? 0.619 -5.345 1.223 1.00 0.00 10 CYS A CA 17
ATOM 7110 C C . CYS A 1 10 ? 1.401 -6.617 0.945 1.00 0.00 10 CYS A C 17
ATOM 7111 O O . CYS A 1 10 ? 1.815 -7.322 1.868 1.00 0.00 10 CYS A O 17
ATOM 7118 N N . TYR A 1 11 ? 1.622 -6.883 -0.332 1.00 0.00 11 TYR A N 17
ATOM 7119 C CA . TYR A 1 11 ? 2.387 -8.042 -0.750 1.00 0.00 11 TYR A CA 17
ATOM 7120 C C . TYR A 1 11 ? 3.870 -7.746 -0.572 1.00 0.00 11 TYR A C 17
ATOM 7121 O O . TYR A 1 11 ? 4.666 -8.635 -0.264 1.00 0.00 11 TYR A O 17
ATOM 7139 N N . THR A 1 12 ? 4.232 -6.482 -0.768 1.00 0.00 12 THR A N 17
ATOM 7140 C CA . THR A 1 12 ? 5.615 -6.054 -0.630 1.00 0.00 12 THR A CA 17
ATOM 7141 C C . THR A 1 12 ? 5.945 -5.752 0.831 1.00 0.00 12 THR A C 17
ATOM 7142 O O . THR A 1 12 ? 5.103 -5.271 1.594 1.00 0.00 12 THR A O 17
ATOM 7153 N N . THR A 1 13 ? 7.176 -6.038 1.210 1.00 0.00 13 THR A N 17
ATOM 7154 C CA . THR A 1 13 ? 7.645 -5.814 2.565 1.00 0.00 13 THR A CA 17
ATOM 7155 C C . THR A 1 13 ? 8.062 -4.360 2.797 1.00 0.00 13 THR A C 17
ATOM 7156 O O . THR A 1 13 ? 8.612 -3.704 1.904 1.00 0.00 13 THR A O 17
ATOM 7167 N N . GLY A 1 14 ? 7.803 -3.866 4.004 1.00 0.00 14 GLY A N 17
ATOM 7168 C CA . GLY A 1 14 ? 8.159 -2.501 4.356 1.00 0.00 14 GLY A CA 17
ATOM 7169 C C . GLY A 1 14 ? 7.102 -1.491 3.965 1.00 0.00 14 GLY A C 17
ATOM 7170 O O . GLY A 1 14 ? 7.218 -0.310 4.276 1.00 0.00 14 GLY A O 17
ATOM 7174 N N . CYS A 1 15 ? 6.078 -1.957 3.285 1.00 0.00 15 CYS A N 17
ATOM 7175 C CA . CYS A 1 15 ? 4.992 -1.092 2.855 1.00 0.00 15 CYS A CA 17
ATOM 7176 C C . CYS A 1 15 ? 3.905 -1.073 3.926 1.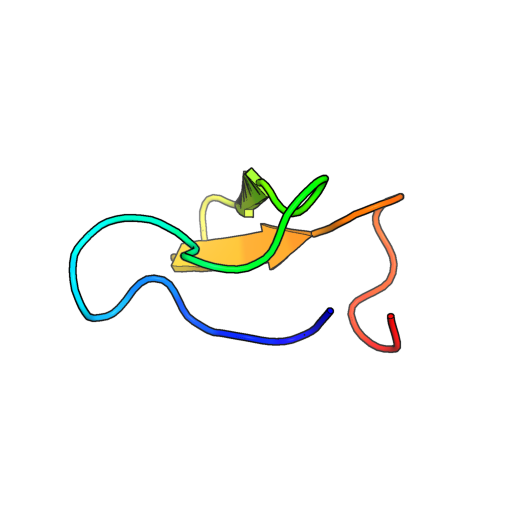00 0.00 15 CYS A C 17
ATOM 7177 O O . CYS A 1 15 ? 3.690 -2.074 4.611 1.00 0.00 15 CYS A O 17
ATOM 7184 N N . THR A 1 16 ? 3.248 0.064 4.097 1.00 0.00 16 THR A N 17
ATOM 7185 C CA . THR A 1 16 ? 2.219 0.194 5.116 1.00 0.00 16 THR A CA 17
ATOM 7186 C C . THR A 1 16 ? 0.867 0.453 4.483 1.00 0.00 16 THR A C 17
ATOM 7187 O O . THR A 1 16 ? 0.785 1.042 3.405 1.00 0.00 16 THR A O 17
ATOM 7198 N N . CYS A 1 17 ? -0.188 0.010 5.144 1.00 0.00 17 CYS A N 17
ATOM 7199 C CA . CYS A 1 17 ? -1.527 0.197 4.626 1.00 0.00 17 CYS A CA 17
ATOM 7200 C C . CYS A 1 17 ? -2.110 1.531 5.067 1.00 0.00 17 CYS A C 17
ATOM 7201 O O . CYS A 1 17 ? -2.410 1.750 6.240 1.00 0.00 17 CYS A O 17
ATOM 7208 N N . ASN A 1 18 ? -2.289 2.398 4.089 1.00 0.00 18 ASN A N 17
ATOM 7209 C CA . ASN A 1 18 ? -2.866 3.716 4.286 1.00 0.00 18 ASN A CA 17
ATOM 7210 C C . ASN A 1 18 ? -4.373 3.553 4.340 1.00 0.00 18 ASN A C 17
ATOM 7211 O O . ASN A 1 18 ? -4.886 2.628 3.718 1.00 0.00 18 ASN A O 17
ATOM 7222 N N . LYS A 1 19 ? -5.055 4.416 5.111 1.00 0.00 19 LYS A N 17
ATOM 7223 C CA . LYS A 1 19 ? -6.515 4.349 5.312 1.00 0.00 19 LYS A CA 17
ATOM 7224 C C . LYS A 1 19 ? -7.301 4.057 4.028 1.00 0.00 19 LYS A C 17
ATOM 7225 O O . LYS A 1 19 ? -8.333 3.393 4.076 1.00 0.00 19 LYS A O 17
ATOM 7244 N N . TYR A 1 20 ? -6.811 4.525 2.885 1.00 0.00 20 TYR A N 17
ATOM 7245 C CA . TYR A 1 20 ? -7.488 4.271 1.612 1.00 0.00 20 TYR A CA 17
ATOM 7246 C C . TYR A 1 20 ? -7.109 2.879 1.090 1.00 0.00 20 TYR A C 17
ATOM 7247 O O . TYR A 1 20 ? -7.219 2.584 -0.097 1.00 0.00 20 TYR A O 17
ATOM 7265 N N . ARG A 1 21 ? -6.645 2.050 2.018 1.00 0.00 21 ARG A N 17
ATOM 7266 C CA . ARG A 1 21 ? -6.201 0.689 1.754 1.00 0.00 21 ARG A CA 17
ATOM 7267 C C . ARG A 1 21 ? -5.116 0.692 0.693 1.00 0.00 21 ARG A C 17
ATOM 7268 O O . ARG A 1 21 ? -5.065 -0.167 -0.191 1.00 0.00 21 ARG A O 17
ATOM 7289 N N . VAL A 1 22 ? -4.240 1.677 0.798 1.00 0.00 22 VAL A N 17
ATOM 7290 C CA . VAL A 1 22 ? -3.142 1.811 -0.163 1.00 0.00 22 VAL A CA 17
ATOM 7291 C C . VAL A 1 22 ? -1.786 1.692 0.522 1.00 0.00 22 VAL A C 17
ATOM 7292 O O . VAL A 1 22 ? -1.555 2.294 1.557 1.00 0.00 22 VAL A O 17
ATOM 7305 N N . CYS A 1 23 ? -0.900 0.913 -0.063 1.00 0.00 23 CYS A N 17
ATOM 7306 C CA . CYS A 1 23 ? 0.430 0.711 0.490 1.00 0.00 23 CYS A CA 17
ATOM 7307 C C . CYS A 1 23 ? 1.355 1.877 0.196 1.00 0.00 23 CYS A C 17
ATOM 7308 O O . CYS A 1 23 ? 1.496 2.317 -0.945 1.00 0.00 23 CYS A O 17
ATOM 7315 N N . THR A 1 24 ? 1.987 2.364 1.246 1.00 0.00 24 THR A N 17
ATOM 7316 C CA . THR A 1 24 ? 2.917 3.469 1.153 1.00 0.00 24 THR A CA 17
ATOM 7317 C C . THR A 1 24 ? 4.168 3.145 1.964 1.00 0.00 24 THR A C 17
ATOM 7318 O O . THR A 1 24 ? 4.078 2.536 3.029 1.00 0.00 24 THR A O 17
ATOM 7329 N N . LYS A 1 25 ? 5.332 3.520 1.454 1.00 0.00 25 LYS A N 17
ATOM 7330 C CA . LYS A 1 25 ? 6.580 3.239 2.153 1.00 0.00 25 LYS A CA 17
ATOM 7331 C C . LYS A 1 25 ? 7.318 4.531 2.472 1.00 0.00 25 LYS A C 17
ATOM 7332 O O . LYS A 1 25 ? 7.709 4.766 3.612 1.00 0.00 25 LYS A O 17
ATOM 7351 N N . ASP A 1 26 ? 7.490 5.365 1.459 1.00 0.00 26 ASP A N 17
ATOM 7352 C CA . ASP A 1 26 ? 8.176 6.644 1.619 1.00 0.00 26 ASP A CA 17
ATOM 7353 C C . ASP A 1 26 ? 7.458 7.686 0.784 1.00 0.00 26 ASP A C 17
ATOM 7354 O O . ASP A 1 26 ? 8.064 8.522 0.111 1.00 0.00 26 ASP A O 17
ATOM 7363 N N . GLY A 1 27 ? 6.141 7.596 0.817 1.00 0.00 27 GLY A N 17
ATOM 7364 C CA . GLY A 1 27 ? 5.295 8.501 0.058 1.00 0.00 27 GLY A CA 17
ATOM 7365 C C . GLY A 1 27 ? 5.292 8.192 -1.430 1.00 0.00 27 GLY A C 17
ATOM 7366 O O . GLY A 1 27 ? 4.241 8.188 -2.069 1.00 0.00 27 GLY A O 17
ATOM 7370 N N . SER A 1 28 ? 6.469 7.934 -1.975 1.00 0.00 28 SER A N 17
ATOM 7371 C CA . SER A 1 28 ? 6.624 7.625 -3.384 1.00 0.00 28 SER A CA 17
ATOM 7372 C C . SER A 1 28 ? 5.972 6.302 -3.758 1.00 0.00 28 SER A C 17
ATOM 7373 O O . SER A 1 28 ? 6.151 5.284 -3.085 1.00 0.00 28 SER A O 17
ATOM 7381 N N . VAL A 1 29 ? 5.237 6.325 -4.859 1.00 0.00 29 VAL A N 17
ATOM 7382 C CA . VAL A 1 29 ? 4.578 5.137 -5.370 1.00 0.00 29 VAL A CA 17
ATOM 7383 C C . VAL A 1 29 ? 5.615 4.253 -6.057 1.00 0.00 29 VAL A C 17
ATOM 7384 O O . VAL A 1 29 ? 5.407 3.054 -6.267 1.00 0.00 29 VAL A O 17
ATOM 7397 N N . LEU A 1 30 ? 6.743 4.872 -6.390 1.00 0.00 30 LEU A N 17
ATOM 7398 C CA . LEU A 1 30 ? 7.851 4.192 -7.055 1.00 0.00 30 LEU A CA 17
ATOM 7399 C C . LEU A 1 30 ? 8.635 3.309 -6.083 1.00 0.00 30 LEU A C 17
ATOM 7400 O O . LEU A 1 30 ? 9.827 3.518 -5.861 1.00 0.00 30 LEU A O 17
ATOM 7416 N N . ASN A 1 31 ? 7.956 2.324 -5.515 1.00 0.00 31 ASN A N 17
ATOM 7417 C CA . ASN A 1 31 ? 8.573 1.397 -4.575 1.00 0.00 31 ASN A CA 17
ATOM 7418 C C . ASN A 1 31 ? 7.632 0.226 -4.331 1.00 0.00 31 ASN A C 17
ATOM 7419 O O . ASN A 1 31 ? 8.018 -0.933 -4.462 1.00 0.00 31 ASN A O 17
ATOM 7430 N N . CYS A 1 1 ? 7.494 -0.004 -3.063 1.00 0.00 1 CYS A N 18
ATOM 7431 C CA . CYS A 1 1 ? 6.083 -0.361 -2.993 1.00 0.00 1 CYS A CA 18
ATOM 7432 C C . CYS A 1 1 ? 5.265 0.354 -4.062 1.00 0.00 1 CYS A C 18
ATOM 7433 O O . CYS A 1 1 ? 5.474 1.540 -4.332 1.00 0.00 1 CYS A O 18
ATOM 7440 N N . GLY A 1 2 ? 4.318 -0.360 -4.641 1.00 0.00 2 GLY A N 18
ATOM 7441 C CA . GLY A 1 2 ? 3.452 0.207 -5.658 1.00 0.00 2 GLY A CA 18
ATOM 7442 C C . GLY A 1 2 ? 2.185 -0.604 -5.798 1.00 0.00 2 GLY A C 18
ATOM 7443 O O . GLY A 1 2 ? 1.767 -0.942 -6.902 1.00 0.00 2 GLY A O 18
ATOM 7447 N N . GLU A 1 3 ? 1.608 -0.945 -4.659 1.00 0.00 3 GLU A N 18
ATOM 7448 C CA . GLU A 1 3 ? 0.413 -1.765 -4.608 1.00 0.00 3 GLU A CA 18
ATOM 7449 C C . GLU A 1 3 ? -0.610 -1.210 -3.626 1.00 0.00 3 GLU A C 18
ATOM 7450 O O . GLU A 1 3 ? -0.485 -0.088 -3.121 1.00 0.00 3 GLU A O 18
ATOM 7462 N N . THR A 1 4 ? -1.609 -2.026 -3.366 1.00 0.00 4 THR A N 18
ATOM 7463 C CA . THR A 1 4 ? -2.692 -1.700 -2.449 1.00 0.00 4 THR A CA 18
ATOM 7464 C C . THR A 1 4 ? -3.012 -2.918 -1.594 1.00 0.00 4 THR A C 18
ATOM 7465 O O . THR A 1 4 ? -2.754 -4.053 -2.004 1.00 0.00 4 THR A O 18
ATOM 7476 N N . CYS A 1 5 ? -3.571 -2.708 -0.411 1.00 0.00 5 CYS A N 18
ATOM 7477 C CA . CYS A 1 5 ? -3.896 -3.830 0.459 1.00 0.00 5 CYS A CA 18
ATOM 7478 C C . CYS A 1 5 ? -5.297 -4.335 0.168 1.00 0.00 5 CYS A C 18
ATOM 7479 O O . CYS A 1 5 ? -6.120 -4.456 1.070 1.00 0.00 5 CYS A O 18
ATOM 7486 N N . LEU A 1 6 ? -5.560 -4.619 -1.099 1.00 0.00 6 LEU A N 18
ATOM 7487 C CA . LEU A 1 6 ? -6.873 -5.106 -1.526 1.00 0.00 6 LEU A CA 18
ATOM 7488 C C . LEU A 1 6 ? -7.276 -6.352 -0.750 1.00 0.00 6 LEU A C 18
ATOM 7489 O O . LEU A 1 6 ? -8.421 -6.481 -0.318 1.00 0.00 6 LEU A O 18
ATOM 7505 N N . LEU A 1 7 ? -6.318 -7.246 -0.563 1.00 0.00 7 LEU A N 18
ATOM 7506 C CA . LEU A 1 7 ? -6.539 -8.483 0.178 1.00 0.00 7 LEU A CA 18
ATOM 7507 C C . LEU A 1 7 ? -6.564 -8.208 1.670 1.00 0.00 7 LEU A C 18
ATOM 7508 O O . LEU A 1 7 ? -7.021 -9.027 2.461 1.00 0.00 7 LEU A O 18
ATOM 7524 N N . GLY A 1 8 ? -6.050 -7.049 2.042 1.00 0.00 8 GLY A N 18
ATOM 7525 C CA . GLY A 1 8 ? -6.003 -6.680 3.429 1.00 0.00 8 GLY A CA 18
ATOM 7526 C C . GLY A 1 8 ? -4.640 -6.172 3.825 1.00 0.00 8 GLY A C 18
ATOM 7527 O O . GLY A 1 8 ? -4.527 -5.308 4.691 1.00 0.00 8 GLY A O 18
ATOM 7531 N N . THR A 1 9 ? -3.587 -6.706 3.203 1.00 0.00 9 THR A N 18
ATOM 7532 C CA . THR A 1 9 ? -2.228 -6.271 3.545 1.00 0.00 9 THR A CA 18
ATOM 7533 C C . THR A 1 9 ? -1.245 -6.442 2.383 1.00 0.00 9 THR A C 18
ATOM 7534 O O . THR A 1 9 ? -1.277 -7.444 1.675 1.00 0.00 9 THR A O 18
ATOM 7545 N N . CYS A 1 10 ? -0.369 -5.458 2.206 1.00 0.00 10 CYS A N 18
ATOM 7546 C CA . CYS A 1 10 ? 0.645 -5.483 1.147 1.00 0.00 10 CYS A CA 18
ATOM 7547 C C . CYS A 1 10 ? 1.547 -6.707 1.269 1.00 0.00 10 CYS A C 18
ATOM 7548 O O . CYS A 1 10 ? 2.001 -7.048 2.361 1.00 0.00 10 CYS A O 18
ATOM 7555 N N . TYR A 1 11 ? 1.820 -7.350 0.139 1.00 0.00 11 TYR A N 18
ATOM 7556 C CA . TYR A 1 11 ? 2.692 -8.518 0.122 1.00 0.00 11 TYR A CA 18
ATOM 7557 C C . TYR A 1 11 ? 4.145 -8.075 0.212 1.00 0.00 11 TYR A C 18
ATOM 7558 O O . TYR A 1 11 ? 4.986 -8.760 0.794 1.00 0.00 11 TYR A O 18
ATOM 7576 N N . THR A 1 12 ? 4.429 -6.932 -0.395 1.00 0.00 12 THR A N 18
ATOM 7577 C CA . THR A 1 12 ? 5.773 -6.382 -0.419 1.00 0.00 12 THR A CA 18
ATOM 7578 C C . THR A 1 12 ? 6.200 -5.884 0.963 1.00 0.00 12 THR A C 18
ATOM 7579 O O . THR A 1 12 ? 5.391 -5.369 1.739 1.00 0.00 12 THR A O 18
ATOM 7590 N N . THR A 1 13 ? 7.478 -6.045 1.254 1.00 0.00 13 THR A N 18
ATOM 7591 C CA . THR A 1 13 ? 8.049 -5.626 2.521 1.00 0.00 13 THR A CA 18
ATOM 7592 C C . THR A 1 13 ? 8.387 -4.140 2.500 1.00 0.00 13 THR A C 18
ATOM 7593 O O . THR A 1 13 ? 8.871 -3.626 1.492 1.00 0.00 13 THR A O 18
ATOM 7604 N N . GLY A 1 14 ? 8.131 -3.459 3.609 1.00 0.00 14 GLY A N 18
ATOM 7605 C CA . GLY A 1 14 ? 8.412 -2.038 3.689 1.00 0.00 14 GLY A CA 18
ATOM 7606 C C . GLY A 1 14 ? 7.210 -1.209 3.300 1.00 0.00 14 GLY A C 18
ATOM 7607 O O . GLY A 1 14 ? 7.255 0.019 3.290 1.00 0.00 14 GLY A O 18
ATOM 7611 N N . CYS A 1 15 ? 6.132 -1.892 2.973 1.00 0.00 15 CYS A N 18
ATOM 7612 C CA . CYS A 1 15 ? 4.901 -1.235 2.579 1.00 0.00 15 CYS A CA 18
ATOM 7613 C C . CYS A 1 15 ? 3.941 -1.177 3.758 1.00 0.00 15 CYS A C 18
ATOM 7614 O O . CYS A 1 15 ? 3.813 -2.143 4.510 1.00 0.00 15 CYS A O 18
ATOM 7621 N N . THR A 1 16 ? 3.269 -0.052 3.921 1.00 0.00 16 THR A N 18
ATOM 7622 C CA . THR A 1 16 ? 2.324 0.108 5.016 1.00 0.00 16 THR A CA 18
ATOM 7623 C C . THR A 1 16 ? 0.924 0.337 4.474 1.00 0.00 16 THR A C 18
ATOM 7624 O O . THR A 1 16 ? 0.757 0.936 3.421 1.00 0.00 16 THR A O 18
ATOM 7635 N N . CYS A 1 17 ? -0.077 -0.145 5.178 1.00 0.00 17 CYS A N 18
ATOM 7636 C CA . CYS A 1 17 ? -1.449 0.021 4.726 1.00 0.00 17 CYS A CA 18
ATOM 7637 C C . CYS A 1 17 ? -2.057 1.307 5.265 1.00 0.00 17 CYS A C 18
ATOM 7638 O O . CYS A 1 17 ? -2.205 1.483 6.474 1.00 0.00 17 CYS A O 18
ATOM 7645 N N . ASN A 1 18 ? -2.434 2.190 4.352 1.00 0.00 18 ASN A N 18
ATOM 7646 C CA . ASN A 1 18 ? -3.060 3.449 4.717 1.00 0.00 18 ASN A CA 18
ATOM 7647 C C . ASN A 1 18 ? -4.561 3.276 4.579 1.00 0.00 18 ASN A C 18
ATOM 7648 O O . ASN A 1 18 ? -5.000 2.475 3.749 1.00 0.00 18 ASN A O 18
ATOM 7659 N N . LYS A 1 19 ? -5.312 4.004 5.421 1.00 0.00 19 LYS A N 18
ATOM 7660 C CA . LYS A 1 19 ? -6.784 3.959 5.494 1.00 0.00 19 LYS A CA 18
ATOM 7661 C C . LYS A 1 19 ? -7.477 3.756 4.149 1.00 0.00 19 LYS A C 18
ATOM 7662 O O . LYS A 1 19 ? -8.473 3.041 4.070 1.00 0.00 19 LYS A O 18
ATOM 7681 N N . TYR A 1 20 ? -6.959 4.376 3.098 1.00 0.00 20 TYR A N 18
ATOM 7682 C CA . TYR A 1 20 ? -7.556 4.243 1.765 1.00 0.00 20 TYR A CA 18
ATOM 7683 C C . TYR A 1 20 ? -7.205 2.881 1.150 1.00 0.00 20 TYR A C 18
ATOM 7684 O O . TYR A 1 20 ? -7.318 2.674 -0.056 1.00 0.00 20 TYR A O 18
ATOM 7702 N N . ARG A 1 21 ? -6.761 1.973 2.014 1.00 0.00 21 ARG A N 18
ATOM 7703 C CA . ARG A 1 21 ? -6.351 0.623 1.651 1.00 0.00 21 ARG A CA 18
ATOM 7704 C C . ARG A 1 21 ? -5.243 0.677 0.610 1.00 0.00 21 ARG A C 18
ATOM 7705 O O . ARG A 1 21 ? -5.142 -0.166 -0.289 1.00 0.00 21 ARG A O 18
ATOM 7726 N N . VAL A 1 22 ? -4.394 1.677 0.758 1.00 0.00 22 VAL A N 18
ATOM 7727 C CA . VAL A 1 22 ? -3.279 1.857 -0.168 1.00 0.00 22 VAL A CA 18
ATOM 7728 C C . VAL A 1 22 ? -1.949 1.761 0.559 1.00 0.00 22 VAL A C 18
ATOM 7729 O O . VAL A 1 22 ? -1.783 2.320 1.641 1.00 0.00 22 VAL A O 18
ATOM 7742 N N . CYS A 1 23 ? -1.016 1.038 -0.041 1.00 0.00 23 CYS A N 18
ATOM 7743 C CA . CYS A 1 23 ? 0.300 0.844 0.541 1.00 0.00 23 CYS A CA 18
ATOM 7744 C C . CYS A 1 23 ? 1.185 2.071 0.377 1.00 0.00 23 CYS A C 18
ATOM 7745 O O . CYS A 1 23 ? 1.435 2.552 -0.737 1.00 0.00 23 CYS A O 18
ATOM 7752 N N . THR A 1 24 ? 1.690 2.540 1.498 1.00 0.00 24 THR A N 18
ATOM 7753 C CA . THR A 1 24 ? 2.583 3.669 1.536 1.00 0.00 24 THR A CA 18
ATOM 7754 C C . THR A 1 24 ? 3.992 3.131 1.693 1.00 0.00 24 THR A C 18
ATOM 7755 O O . THR A 1 24 ? 4.229 2.208 2.472 1.00 0.00 24 THR A O 18
ATOM 7766 N N . LYS A 1 25 ? 4.905 3.654 0.904 1.00 0.00 25 LYS A N 18
ATOM 7767 C CA . LYS A 1 25 ? 6.274 3.175 0.913 1.00 0.00 25 LYS A CA 18
ATOM 7768 C C . LYS A 1 25 ? 7.060 3.742 2.087 1.00 0.00 25 LYS A C 18
ATOM 7769 O O . LYS A 1 25 ? 7.144 4.958 2.256 1.00 0.00 25 LYS A O 18
ATOM 7788 N N . ASP A 1 26 ? 7.650 2.853 2.871 1.00 0.00 26 ASP A N 18
ATOM 7789 C CA . ASP A 1 26 ? 8.459 3.250 4.013 1.00 0.00 26 ASP A CA 18
ATOM 7790 C C . ASP A 1 26 ? 9.929 2.985 3.710 1.00 0.00 26 ASP A C 18
ATOM 7791 O O . ASP A 1 26 ? 10.260 2.029 3.001 1.00 0.00 26 ASP A O 18
ATOM 7800 N N . GLY A 1 27 ? 10.803 3.838 4.224 1.00 0.00 27 GLY A N 18
ATOM 7801 C CA . GLY A 1 27 ? 12.229 3.691 3.990 1.00 0.00 27 GLY A CA 18
ATOM 7802 C C . GLY A 1 27 ? 12.650 4.203 2.626 1.00 0.00 27 GLY A C 18
ATOM 7803 O O . GLY A 1 27 ? 13.618 4.955 2.506 1.00 0.00 27 GLY A O 18
ATOM 7807 N N . SER A 1 28 ? 11.921 3.804 1.595 1.00 0.00 28 SER A N 18
ATOM 7808 C CA . SER A 1 28 ? 12.210 4.225 0.231 1.00 0.00 28 SER A CA 18
ATOM 7809 C C . SER A 1 28 ? 10.935 4.208 -0.600 1.00 0.00 28 SER A C 18
ATOM 7810 O O . SER A 1 28 ? 10.142 3.272 -0.520 1.00 0.00 28 SER A O 18
ATOM 7818 N N . VAL A 1 29 ? 10.737 5.255 -1.388 1.00 0.00 29 VAL A N 18
ATOM 7819 C CA . VAL A 1 29 ? 9.553 5.370 -2.229 1.00 0.00 29 VAL A CA 18
ATOM 7820 C C . VAL A 1 29 ? 9.605 4.382 -3.390 1.00 0.00 29 VAL A C 18
ATOM 7821 O O . VAL A 1 29 ? 8.578 3.882 -3.853 1.00 0.00 29 VAL A O 18
ATOM 7834 N N . LEU A 1 30 ? 10.810 4.108 -3.849 1.00 0.00 30 LEU A N 18
ATOM 7835 C CA . LEU A 1 30 ? 11.024 3.185 -4.957 1.00 0.00 30 LEU A CA 18
ATOM 7836 C C . LEU A 1 30 ? 11.069 1.741 -4.465 1.00 0.00 30 LEU A C 18
ATOM 7837 O O . LEU A 1 30 ? 12.145 1.171 -4.294 1.00 0.00 30 LEU A O 18
ATOM 7853 N N . ASN A 1 31 ? 9.896 1.162 -4.239 1.00 0.00 31 ASN A N 18
ATOM 7854 C CA . ASN A 1 31 ? 9.796 -0.217 -3.769 1.00 0.00 31 ASN A CA 18
ATOM 7855 C C . ASN A 1 31 ? 8.350 -0.694 -3.802 1.00 0.00 31 ASN A C 18
ATOM 7856 O O . ASN A 1 31 ? 8.018 -1.665 -4.477 1.00 0.00 31 ASN A O 18
ATOM 7867 N N . CYS A 1 1 ? 5.914 1.598 -3.868 1.00 0.00 1 CYS A N 19
ATOM 7868 C CA . CYS A 1 1 ? 4.903 0.613 -3.505 1.00 0.00 1 CYS A CA 19
ATOM 7869 C C . CYS A 1 1 ? 3.531 1.050 -4.007 1.00 0.00 1 CYS A C 19
ATOM 7870 O O . CYS A 1 1 ? 2.586 1.167 -3.233 1.00 0.00 1 CYS A O 19
ATOM 7877 N N . GLY A 1 2 ? 3.434 1.295 -5.308 1.00 0.00 2 GLY A N 19
ATOM 7878 C CA . GLY A 1 2 ? 2.179 1.719 -5.904 1.00 0.00 2 GLY A CA 19
ATOM 7879 C C . GLY A 1 2 ? 1.172 0.588 -6.002 1.00 0.00 2 GLY A C 19
ATOM 7880 O O . GLY A 1 2 ? 0.871 0.117 -7.096 1.00 0.00 2 GLY A O 19
ATOM 7884 N N . GLU A 1 3 ? 0.670 0.147 -4.857 1.00 0.00 3 GLU A N 19
ATOM 7885 C CA . GLU A 1 3 ? -0.291 -0.944 -4.800 1.00 0.00 3 GLU A CA 19
ATOM 7886 C C . GLU A 1 3 ? -1.289 -0.712 -3.664 1.00 0.00 3 GLU A C 19
ATOM 7887 O O . GLU A 1 3 ? -1.043 0.092 -2.765 1.00 0.00 3 GLU A O 19
ATOM 7899 N N . THR A 1 4 ? -2.406 -1.415 -3.715 1.00 0.00 4 THR A N 19
ATOM 7900 C CA . THR A 1 4 ? -3.444 -1.311 -2.708 1.00 0.00 4 THR A CA 19
ATOM 7901 C C . THR A 1 4 ? -3.489 -2.574 -1.859 1.00 0.00 4 THR A C 19
ATOM 7902 O O . THR A 1 4 ? -3.084 -3.647 -2.306 1.00 0.00 4 THR A O 19
ATOM 7913 N N . CYS A 1 5 ? -4.001 -2.472 -0.640 1.00 0.00 5 CYS A N 19
ATOM 7914 C CA . CYS A 1 5 ? -4.091 -3.647 0.213 1.00 0.00 5 CYS A CA 19
ATOM 7915 C C . CYS A 1 5 ? -5.382 -4.375 -0.100 1.00 0.00 5 CYS A C 19
ATOM 7916 O O . CYS A 1 5 ? -6.256 -4.537 0.757 1.00 0.00 5 CYS A O 19
ATOM 7923 N N . LEU A 1 6 ? -5.500 -4.795 -1.348 1.00 0.00 6 LEU A N 19
ATOM 7924 C CA . LEU A 1 6 ? -6.679 -5.503 -1.814 1.00 0.00 6 LEU A CA 19
ATOM 7925 C C . LEU A 1 6 ? -6.877 -6.771 -0.993 1.00 0.00 6 LEU A C 19
ATOM 7926 O O . LEU A 1 6 ? -7.997 -7.122 -0.632 1.00 0.00 6 LEU A O 19
ATOM 7942 N N . LEU A 1 7 ? -5.774 -7.431 -0.671 1.00 0.00 7 LEU A N 19
ATOM 7943 C CA . LEU A 1 7 ? -5.814 -8.644 0.133 1.00 0.00 7 LEU A CA 19
ATOM 7944 C C . LEU A 1 7 ? -5.818 -8.303 1.621 1.00 0.00 7 LEU A C 19
ATOM 7945 O O . LEU A 1 7 ? -5.596 -9.166 2.466 1.00 0.00 7 LEU A O 19
ATOM 7961 N N . GLY A 1 8 ? -6.054 -7.033 1.933 1.00 0.00 8 GLY A N 19
ATOM 7962 C CA . GLY A 1 8 ? -6.065 -6.600 3.311 1.00 0.00 8 GLY A CA 19
ATOM 7963 C C . GLY A 1 8 ? -4.769 -5.927 3.679 1.00 0.00 8 GLY A C 19
ATOM 7964 O O . GLY A 1 8 ? -4.761 -4.898 4.353 1.00 0.00 8 GLY A O 19
ATOM 7968 N N . THR A 1 9 ? -3.670 -6.506 3.225 1.00 0.00 9 THR A N 19
ATOM 7969 C CA . THR A 1 9 ? -2.348 -5.963 3.489 1.00 0.00 9 THR A CA 19
ATOM 7970 C C . THR A 1 9 ? -1.367 -6.398 2.398 1.00 0.00 9 THR A C 19
ATOM 7971 O O . THR A 1 9 ? -1.439 -7.529 1.915 1.00 0.00 9 THR A O 19
ATOM 7982 N N . CYS A 1 10 ? -0.452 -5.513 2.021 1.00 0.00 10 CYS A N 19
ATOM 7983 C CA . CYS A 1 10 ? 0.544 -5.838 1.007 1.00 0.00 10 CYS A CA 19
ATOM 7984 C C . CYS A 1 10 ? 1.624 -6.739 1.587 1.00 0.00 10 CYS A C 19
ATOM 7985 O O . CYS A 1 10 ? 2.118 -6.497 2.686 1.00 0.00 10 CYS A O 19
ATOM 7992 N N . TYR A 1 11 ? 1.990 -7.768 0.838 1.00 0.00 11 TYR A N 19
ATOM 7993 C CA . TYR A 1 11 ? 3.023 -8.699 1.271 1.00 0.00 11 TYR A CA 19
ATOM 7994 C C . TYR A 1 11 ? 4.407 -8.127 0.981 1.00 0.00 11 TYR A C 19
ATOM 7995 O O . TYR A 1 11 ? 5.426 -8.725 1.328 1.00 0.00 11 TYR A O 19
ATOM 8013 N N . THR A 1 12 ? 4.432 -6.969 0.333 1.00 0.00 12 THR A N 19
ATOM 8014 C CA . THR A 1 12 ? 5.680 -6.314 -0.016 1.00 0.00 12 THR A CA 19
ATOM 8015 C C . THR A 1 12 ? 6.371 -5.770 1.231 1.00 0.00 12 THR A C 19
ATOM 8016 O O . THR A 1 12 ? 5.725 -5.242 2.140 1.00 0.00 12 THR A O 19
ATOM 8027 N N . THR A 1 13 ? 7.680 -5.901 1.262 1.00 0.00 13 THR A N 19
ATOM 8028 C CA . THR A 1 13 ? 8.477 -5.439 2.383 1.00 0.00 13 THR A CA 19
ATOM 8029 C C . THR A 1 13 ? 8.602 -3.919 2.401 1.00 0.00 13 THR A C 19
ATOM 8030 O O . THR A 1 13 ? 8.900 -3.298 1.381 1.00 0.00 13 THR A O 19
ATOM 8041 N N . GLY A 1 14 ? 8.380 -3.334 3.571 1.00 0.00 14 GLY A N 19
ATOM 8042 C CA . GLY A 1 14 ? 8.477 -1.894 3.719 1.00 0.00 14 GLY A CA 19
ATOM 8043 C C . GLY A 1 14 ? 7.184 -1.182 3.399 1.00 0.00 14 GLY A C 19
ATOM 8044 O O . GLY A 1 14 ? 7.069 0.027 3.588 1.00 0.00 14 GLY A O 19
ATOM 8048 N N . CYS A 1 15 ? 6.209 -1.929 2.923 1.00 0.00 15 CYS A N 19
ATOM 8049 C CA . CYS A 1 15 ? 4.914 -1.362 2.585 1.00 0.00 15 CYS A CA 19
ATOM 8050 C C . CYS A 1 15 ? 3.978 -1.405 3.786 1.00 0.00 15 CYS A C 19
ATOM 8051 O O . CYS A 1 15 ? 3.984 -2.365 4.556 1.00 0.00 15 CYS A O 19
ATOM 8058 N N . THR A 1 16 ? 3.177 -0.365 3.937 1.00 0.00 16 THR A N 19
ATOM 8059 C CA . THR A 1 16 ? 2.231 -0.271 5.033 1.00 0.00 16 THR A CA 19
ATOM 8060 C C . THR A 1 16 ? 0.857 0.052 4.479 1.00 0.00 16 THR A C 19
ATOM 8061 O O . THR A 1 16 ? 0.750 0.650 3.413 1.00 0.00 16 THR A O 19
ATOM 8072 N N . CYS A 1 17 ? -0.190 -0.353 5.169 1.00 0.00 17 CYS A N 19
ATOM 8073 C CA . CYS A 1 17 ? -1.531 -0.092 4.687 1.00 0.00 17 CYS A CA 19
ATOM 8074 C C . CYS A 1 17 ? -2.057 1.242 5.188 1.00 0.00 17 CYS A C 19
ATOM 8075 O O . CYS A 1 17 ? -2.207 1.468 6.388 1.00 0.00 17 CYS A O 19
ATOM 8082 N N . ASN A 1 18 ? -2.351 2.104 4.234 1.00 0.00 18 ASN A N 19
ATOM 8083 C CA . ASN A 1 18 ? -2.887 3.425 4.498 1.00 0.00 18 ASN A CA 19
ATOM 8084 C C . ASN A 1 18 ? -4.397 3.323 4.551 1.00 0.00 18 ASN A C 19
ATOM 8085 O O . ASN A 1 18 ? -4.964 2.486 3.850 1.00 0.00 18 ASN A O 19
ATOM 8096 N N . LYS A 1 19 ? -5.018 4.152 5.397 1.00 0.00 19 LYS A N 19
ATOM 8097 C CA . LYS A 1 19 ? -6.474 4.170 5.610 1.00 0.00 19 LYS A CA 19
ATOM 8098 C C . LYS A 1 19 ? -7.291 4.071 4.318 1.00 0.00 19 LYS A C 19
ATOM 8099 O O . LYS A 1 19 ? -8.409 3.562 4.331 1.00 0.00 19 LYS A O 19
ATOM 8118 N N . TYR A 1 20 ? -6.745 4.541 3.203 1.00 0.00 20 TYR A N 19
ATOM 8119 C CA . TYR A 1 20 ? -7.456 4.465 1.928 1.00 0.00 20 TYR A CA 19
ATOM 8120 C C . TYR A 1 20 ? -7.186 3.109 1.270 1.00 0.00 20 TYR A C 19
ATOM 8121 O O . TYR A 1 20 ? -7.330 2.941 0.062 1.00 0.00 20 TYR A O 19
ATOM 8139 N N . ARG A 1 21 ? -6.778 2.158 2.105 1.00 0.00 21 ARG A N 19
ATOM 8140 C CA . ARG A 1 21 ? -6.448 0.801 1.693 1.00 0.00 21 ARG A CA 19
ATOM 8141 C C . ARG A 1 21 ? -5.359 0.837 0.637 1.00 0.00 21 ARG A C 19
ATOM 8142 O O . ARG A 1 21 ? -5.378 0.090 -0.340 1.00 0.00 21 ARG A O 19
ATOM 8163 N N . VAL A 1 22 ? -4.401 1.724 0.856 1.00 0.00 22 VAL A N 19
ATOM 8164 C CA . VAL A 1 22 ? -3.289 1.877 -0.083 1.00 0.00 22 VAL A CA 19
ATOM 8165 C C . VAL A 1 22 ? -1.959 1.530 0.571 1.00 0.00 22 VAL A C 19
ATOM 8166 O O . VAL A 1 22 ? -1.672 1.977 1.672 1.00 0.00 22 VAL A O 19
ATOM 8179 N N . CYS A 1 23 ? -1.150 0.748 -0.117 1.00 0.00 23 CYS A N 19
ATOM 8180 C CA . CYS A 1 23 ? 0.156 0.356 0.386 1.00 0.00 23 CYS A CA 19
ATOM 8181 C C . CYS A 1 23 ? 1.160 1.476 0.160 1.00 0.00 23 CYS A C 19
ATOM 8182 O O . CYS A 1 23 ? 1.338 1.954 -0.954 1.00 0.00 23 CYS A O 19
ATOM 8189 N N . THR A 1 24 ? 1.795 1.901 1.231 1.00 0.00 24 THR A N 19
ATOM 8190 C CA . THR A 1 24 ? 2.767 2.970 1.170 1.00 0.00 24 THR A CA 19
ATOM 8191 C C . THR A 1 24 ? 4.088 2.518 1.782 1.00 0.00 24 THR A C 19
ATOM 8192 O O . THR A 1 24 ? 4.121 2.045 2.916 1.00 0.00 24 THR A O 19
ATOM 8203 N N . LYS A 1 25 ? 5.177 2.653 1.033 1.00 0.00 25 LYS A N 19
ATOM 8204 C CA . LYS A 1 25 ? 6.487 2.249 1.534 1.00 0.00 25 LYS A CA 19
ATOM 8205 C C . LYS A 1 25 ? 7.084 3.367 2.371 1.00 0.00 25 LYS A C 19
ATOM 8206 O O . LYS A 1 25 ? 8.064 3.173 3.086 1.00 0.00 25 LYS A O 19
ATOM 8225 N N . ASP A 1 26 ? 6.509 4.547 2.230 1.00 0.00 26 ASP A N 19
ATOM 8226 C CA . ASP A 1 26 ? 6.991 5.724 2.927 1.00 0.00 26 ASP A CA 19
ATOM 8227 C C . ASP A 1 26 ? 5.859 6.728 3.049 1.00 0.00 26 ASP A C 19
ATOM 8228 O O . ASP A 1 26 ? 4.689 6.347 2.994 1.00 0.00 26 ASP A O 19
ATOM 8237 N N . GLY A 1 27 ? 6.206 8.004 3.160 1.00 0.00 27 GLY A N 19
ATOM 8238 C CA . GLY A 1 27 ? 5.195 9.039 3.231 1.00 0.00 27 GLY A CA 19
ATOM 8239 C C . GLY A 1 27 ? 4.442 9.134 1.922 1.00 0.00 27 GLY A C 19
ATOM 8240 O O . GLY A 1 27 ? 3.263 9.477 1.883 1.00 0.00 27 GLY A O 19
ATOM 8244 N N . SER A 1 28 ? 5.141 8.807 0.845 1.00 0.00 28 SER A N 19
ATOM 8245 C CA . SER A 1 28 ? 4.569 8.823 -0.487 1.00 0.00 28 SER A CA 19
ATOM 8246 C C . SER A 1 28 ? 4.286 7.397 -0.962 1.00 0.00 28 SER A C 19
ATOM 8247 O O . SER A 1 28 ? 4.969 6.453 -0.561 1.00 0.00 28 SER A O 19
ATOM 8255 N N . VAL A 1 29 ? 3.274 7.253 -1.814 1.00 0.00 29 VAL A N 19
ATOM 8256 C CA . VAL A 1 29 ? 2.879 5.948 -2.355 1.00 0.00 29 VAL A CA 19
ATOM 8257 C C . VAL A 1 29 ? 3.913 5.437 -3.371 1.00 0.00 29 VAL A C 19
ATOM 8258 O O . VAL A 1 29 ? 3.789 4.339 -3.909 1.00 0.00 29 VAL A O 19
ATOM 8271 N N . LEU A 1 30 ? 4.929 6.254 -3.619 1.00 0.00 30 LEU A N 19
ATOM 8272 C CA . LEU A 1 30 ? 5.995 5.919 -4.561 1.00 0.00 30 LEU A CA 19
ATOM 8273 C C . LEU A 1 30 ? 6.619 4.558 -4.254 1.00 0.00 30 LEU A C 19
ATOM 8274 O O . LEU A 1 30 ? 6.699 4.145 -3.092 1.00 0.00 30 LEU A O 19
ATOM 8290 N N . ASN A 1 31 ? 7.048 3.877 -5.319 1.00 0.00 31 ASN A N 19
ATOM 8291 C CA . ASN A 1 31 ? 7.675 2.550 -5.247 1.00 0.00 31 ASN A CA 19
ATOM 8292 C C . ASN A 1 31 ? 6.649 1.458 -4.959 1.00 0.00 31 ASN A C 19
ATOM 8293 O O . ASN A 1 31 ? 6.524 0.505 -5.723 1.00 0.00 31 ASN A O 19
ATOM 8304 N N . CYS A 1 1 ? 6.246 2.191 -3.638 1.00 0.00 1 CYS A N 20
ATOM 8305 C CA . CYS A 1 1 ? 5.367 1.051 -3.423 1.00 0.00 1 CYS A CA 20
ATOM 8306 C C . CYS A 1 1 ? 4.322 0.938 -4.528 1.00 0.00 1 CYS A C 20
ATOM 8307 O O . CYS A 1 1 ? 4.340 -0.014 -5.305 1.00 0.00 1 CYS A O 20
ATOM 8314 N N . GLY A 1 2 ? 3.412 1.914 -4.595 1.00 0.00 2 GLY A N 20
ATOM 8315 C CA . GLY A 1 2 ? 2.363 1.893 -5.607 1.00 0.00 2 GLY A CA 20
ATOM 8316 C C . GLY A 1 2 ? 1.546 0.616 -5.544 1.00 0.00 2 GLY A C 20
ATOM 8317 O O . GLY A 1 2 ? 1.087 0.104 -6.562 1.00 0.00 2 GLY A O 20
ATOM 8321 N N . GLU A 1 3 ? 1.387 0.099 -4.335 1.00 0.00 3 GLU A N 20
ATOM 8322 C CA . GLU A 1 3 ? 0.654 -1.135 -4.107 1.00 0.00 3 GLU A CA 20
ATOM 8323 C C . GLU A 1 3 ? -0.608 -0.858 -3.301 1.00 0.00 3 GLU A C 20
ATOM 8324 O O . GLU A 1 3 ? -0.752 0.209 -2.707 1.00 0.00 3 GLU A O 20
ATOM 8336 N N . THR A 1 4 ? -1.505 -1.826 -3.266 1.00 0.00 4 THR A N 20
ATOM 8337 C CA . THR A 1 4 ? -2.739 -1.699 -2.514 1.00 0.00 4 THR A CA 20
ATOM 8338 C C . THR A 1 4 ? -2.983 -2.948 -1.686 1.00 0.00 4 THR A C 20
ATOM 8339 O O . THR A 1 4 ? -2.632 -4.054 -2.093 1.00 0.00 4 THR A O 20
ATOM 8350 N N . CYS A 1 5 ? -3.589 -2.769 -0.530 1.00 0.00 5 CYS A N 20
ATOM 8351 C CA . CYS A 1 5 ? -3.877 -3.888 0.349 1.00 0.00 5 CYS A CA 20
ATOM 8352 C C . CYS A 1 5 ? -5.270 -4.421 0.071 1.00 0.00 5 CYS A C 20
ATOM 8353 O O . CYS A 1 5 ? -6.105 -4.498 0.970 1.00 0.00 5 CYS A O 20
ATOM 8360 N N . LEU A 1 6 ? -5.512 -4.778 -1.181 1.00 0.00 6 LEU A N 20
ATOM 8361 C CA . LEU A 1 6 ? -6.811 -5.307 -1.587 1.00 0.00 6 LEU A CA 20
ATOM 8362 C C . LEU A 1 6 ? -7.120 -6.592 -0.822 1.00 0.00 6 LEU A C 20
ATOM 8363 O O . LEU A 1 6 ? -8.267 -6.864 -0.479 1.00 0.00 6 LEU A O 20
ATOM 8379 N N . LEU A 1 7 ? -6.075 -7.365 -0.546 1.00 0.00 7 LEU A N 20
ATOM 8380 C CA . LEU A 1 7 ? -6.207 -8.611 0.195 1.00 0.00 7 LEU A CA 20
ATOM 8381 C C . LEU A 1 7 ? -6.390 -8.322 1.679 1.00 0.00 7 LEU A C 20
ATOM 8382 O O . LEU A 1 7 ? -6.847 -9.169 2.443 1.00 0.00 7 LEU A O 20
ATOM 8398 N N . GLY A 1 8 ? -6.004 -7.119 2.077 1.00 0.00 8 GLY A N 20
ATOM 8399 C CA . GLY A 1 8 ? -6.099 -6.727 3.461 1.00 0.00 8 GLY A CA 20
ATOM 8400 C C . GLY A 1 8 ? -4.796 -6.140 3.941 1.00 0.00 8 GLY A C 20
ATOM 8401 O O . GLY A 1 8 ? -4.772 -5.270 4.809 1.00 0.00 8 GLY A O 20
ATOM 8405 N N . THR A 1 9 ? -3.700 -6.623 3.368 1.00 0.00 9 THR A N 20
ATOM 8406 C CA . THR A 1 9 ? -2.374 -6.151 3.728 1.00 0.00 9 THR A CA 20
ATOM 8407 C C . THR A 1 9 ? -1.428 -6.289 2.535 1.00 0.00 9 THR A C 20
ATOM 8408 O O . THR A 1 9 ? -1.638 -7.144 1.673 1.00 0.00 9 THR A O 20
ATOM 8419 N N . CYS A 1 10 ? -0.414 -5.431 2.489 1.00 0.00 10 CYS A N 20
ATOM 8420 C CA . CYS A 1 10 ? 0.569 -5.426 1.408 1.00 0.00 10 CYS A CA 20
ATOM 8421 C C . CYS A 1 10 ? 1.285 -6.761 1.285 1.00 0.00 10 CYS A C 20
ATOM 8422 O O . CYS A 1 10 ? 1.569 -7.432 2.280 1.00 0.00 10 CYS A O 20
ATOM 8429 N N . TYR A 1 11 ? 1.590 -7.119 0.052 1.00 0.00 11 TYR A N 20
ATOM 8430 C CA . TYR A 1 11 ? 2.297 -8.346 -0.245 1.00 0.00 11 TYR A CA 20
ATOM 8431 C C . TYR A 1 11 ? 3.792 -8.102 -0.099 1.00 0.00 11 TYR A C 20
ATOM 8432 O O . TYR A 1 11 ? 4.552 -8.994 0.279 1.00 0.00 11 TYR A O 20
ATOM 8450 N N . THR A 1 12 ? 4.203 -6.878 -0.410 1.00 0.00 12 THR A N 20
ATOM 8451 C CA . THR A 1 12 ? 5.604 -6.501 -0.325 1.00 0.00 12 THR A CA 20
ATOM 8452 C C . THR A 1 12 ? 5.938 -5.920 1.048 1.00 0.00 12 THR A C 20
ATOM 8453 O O . THR A 1 12 ? 5.116 -5.256 1.684 1.00 0.00 12 THR A O 20
ATOM 8464 N N . THR A 1 13 ? 7.155 -6.176 1.486 1.00 0.00 13 THR A N 20
ATOM 8465 C CA . THR A 1 13 ? 7.638 -5.696 2.767 1.00 0.00 13 THR A CA 20
ATOM 8466 C C . THR A 1 13 ? 8.189 -4.280 2.650 1.00 0.00 13 THR A C 20
ATOM 8467 O O . THR A 1 13 ? 8.861 -3.947 1.675 1.00 0.00 13 THR A O 20
ATOM 8478 N N . GLY A 1 14 ? 7.899 -3.454 3.644 1.00 0.00 14 GLY A N 20
ATOM 8479 C CA . GLY A 1 14 ? 8.368 -2.084 3.630 1.00 0.00 14 GLY A CA 20
ATOM 8480 C C . GLY A 1 14 ? 7.240 -1.117 3.393 1.00 0.00 14 GLY A C 20
ATOM 8481 O O . GLY A 1 14 ? 7.294 0.039 3.802 1.00 0.00 14 GLY A O 20
ATOM 8485 N N . CYS A 1 15 ? 6.216 -1.611 2.738 1.00 0.00 15 CYS A N 20
ATOM 8486 C CA . CYS A 1 15 ? 5.039 -0.814 2.440 1.00 0.00 15 CYS A CA 20
ATOM 8487 C C . CYS A 1 15 ? 4.019 -0.957 3.563 1.00 0.00 15 CYS A C 20
ATOM 8488 O O . CYS A 1 15 ? 3.872 -2.034 4.144 1.00 0.00 15 CYS A O 20
ATOM 8495 N N . THR A 1 16 ? 3.331 0.128 3.882 1.00 0.00 16 THR A N 20
ATOM 8496 C CA . THR A 1 16 ? 2.345 0.116 4.946 1.00 0.00 16 THR A CA 20
ATOM 8497 C C . THR A 1 16 ? 0.956 0.366 4.382 1.00 0.00 16 THR A C 20
ATOM 8498 O O . THR A 1 16 ? 0.812 1.037 3.362 1.00 0.00 16 THR A O 20
ATOM 8509 N N . CYS A 1 17 ? -0.059 -0.175 5.031 1.00 0.00 17 CYS A N 20
ATOM 8510 C CA . CYS A 1 17 ? -1.422 -0.001 4.564 1.00 0.00 17 CYS A CA 20
ATOM 8511 C C . CYS A 1 17 ? -2.036 1.268 5.126 1.00 0.00 17 CYS A C 20
ATOM 8512 O O . CYS A 1 17 ? -2.271 1.380 6.328 1.00 0.00 17 CYS A O 20
ATOM 8519 N N . ASN A 1 18 ? -2.317 2.210 4.241 1.00 0.00 18 ASN A N 20
ATOM 8520 C CA . ASN A 1 18 ? -2.938 3.459 4.642 1.00 0.00 18 ASN A CA 20
ATOM 8521 C C . ASN A 1 18 ? -4.440 3.274 4.540 1.00 0.00 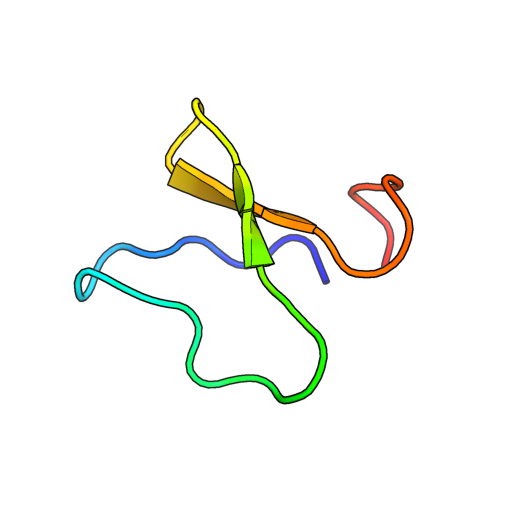18 ASN A C 20
ATOM 8522 O O . ASN A 1 18 ? -4.886 2.443 3.747 1.00 0.00 18 ASN A O 20
ATOM 8533 N N . LYS A 1 19 ? -5.182 4.019 5.371 1.00 0.00 19 LYS A N 20
ATOM 8534 C CA . LYS A 1 19 ? -6.653 3.960 5.472 1.00 0.00 19 LYS A CA 20
ATOM 8535 C C . LYS A 1 19 ? -7.381 3.731 4.143 1.00 0.00 19 LYS A C 20
ATOM 8536 O O . LYS A 1 19 ? -8.428 3.089 4.115 1.00 0.00 19 LYS A O 20
ATOM 8555 N N . TYR A 1 20 ? -6.834 4.230 3.049 1.00 0.00 20 TYR A N 20
ATOM 8556 C CA . TYR A 1 20 ? -7.459 4.035 1.740 1.00 0.00 20 TYR A CA 20
ATOM 8557 C C . TYR A 1 20 ? -7.070 2.664 1.171 1.00 0.00 20 TYR A C 20
ATOM 8558 O O . TYR A 1 20 ? -7.115 2.441 -0.035 1.00 0.00 20 TYR A O 20
ATOM 8576 N N . ARG A 1 21 ? -6.660 1.774 2.081 1.00 0.00 21 ARG A N 20
ATOM 8577 C CA . ARG A 1 21 ? -6.202 0.416 1.784 1.00 0.00 21 ARG A CA 20
ATOM 8578 C C . ARG A 1 21 ? -5.135 0.448 0.707 1.00 0.00 21 ARG A C 20
ATOM 8579 O O . ARG A 1 21 ? -5.081 -0.398 -0.188 1.00 0.00 21 ARG A O 20
ATOM 8600 N N . VAL A 1 22 ? -4.270 1.442 0.816 1.00 0.00 22 VAL A N 20
ATOM 8601 C CA . VAL A 1 22 ? -3.186 1.599 -0.151 1.00 0.00 22 VAL A CA 20
ATOM 8602 C C . VAL A 1 22 ? -1.827 1.563 0.536 1.00 0.00 22 VAL A C 20
ATOM 8603 O O . VAL A 1 22 ? -1.617 2.217 1.557 1.00 0.00 22 VAL A O 20
ATOM 8616 N N . CYS A 1 23 ? -0.917 0.796 -0.044 1.00 0.00 23 CYS A N 20
ATOM 8617 C CA . CYS A 1 23 ? 0.433 0.651 0.475 1.00 0.00 23 CYS A CA 20
ATOM 8618 C C . CYS A 1 23 ? 1.260 1.893 0.194 1.00 0.00 23 CYS A C 20
ATOM 8619 O O . CYS A 1 23 ? 1.396 2.327 -0.951 1.00 0.00 23 CYS A O 20
ATOM 8626 N N . THR A 1 24 ? 1.809 2.449 1.249 1.00 0.00 24 THR A N 20
ATOM 8627 C CA . THR A 1 24 ? 2.629 3.634 1.158 1.00 0.00 24 THR A CA 20
ATOM 8628 C C . THR A 1 24 ? 3.961 3.386 1.857 1.00 0.00 24 THR A C 20
ATOM 8629 O O . THR A 1 24 ? 4.023 2.659 2.851 1.00 0.00 24 THR A O 20
ATOM 8640 N N . LYS A 1 25 ? 5.024 3.964 1.321 1.00 0.00 25 LYS A N 20
ATOM 8641 C CA . LYS A 1 25 ? 6.353 3.791 1.888 1.00 0.00 25 LYS A CA 20
ATOM 8642 C C . LYS A 1 25 ? 6.491 4.629 3.153 1.00 0.00 25 LYS A C 20
ATOM 8643 O O . LYS A 1 25 ? 7.128 4.221 4.122 1.00 0.00 25 LYS A O 20
ATOM 8662 N N . ASP A 1 26 ? 5.881 5.801 3.111 1.00 0.00 26 ASP A N 20
ATOM 8663 C CA . ASP A 1 26 ? 5.895 6.752 4.217 1.00 0.00 26 ASP A CA 20
ATOM 8664 C C . ASP A 1 26 ? 4.871 7.839 3.901 1.00 0.00 26 ASP A C 20
ATOM 8665 O O . ASP A 1 26 ? 3.701 7.534 3.658 1.00 0.00 26 ASP A O 20
ATOM 8674 N N . GLY A 1 27 ? 5.304 9.092 3.853 1.00 0.00 27 GLY A N 20
ATOM 8675 C CA . GLY A 1 27 ? 4.399 10.173 3.518 1.00 0.00 27 GLY A CA 20
ATOM 8676 C C . GLY A 1 27 ? 4.232 10.310 2.014 1.00 0.00 27 GLY A C 20
ATOM 8677 O O . GLY A 1 27 ? 3.952 11.394 1.506 1.00 0.00 27 GLY A O 20
ATOM 8681 N N . SER A 1 28 ? 4.407 9.199 1.309 1.00 0.00 28 SER A N 20
ATOM 8682 C CA . SER A 1 28 ? 4.284 9.156 -0.141 1.00 0.00 28 SER A CA 20
ATOM 8683 C C . SER A 1 28 ? 4.069 7.717 -0.609 1.00 0.00 28 SER A C 20
ATOM 8684 O O . SER A 1 28 ? 4.789 6.805 -0.195 1.00 0.00 28 SER A O 20
ATOM 8692 N N . VAL A 1 29 ? 3.072 7.526 -1.468 1.00 0.00 29 VAL A N 20
ATOM 8693 C CA . VAL A 1 29 ? 2.738 6.204 -2.003 1.00 0.00 29 VAL A CA 20
ATOM 8694 C C . VAL A 1 29 ? 3.806 5.733 -2.996 1.00 0.00 29 VAL A C 20
ATOM 8695 O O . VAL A 1 29 ? 3.840 4.566 -3.395 1.00 0.00 29 VAL A O 20
ATOM 8708 N N . LEU A 1 30 ? 4.676 6.662 -3.375 1.00 0.00 30 LEU A N 20
ATOM 8709 C CA . LEU A 1 30 ? 5.766 6.398 -4.314 1.00 0.00 30 LEU A CA 20
ATOM 8710 C C . LEU A 1 30 ? 6.606 5.196 -3.881 1.00 0.00 30 LEU A C 20
ATOM 8711 O O . LEU A 1 30 ? 6.645 4.844 -2.699 1.00 0.00 30 LEU A O 20
ATOM 8727 N N . ASN A 1 31 ? 7.253 4.570 -4.867 1.00 0.00 31 ASN A N 20
ATOM 8728 C CA . ASN A 1 31 ? 8.099 3.384 -4.667 1.00 0.00 31 ASN A CA 20
ATOM 8729 C C . ASN A 1 31 ? 7.240 2.133 -4.511 1.00 0.00 31 ASN A C 20
ATOM 8730 O O . ASN A 1 31 ? 7.478 1.134 -5.184 1.00 0.00 31 ASN A O 20
#

Organism: Oldenlandia affinis (NCBI:txid60225)

Nearest PDB structures (foldseek):
  2b38-assembly1_A  TM=7.550E-01  e=1.858E-04  Oldenlandia affinis
  1yp8-assembly1_A  TM=6.300E-01  e=4.608E-02  Viola tricolor
  2b38-assembly1_A  TM=9.072E-01  e=1.792E-04  Oldenlandia affinis
  2kuk-assembly1_A  TM=7.471E-01  e=1.587E-02  Viola hederacea
  2b38-assembly1_A  TM=8.951E-01  e=8.637E-05  Oldenlandia affinis

Solvent-accessible surface area: 2452 Å² total; per-residue (Å²): 14,45,92,52,1,128,144,44,89,17,182,66,118,56,13,85,55,52,192,174,129,15,0,21,100,103,50,55,101,176,82

Radius of gyration: 7.69 Å; Cα contacts (8 Å, |Δi|>4): 56; chains: 1; bounding box: 16×18×12 Å

Foldseek 3Di:
DQAFQPVPADPDPQFGQDPVRQTCNPPGSDD